Protein AF-0000000084999855 (afdb_homodimer)

Solvent-accessible surface area (backbone atoms only — not comparable to full-atom values): 21136 Å² total; per-residue (Å²): 109,56,62,56,21,50,50,38,28,54,50,14,49,51,51,34,50,53,50,51,52,44,61,70,71,45,90,74,89,44,72,59,40,52,52,26,43,49,47,22,42,53,33,14,50,46,31,29,50,48,16,51,51,47,43,63,69,56,53,57,77,52,65,70,56,91,71,72,59,43,80,45,80,46,69,53,83,88,54,52,70,68,54,47,52,48,52,53,50,52,54,50,47,48,45,70,34,43,50,35,42,23,40,37,35,35,48,76,91,38,74,44,34,38,31,35,42,33,53,90,50,79,71,58,85,40,70,70,52,47,48,20,34,74,65,64,35,76,43,72,36,46,47,26,88,78,40,89,67,49,66,51,43,39,30,53,32,51,85,46,30,12,39,38,37,33,39,32,57,90,49,30,34,42,37,36,29,21,35,13,43,62,43,69,51,74,42,49,50,42,49,51,50,52,50,41,54,52,46,40,58,59,68,72,101,110,55,63,55,21,52,50,37,26,52,51,15,49,50,52,34,51,53,49,52,52,45,63,72,71,46,90,74,88,46,74,58,40,51,51,26,42,49,48,22,42,54,34,13,50,47,30,29,51,49,16,50,50,46,43,64,69,56,50,56,76,54,65,70,56,92,71,72,58,43,81,44,79,47,68,52,83,89,54,52,71,67,54,47,51,48,53,53,49,52,54,50,48,47,44,70,32,46,49,36,42,24,40,37,34,34,47,74,92,37,74,44,34,39,30,37,43,33,53,91,48,78,71,59,85,42,68,69,53,47,48,20,34,75,64,66,35,76,43,73,37,46,47,28,91,77,40,90,69,49,68,51,43,40,30,53,33,51,84,46,30,11,39,37,38,31,38,29,57,90,48,29,34,41,37,36,29,21,37,12,44,64,42,70,50,72,41,50,52,43,48,51,50,53,51,40,53,51,46,40,58,59,67,71,100

Radius of gyration: 28.0 Å; Cα contacts (8 Å, |Δi|>4): 723; chains: 2; bounding box: 55×83×49 Å

InterPro domains:
  IPR021325 Cofactor assembly of complex C subunit B, CCB2/CCB4 [PF11152] (7-199)
  IPR044705 COFACTOR ASSEMBLY OF COMPLEX C SUBUNIT B CCB4 [PTHR34943] (22-204)

pLDDT: mean 92.6, std 9.17, range [50.69, 98.81]

Sequence (410 aa):
MYKISSLVIIFGAFLLILSIINIVTTNQVNPSLVRAETISGISSIALITIGYLWTEINPKQPSKVKLNGNEGFELCNELSEDQRNELAWGSKQILTATAASTILIYWDNRVILRRGIISNNKFKPGEICNRAIDQKRLISLVNTKLFPGREEFDDVLTDLPAVIVYPLSNRGLTIVGGWSKRSFTNSDEKWISGWSDKLYVLLSKMYKISSLVIIFGAFLLILSIINIVTTNQVNPSLVRAETISGISSIALITIGYLWTEINPKQPSKVKLNGNEGFELCNELSEDQRNELAWGSKQILTATAASTILIYWDNRVILRRGIISNNKFKPGEICNRAIDQKRLISLVNTKLFPGREEFDDVLTDLPAVIVYPLSNRGLTIVGGWSKRSFTNSDEKWISGWSDKLYVLLSK

Nearest PDB structures (foldseek):
  8yb4-assembly1_A  TM=4.686E-01  e=2.898E-03  Arabidopsis thaliana
  8isi-assembly1_B  TM=4.043E-01  e=4.129E-03  Arabidopsis thaliana
  1ykh-assembly1_A  TM=7.952E-01  e=7.378E+00  Saccharomyces cerevisiae

Foldseek 3Di:
DLVVLVVLLVVLVVQLVVLVVVVVPDPDDDPVNVVVSVVSNVVSVVSNVVSVVVCVPPPPPFDFDDFDADFDKAAAPPDDPVLVVLVVVLQVCLVVVFQWQWKWKWFQNATGIIGGGFDPAGADADDVQVVQQVVQDKDKDLALVVDDPSVSCVRGTNPFGIWIWGDLHNGIIMITGGRHRNRDDPVSVVSSNVSSPVSSVVVVD/DLVVLVVLLVVLVVQLVVLVVVVVPDPDDDPVNVVVSVVSNVVSVVSNVVSVVVCVPPPPPFDFDDFDADFDKAAAPPDDPVLVVLLVVLQVCLVVVFQWQWKWKWFQRATGIIGGGFDPAGADADDVQVVQQVVQHKDKDLALVVDDPSVNCVRGTNPFGIWIWGDLHNGIIMITGGRHRNRDDPVSVVSSNVSSPVSSVVVVD

Organism: Prochlorococcus marinus (strain NATL2A) (NCBI:txid59920)

Secondary structure (DSSP, 8-state):
-HHHHHHHHHHHHHHHHHHHHHHHH-S---HHHHHHHHHHHHHHHHHHHHHHHHHHHS---PPPP---SEEEEEE-TTS-HHHHHHHHHHHHHHHHHSSEEEEEEEETTEEEEEEEEE--SPP---HHHHHHHHHTS-EEES-GGGSTTGGGGTTTSTT-SEEEEEEETTTEEEEEEESSTT---HHHHHHHHHHHHHHHHHHT-/-HHHHHHHHHHHHHHHHHHHHHHHH-S---HHHHHHHHHHHHHHHHHHHHHHHHHHHS---PPPPPPPSEEEEEE-TTS-HHHHHHHHHHHHHHHHHSSEEEEEEEETTEEEEEEEEE--SPP---HHHHHHHHHTS-EEES-GGGSTTGGGGTTTSTT-SEEEEEEETTTEEEEEEESSTT---HHHHHHHHHHHHHHHHHHT-

Structure (mmCIF, N/CA/C/O backbone):
data_AF-0000000084999855-model_v1
#
loop_
_entity.id
_entity.type
_entity.pdbx_description
1 polymer 'Cofactor assembly of complex C subunit B'
#
loop_
_atom_site.group_PDB
_atom_site.id
_atom_site.type_symbol
_atom_site.label_atom_id
_atom_site.label_alt_id
_atom_site.label_comp_id
_atom_site.label_asym_id
_atom_site.label_entity_id
_atom_site.label_seq_id
_atom_site.pdbx_PDB_ins_code
_atom_site.Cartn_x
_atom_site.Cartn_y
_atom_site.Cartn_z
_atom_site.occupancy
_atom_site.B_iso_or_equiv
_atom_site.auth_seq_id
_atom_site.auth_comp_id
_atom_site.auth_asym_id
_atom_site.auth_atom_id
_atom_site.pdbx_PDB_model_num
ATOM 1 N N . MET A 1 1 ? -2.604 -11.5 -14.492 1 50.91 1 MET A N 1
ATOM 2 C CA . MET A 1 1 ? -2.178 -12.688 -13.75 1 50.91 1 MET A CA 1
ATOM 3 C C . MET A 1 1 ? -3.312 -13.695 -13.648 1 50.91 1 MET A C 1
ATOM 5 O O . MET A 1 1 ? -3.082 -14.906 -13.719 1 50.91 1 MET A O 1
ATOM 9 N N . TYR A 1 2 ? -4.645 -13.273 -13.695 1 58.91 2 TYR A N 1
ATOM 10 C CA . TYR A 1 2 ? -5.773 -14.195 -13.75 1 58.91 2 TYR A CA 1
ATOM 11 C C . TYR A 1 2 ? -5.762 -14.984 -15.055 1 58.91 2 TYR A C 1
ATOM 13 O O . TYR A 1 2 ? -6.094 -16.172 -15.07 1 58.91 2 TYR A O 1
ATOM 21 N N . LYS A 1 3 ? -5.145 -14.242 -15.867 1 66.62 3 LYS A N 1
ATOM 22 C CA . LYS A 1 3 ? -5.117 -14.859 -17.188 1 66.62 3 LYS A CA 1
ATOM 23 C C . LYS A 1 3 ? -4.164 -16.047 -17.219 1 66.62 3 LYS A C 1
ATOM 25 O O . LYS A 1 3 ? -4.492 -17.109 -17.781 1 66.62 3 LYS A O 1
ATOM 30 N N . ILE A 1 4 ? -3.146 -15.922 -16.453 1 73.81 4 ILE A N 1
ATOM 31 C CA . ILE A 1 4 ? -2.162 -17 -16.469 1 73.81 4 ILE A CA 1
ATOM 32 C C . ILE A 1 4 ? -2.689 -18.203 -15.688 1 73.81 4 ILE A C 1
ATOM 34 O O . ILE A 1 4 ? -2.531 -19.344 -16.109 1 73.81 4 ILE A O 1
ATOM 38 N N . SER A 1 5 ? -3.428 -17.875 -14.617 1 81.5 5 SER A N 1
ATOM 39 C CA . SER A 1 5 ? -3.984 -18.953 -13.805 1 81.5 5 SER A CA 1
ATOM 40 C C . SER A 1 5 ? -5.008 -19.766 -14.586 1 81.5 5 SER A C 1
ATOM 42 O O . SER A 1 5 ? -5.012 -21 -14.516 1 81.5 5 SER A O 1
ATOM 44 N N . SER A 1 6 ? -5.852 -19 -15.305 1 86.75 6 SER A N 1
ATOM 45 C CA . SER A 1 6 ? -6.855 -19.688 -16.109 1 86.75 6 SER A CA 1
ATOM 46 C C . SER A 1 6 ? -6.207 -20.547 -17.188 1 86.75 6 SER A C 1
ATOM 48 O O . SER A 1 6 ? -6.676 -21.641 -17.484 1 86.75 6 SER A O 1
ATOM 50 N N . LEU A 1 7 ? -5.195 -20.094 -17.797 1 91 7 LEU A N 1
ATOM 51 C CA . LEU A 1 7 ? -4.469 -20.828 -18.828 1 91 7 LEU A CA 1
ATOM 52 C C . LEU A 1 7 ? -3.875 -22.109 -18.25 1 91 7 LEU A C 1
ATOM 54 O O . LEU A 1 7 ? -3.896 -23.156 -18.922 1 91 7 LEU A O 1
ATOM 58 N N . VAL A 1 8 ? -3.355 -21.984 -17.031 1 92.38 8 VAL A N 1
ATOM 59 C CA . VAL A 1 8 ? -2.768 -23.141 -16.375 1 92.38 8 VAL A CA 1
ATOM 60 C C . VAL A 1 8 ? -3.844 -24.203 -16.125 1 92.38 8 VAL A C 1
ATOM 62 O O . VAL A 1 8 ? -3.627 -25.391 -16.359 1 92.38 8 VAL A O 1
ATOM 65 N N . ILE A 1 9 ? -5.051 -23.766 -15.727 1 93.94 9 ILE A N 1
ATOM 66 C CA . ILE A 1 9 ? -6.16 -24.672 -15.438 1 93.94 9 ILE A CA 1
ATOM 67 C C . ILE A 1 9 ? -6.609 -25.359 -16.734 1 93.94 9 ILE A C 1
ATOM 69 O O . ILE A 1 9 ? -6.75 -26.578 -16.766 1 93.94 9 ILE A O 1
ATOM 73 N N . ILE A 1 10 ? -6.762 -24.609 -17.781 1 95.31 10 ILE A N 1
ATOM 74 C CA . ILE A 1 10 ? -7.223 -25.141 -19.062 1 95.31 10 ILE A CA 1
ATOM 75 C C . ILE A 1 10 ? -6.195 -26.109 -19.625 1 95.31 10 ILE A C 1
ATOM 77 O O . ILE A 1 10 ? -6.555 -27.172 -20.156 1 95.31 10 ILE A O 1
ATOM 81 N N . PHE A 1 11 ? -4.941 -25.781 -19.484 1 96.31 11 PHE A N 1
ATOM 82 C CA . PHE A 1 11 ? -3.865 -26.641 -19.969 1 96.31 11 PHE A CA 1
ATOM 83 C C . PHE A 1 11 ? -3.844 -27.953 -19.219 1 96.31 11 PHE A C 1
ATOM 85 O O . PHE A 1 11 ? -3.73 -29.031 -19.812 1 96.31 11 PHE A O 1
ATOM 92 N N . GLY A 1 12 ? -3.951 -27.922 -17.891 1 96.94 12 GLY A N 1
ATOM 93 C CA . GLY A 1 12 ? -4.02 -29.141 -17.078 1 96.94 12 GLY A CA 1
ATOM 94 C C . GLY A 1 12 ? -5.195 -30.031 -17.453 1 96.94 12 GLY A C 1
ATOM 95 O O . GLY A 1 12 ? -5.043 -31.25 -17.578 1 96.94 12 GLY A O 1
ATOM 96 N N . ALA A 1 13 ? -6.32 -29.391 -17.625 1 97.38 13 ALA A N 1
ATOM 97 C CA . ALA A 1 13 ? -7.52 -30.125 -18.016 1 97.38 13 ALA A CA 1
ATOM 98 C C . ALA A 1 13 ? -7.336 -30.781 -19.391 1 97.38 13 ALA A C 1
ATOM 100 O O . ALA A 1 13 ? -7.727 -31.938 -19.578 1 97.38 13 ALA A O 1
ATOM 101 N N . PHE A 1 14 ? -6.781 -30.047 -20.297 1 98 14 PHE A N 1
ATOM 102 C CA . PHE A 1 14 ? -6.496 -30.547 -21.641 1 98 14 PHE A CA 1
ATOM 103 C C . PHE A 1 14 ? -5.621 -31.797 -21.562 1 98 14 PHE A C 1
ATOM 105 O O . PHE A 1 14 ? -5.926 -32.812 -22.188 1 98 14 PHE A O 1
ATOM 112 N N . LEU A 1 15 ? -4.562 -31.766 -20.828 1 97.69 15 LEU A N 1
ATOM 113 C CA . LEU A 1 15 ? -3.639 -32.875 -20.703 1 97.69 15 LEU A CA 1
ATOM 114 C C . LEU A 1 15 ? -4.312 -34.062 -20.016 1 97.69 15 LEU A C 1
ATOM 116 O O . LEU A 1 15 ? -4.066 -35.219 -20.391 1 97.69 15 LEU A O 1
ATOM 120 N N . LEU A 1 16 ? -5.176 -33.75 -19.062 1 97.88 16 LEU A N 1
ATOM 121 C CA . LEU A 1 16 ? -5.91 -34.812 -18.375 1 97.88 16 LEU A CA 1
ATOM 122 C C . LEU A 1 16 ? -6.836 -35.531 -19.344 1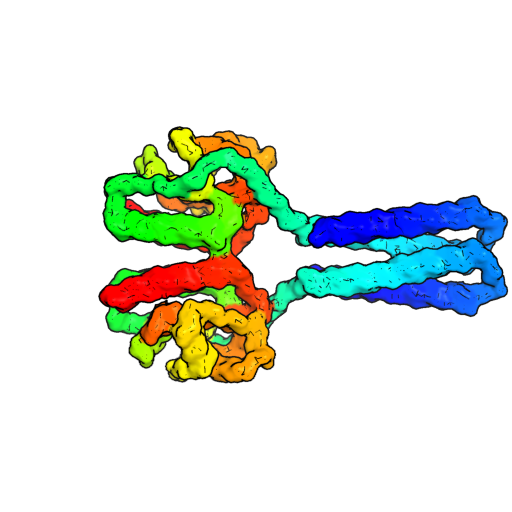 97.88 16 LEU A C 1
ATOM 124 O O . LEU A 1 16 ? -6.891 -36.75 -19.344 1 97.88 16 LEU A O 1
ATOM 128 N N . ILE A 1 17 ? -7.5 -34.781 -20.125 1 98 17 ILE A N 1
ATOM 129 C CA . ILE A 1 17 ? -8.422 -35.375 -21.094 1 98 17 ILE A CA 1
ATOM 130 C C . ILE A 1 17 ? -7.648 -36.219 -22.109 1 98 17 ILE A C 1
ATOM 132 O O . ILE A 1 17 ? -8.078 -37.312 -22.453 1 98 17 ILE A O 1
ATOM 136 N N . LEU A 1 18 ? -6.539 -35.719 -22.578 1 97.75 18 LEU A N 1
ATOM 137 C CA . LEU A 1 18 ? -5.711 -36.469 -23.516 1 97.75 18 LEU A CA 1
ATOM 138 C C . LEU A 1 18 ? -5.262 -37.812 -22.906 1 97.75 18 LEU A C 1
ATOM 140 O O . LEU A 1 18 ? -5.227 -38.812 -23.594 1 97.75 18 LEU A O 1
ATOM 144 N N . SER A 1 19 ? -4.941 -37.75 -21.625 1 96.56 19 SER A N 1
ATOM 145 C CA . SER A 1 19 ? -4.52 -38.969 -20.938 1 96.56 19 SER A CA 1
ATOM 146 C C . SER A 1 19 ? -5.652 -40 -20.844 1 96.56 19 SER A C 1
ATOM 148 O O . SER A 1 19 ? -5.441 -41.188 -21.078 1 96.56 19 SER A O 1
ATOM 150 N N . ILE A 1 20 ? -6.809 -39.5 -20.562 1 96.69 20 ILE A N 1
ATOM 151 C CA . ILE A 1 20 ? -7.973 -40.375 -20.469 1 96.69 20 ILE A CA 1
ATOM 152 C C . ILE A 1 20 ? -8.273 -40.969 -21.844 1 96.69 20 ILE A C 1
ATOM 154 O O . ILE A 1 20 ? -8.508 -42.188 -21.953 1 96.69 20 ILE A O 1
ATOM 158 N N . ILE A 1 21 ? -8.195 -40.281 -22.891 1 96.81 21 ILE A N 1
ATOM 159 C CA . ILE A 1 21 ? -8.43 -40.75 -24.25 1 96.81 21 ILE A CA 1
ATOM 160 C C . ILE A 1 21 ? -7.391 -41.812 -24.609 1 96.81 21 ILE A C 1
ATOM 162 O O . ILE A 1 21 ? -7.723 -42.844 -25.203 1 96.81 21 ILE A O 1
ATOM 166 N N . ASN A 1 22 ? -6.191 -41.562 -24.172 1 95.88 22 ASN A N 1
ATOM 167 C CA . ASN A 1 22 ? -5.102 -42.469 -24.484 1 95.88 22 ASN A CA 1
ATOM 168 C C . ASN A 1 22 ? -5.324 -43.844 -23.875 1 95.88 22 ASN A C 1
ATOM 170 O O . ASN A 1 22 ? -5.191 -44.875 -24.547 1 95.88 22 ASN A O 1
ATOM 174 N N . ILE A 1 23 ? -5.742 -43.906 -22.672 1 92.81 23 ILE A N 1
ATOM 175 C CA . ILE A 1 23 ? -5.863 -45.188 -21.984 1 92.81 23 ILE A CA 1
ATOM 176 C C . ILE A 1 23 ? -7.129 -45.906 -22.438 1 92.81 23 ILE A C 1
ATOM 178 O O . ILE A 1 23 ? -7.16 -47.125 -22.516 1 92.81 23 ILE A O 1
ATOM 182 N N . VAL A 1 24 ? -8.125 -45.156 -22.75 1 94.19 24 VAL A N 1
ATOM 183 C CA . VAL A 1 24 ? -9.383 -45.75 -23.172 1 94.19 24 VAL A CA 1
ATOM 184 C C . VAL A 1 24 ? -9.227 -46.344 -24.578 1 94.19 24 VAL A C 1
ATOM 186 O O . VAL A 1 24 ? -9.852 -47.344 -24.922 1 94.19 24 VAL A O 1
ATOM 189 N N . THR A 1 25 ? -8.352 -45.781 -25.406 1 93.19 25 THR A N 1
ATOM 190 C CA . THR A 1 25 ? -8.219 -46.156 -26.812 1 93.19 25 THR A CA 1
ATOM 191 C C . THR A 1 25 ? -7.102 -47.188 -26.969 1 93.19 25 THR A C 1
ATOM 193 O O . THR A 1 25 ? -6.875 -47.688 -28.078 1 93.19 25 THR A O 1
ATOM 196 N N . THR A 1 26 ? -6.488 -47.5 -25.859 1 89.62 26 THR A N 1
ATOM 197 C CA . THR A 1 26 ? -5.367 -48.406 -25.969 1 89.62 26 THR A CA 1
ATOM 198 C C . THR A 1 26 ? -5.859 -49.875 -26 1 89.62 26 THR A C 1
ATOM 200 O O . THR A 1 26 ? -6.828 -50.219 -25.312 1 89.62 26 THR A O 1
ATOM 203 N N . ASN A 1 27 ? -5.273 -50.688 -26.766 1 87.62 27 ASN A N 1
ATOM 204 C CA . ASN A 1 27 ? -5.652 -52.094 -26.922 1 87.62 27 ASN A CA 1
ATOM 205 C C . ASN A 1 27 ? -4.855 -53 -25.984 1 87.62 27 ASN A C 1
ATOM 207 O O . ASN A 1 27 ? -5.277 -54.094 -25.688 1 87.62 27 ASN A O 1
ATOM 211 N N . GLN A 1 28 ? -3.686 -52.594 -25.5 1 86 28 GLN A N 1
ATOM 212 C CA . GLN A 1 28 ? -2.824 -53.406 -24.625 1 86 28 GLN A CA 1
ATOM 213 C C . GLN A 1 28 ? -2.393 -52.594 -23.406 1 86 28 GLN A C 1
ATOM 215 O O . GLN A 1 28 ? -1.717 -51.562 -23.531 1 86 28 GLN A O 1
ATOM 220 N N . VAL A 1 29 ? -2.91 -53.094 -22.344 1 87.31 29 VAL A N 1
ATOM 221 C CA . VAL A 1 29 ? -2.545 -52.438 -21.109 1 87.31 29 VAL A CA 1
ATOM 222 C C . VAL A 1 29 ? -1.417 -53.188 -20.422 1 87.31 29 VAL A C 1
ATOM 224 O O . VAL A 1 29 ? -1.542 -54.375 -20.156 1 87.31 29 VAL A O 1
ATOM 227 N N . ASN A 1 30 ? -0.291 -52.5 -20.328 1 90.75 30 ASN A N 1
ATOM 228 C CA . ASN A 1 30 ? 0.843 -53.062 -19.609 1 90.75 30 ASN A CA 1
ATOM 229 C C . ASN A 1 30 ? 1.179 -52.25 -18.359 1 90.75 30 ASN A C 1
ATOM 231 O O . ASN A 1 30 ? 0.682 -51.125 -18.203 1 90.75 30 ASN A O 1
ATOM 235 N N . PRO A 1 31 ? 1.894 -52.781 -17.469 1 93.25 31 PRO A N 1
ATOM 236 C CA . PRO A 1 31 ? 2.184 -52.094 -16.203 1 93.25 31 PRO A CA 1
ATOM 237 C C . PRO A 1 31 ? 2.887 -50.75 -16.422 1 93.25 31 PRO A C 1
ATOM 239 O O . PRO A 1 31 ? 2.625 -49.781 -15.703 1 93.25 31 PRO A O 1
ATOM 242 N N . SER A 1 32 ? 3.73 -50.656 -17.422 1 93.88 32 SER A N 1
ATOM 243 C CA . SER A 1 32 ? 4.43 -49.406 -17.688 1 93.88 32 SER A CA 1
ATOM 244 C C . SER A 1 32 ? 3.459 -48.344 -18.156 1 93.88 32 SER A C 1
ATOM 246 O O . SER A 1 32 ? 3.613 -47.156 -17.812 1 93.88 32 SER A O 1
ATOM 248 N N . LEU A 1 33 ? 2.504 -48.781 -18.938 1 94.94 33 LEU A N 1
ATOM 249 C CA . LEU A 1 33 ? 1.481 -47.844 -19.391 1 94.94 33 LEU A CA 1
ATOM 250 C C . LEU A 1 33 ? 0.643 -47.344 -18.219 1 94.94 33 LEU A C 1
ATOM 252 O O . LEU A 1 33 ? 0.34 -46.156 -18.141 1 94.94 33 LEU A O 1
ATOM 256 N N . VAL A 1 34 ? 0.353 -48.188 -17.328 1 94.31 34 VAL A N 1
ATOM 257 C CA . VAL A 1 34 ? -0.451 -47.844 -16.172 1 94.31 34 VAL A CA 1
ATOM 258 C C . VAL A 1 34 ? 0.305 -46.812 -15.305 1 94.31 34 VAL A C 1
ATOM 260 O O . VAL A 1 34 ? -0.271 -45.844 -14.852 1 94.31 34 VAL A O 1
ATOM 263 N N . ARG A 1 35 ? 1.593 -47.031 -15.141 1 95.44 35 ARG A N 1
ATOM 264 C CA . ARG A 1 35 ? 2.412 -46.094 -14.367 1 95.44 35 ARG A CA 1
ATOM 265 C C . ARG A 1 35 ? 2.486 -44.719 -15.055 1 95.44 35 ARG A C 1
ATOM 267 O O . ARG A 1 35 ? 2.348 -43.688 -14.398 1 95.44 35 ARG A O 1
ATOM 274 N N . ALA A 1 36 ? 2.637 -44.781 -16.328 1 96.06 36 ALA A N 1
ATOM 275 C CA . ALA A 1 36 ? 2.742 -43.531 -17.094 1 96.06 36 ALA A CA 1
ATOM 276 C C . ALA A 1 36 ? 1.436 -42.75 -17.031 1 96.06 36 ALA A C 1
ATOM 278 O O . ALA A 1 36 ? 1.445 -41.531 -16.844 1 96.06 36 ALA A O 1
ATOM 279 N N . GLU A 1 37 ? 0.377 -43.438 -17.156 1 96.06 37 GLU A N 1
ATOM 280 C CA . GLU A 1 37 ? -0.937 -42.781 -17.109 1 96.06 37 GLU A CA 1
ATOM 281 C C . GLU A 1 37 ? -1.234 -42.25 -15.711 1 96.06 37 GLU A C 1
ATOM 283 O O . GLU A 1 37 ? -1.867 -41.188 -15.578 1 96.06 37 GLU A O 1
ATOM 288 N N . THR A 1 38 ? -0.8 -42.969 -14.758 1 96.69 38 THR A N 1
ATOM 289 C CA . THR A 1 38 ? -0.977 -42.5 -13.383 1 96.69 38 THR A CA 1
ATOM 290 C C . THR A 1 38 ? -0.195 -41.219 -13.133 1 96.69 38 THR A C 1
ATOM 292 O O . THR A 1 38 ? -0.73 -40.25 -12.578 1 96.69 38 THR A O 1
ATOM 295 N N . ILE A 1 39 ? 1.01 -41.219 -13.633 1 97.31 39 ILE A N 1
ATOM 296 C CA . ILE A 1 39 ? 1.842 -40.031 -13.469 1 97.31 39 ILE A CA 1
ATOM 297 C C . ILE A 1 39 ? 1.233 -38.875 -14.234 1 97.31 39 ILE A C 1
ATOM 299 O O . ILE A 1 39 ? 1.171 -37.75 -13.727 1 97.31 39 ILE A O 1
ATOM 303 N N . SER A 1 40 ? 0.799 -39.125 -15.43 1 96.5 40 SER A N 1
ATOM 304 C CA . SER A 1 40 ? 0.146 -38.125 -16.25 1 96.5 40 SER A CA 1
ATOM 305 C C . SER A 1 40 ? -1.1 -37.562 -15.578 1 96.5 40 SER A C 1
ATOM 307 O O . SER A 1 40 ? -1.306 -36.344 -15.539 1 96.5 40 SER A O 1
ATOM 309 N N . GLY A 1 41 ? -1.827 -38.469 -15.031 1 96.69 41 GLY A N 1
ATOM 310 C CA . GLY A 1 41 ? -3.035 -38.062 -14.328 1 96.69 41 GLY A CA 1
ATOM 311 C C . GLY A 1 41 ? -2.758 -37.219 -13.109 1 96.69 41 GLY A C 1
ATOM 312 O O . GLY A 1 41 ? -3.346 -36.156 -12.945 1 96.69 41 GLY A O 1
ATOM 313 N N . ILE A 1 42 ? -1.873 -37.688 -12.297 1 97.31 42 ILE A N 1
ATOM 314 C CA . ILE A 1 42 ? -1.495 -36.969 -11.07 1 97.31 42 ILE A CA 1
ATOM 315 C C . ILE A 1 42 ? -0.943 -35.594 -11.422 1 97.31 42 ILE A C 1
ATOM 317 O O . ILE A 1 42 ? -1.319 -34.594 -10.805 1 97.31 42 ILE A O 1
ATOM 321 N N . SER A 1 43 ? -0.135 -35.531 -12.477 1 97.56 43 SER A N 1
ATOM 322 C CA . SER A 1 43 ? 0.488 -34.281 -12.867 1 97.56 43 SER A CA 1
ATOM 323 C C . SER A 1 43 ? -0.541 -33.312 -13.43 1 97.56 43 SER A C 1
ATOM 325 O O . SER A 1 43 ? -0.486 -32.094 -13.148 1 97.56 43 SER A O 1
ATOM 327 N N . SER A 1 44 ? -1.445 -33.812 -14.172 1 97.19 44 SER A N 1
ATOM 328 C CA . SER A 1 44 ? -2.494 -32.969 -14.742 1 97.19 44 SER A CA 1
ATOM 329 C C . SER A 1 44 ? -3.416 -32.406 -13.656 1 97.19 44 SER A C 1
ATOM 331 O O . SER A 1 44 ? -3.754 -31.234 -13.664 1 97.19 44 SER A O 1
ATOM 333 N N . ILE A 1 45 ? -3.701 -33.25 -12.727 1 96.94 45 ILE A N 1
ATOM 334 C CA . ILE A 1 45 ? -4.547 -32.812 -11.617 1 96.94 45 ILE A CA 1
ATOM 335 C C . ILE A 1 45 ? -3.803 -31.797 -10.766 1 96.94 45 ILE A C 1
ATOM 337 O O . ILE A 1 45 ? -4.391 -30.812 -10.312 1 96.94 45 ILE A O 1
ATOM 341 N N . ALA A 1 46 ? -2.553 -32.062 -10.633 1 96.56 46 ALA A N 1
ATOM 342 C CA . ALA A 1 46 ? -1.723 -31.125 -9.891 1 96.56 46 ALA A CA 1
ATOM 343 C C . ALA A 1 46 ? -1.691 -29.766 -10.578 1 96.56 46 ALA A C 1
ATOM 345 O O . ALA A 1 46 ? -1.78 -28.719 -9.922 1 96.56 46 ALA A O 1
ATOM 346 N N . LEU A 1 47 ? -1.574 -29.719 -11.844 1 95.88 47 LEU A N 1
ATOM 347 C CA . LEU A 1 47 ? -1.577 -28.484 -12.617 1 95.88 47 LEU A CA 1
ATOM 348 C C . LEU A 1 47 ? -2.891 -27.734 -12.43 1 95.88 47 LEU A C 1
ATOM 350 O O . LEU A 1 47 ? -2.889 -26.516 -12.211 1 95.88 47 LEU A O 1
ATOM 354 N N . ILE A 1 48 ? -3.988 -28.469 -12.484 1 95.38 48 ILE A N 1
ATOM 355 C CA . ILE A 1 48 ? -5.309 -27.875 -12.305 1 95.38 48 ILE A CA 1
ATOM 356 C C . ILE A 1 48 ? -5.418 -27.281 -10.906 1 95.38 48 ILE A C 1
ATOM 358 O O . ILE A 1 48 ? -5.863 -26.141 -10.742 1 95.38 48 ILE A O 1
ATOM 362 N N . THR A 1 49 ? -4.922 -28 -9.961 1 93.56 49 THR A N 1
ATOM 363 C CA . THR A 1 49 ? -5 -27.594 -8.562 1 93.56 49 THR A CA 1
ATOM 364 C C . THR A 1 49 ? -4.156 -26.344 -8.312 1 93.56 49 THR A C 1
ATOM 366 O O . THR A 1 49 ? -4.609 -25.406 -7.664 1 93.56 49 THR A O 1
ATOM 369 N N . ILE A 1 50 ? -2.994 -26.344 -8.891 1 89.19 50 ILE A N 1
ATOM 370 C CA . ILE A 1 50 ? -2.08 -25.234 -8.695 1 89.19 50 ILE A CA 1
ATOM 371 C C . ILE A 1 50 ? -2.637 -23.984 -9.391 1 89.19 50 ILE A C 1
ATOM 373 O O . ILE A 1 50 ? -2.549 -22.875 -8.852 1 89.19 50 ILE A O 1
ATOM 377 N N . GLY A 1 51 ? -3.119 -24.172 -10.617 1 85.44 51 GLY A N 1
ATOM 378 C CA . GLY A 1 51 ? -3.775 -23.062 -11.281 1 85.44 51 GLY A CA 1
ATOM 379 C C . GLY A 1 51 ? -4.875 -22.438 -10.445 1 85.44 51 GLY A C 1
ATOM 380 O O . GLY A 1 51 ? -4.973 -21.219 -10.352 1 85.44 51 GLY A O 1
ATOM 381 N N . TYR A 1 52 ? -5.617 -23.281 -9.82 1 83.38 52 TYR A N 1
ATOM 382 C CA . TYR A 1 52 ? -6.711 -22.828 -8.969 1 83.38 52 TYR A CA 1
ATOM 383 C C . TYR A 1 52 ? -6.18 -22.062 -7.758 1 83.38 52 TYR A C 1
ATOM 385 O O . TYR A 1 52 ? -6.711 -21.016 -7.402 1 83.38 52 TYR A O 1
ATOM 393 N N . LEU A 1 53 ? -5.137 -22.562 -7.105 1 78.19 53 LEU A N 1
ATOM 394 C CA . LEU A 1 53 ? -4.535 -21.938 -5.934 1 78.19 53 LEU A CA 1
ATOM 395 C C . LEU A 1 53 ? -3.979 -20.562 -6.281 1 78.19 53 LEU A C 1
ATOM 397 O O . LEU A 1 53 ? -4.086 -19.625 -5.488 1 78.19 53 LEU A O 1
ATOM 401 N N . TRP A 1 54 ? -3.416 -20.5 -7.402 1 73.31 54 TRP A N 1
ATOM 402 C CA . TRP A 1 54 ? -2.891 -19.234 -7.883 1 73.31 54 TRP A CA 1
ATOM 403 C C . TRP A 1 54 ? -4.008 -18.203 -8.031 1 73.31 54 TRP A C 1
ATOM 405 O O . TRP A 1 54 ? -3.816 -17.016 -7.75 1 73.31 54 TRP A O 1
ATOM 415 N N . THR A 1 55 ? -5.105 -18.625 -8.523 1 71.12 55 THR A N 1
ATOM 416 C CA . THR A 1 55 ? -6.262 -17.75 -8.672 1 71.12 55 THR A CA 1
ATOM 417 C C . THR A 1 55 ? -6.707 -17.203 -7.316 1 71.12 55 THR A C 1
ATOM 419 O O . THR A 1 55 ? -7.117 -16.047 -7.207 1 71.12 55 THR A O 1
ATOM 422 N N . GLU A 1 56 ? -6.566 -18.031 -6.355 1 64.69 56 GLU A N 1
ATOM 423 C CA . GLU A 1 56 ? -7.039 -17.672 -5.023 1 64.69 56 GLU A CA 1
ATOM 424 C C . GLU A 1 56 ? -6.055 -16.734 -4.324 1 64.69 56 GLU A C 1
ATOM 426 O O . GLU A 1 56 ? -6.461 -15.852 -3.574 1 64.69 56 GLU A O 1
ATOM 431 N N . ILE A 1 57 ? -4.797 -17.094 -4.395 1 59.41 57 ILE A N 1
ATOM 432 C CA . ILE A 1 57 ? -3.773 -16.328 -3.684 1 59.41 57 ILE A CA 1
ATOM 433 C C . ILE A 1 57 ? -3.639 -14.945 -4.301 1 59.41 57 ILE A C 1
ATOM 435 O O . ILE A 1 57 ? -3.443 -13.953 -3.59 1 59.41 57 ILE A O 1
ATOM 439 N N . ASN A 1 58 ? -3.336 -14.867 -5.516 1 55.72 58 ASN A N 1
ATOM 440 C CA . ASN A 1 58 ? -3.236 -13.539 -6.113 1 55.72 58 ASN A CA 1
ATOM 441 C C . ASN A 1 58 ? -4.574 -13.078 -6.684 1 55.72 58 ASN A C 1
ATOM 443 O O . ASN A 1 58 ? -4.82 -13.211 -7.883 1 55.72 58 ASN A O 1
ATOM 447 N N . PRO A 1 59 ? -5.422 -12.75 -5.629 1 50.72 59 PRO A N 1
ATOM 448 C CA . PRO A 1 59 ? -6.723 -12.359 -6.172 1 50.72 59 PRO A CA 1
ATOM 449 C C . PRO A 1 59 ? -6.609 -11.281 -7.25 1 50.72 59 PRO A C 1
ATOM 451 O O . PRO A 1 59 ? -5.664 -10.492 -7.242 1 50.72 59 PRO A O 1
ATOM 454 N N . LYS A 1 60 ? -7.141 -11.609 -8.414 1 52 60 LYS A N 1
ATOM 455 C CA . LYS A 1 60 ? -7.297 -10.602 -9.461 1 52 60 LYS A CA 1
ATOM 456 C C . LYS A 1 60 ? -7.438 -9.203 -8.859 1 52 60 LYS A C 1
ATOM 458 O O . LYS A 1 60 ? -8.18 -9.008 -7.898 1 52 60 LYS A O 1
ATOM 463 N N . GLN A 1 61 ? -6.266 -8.422 -8.992 1 57.56 61 GLN A N 1
ATOM 464 C CA . GLN A 1 61 ? -6.609 -7.035 -8.688 1 57.56 61 GLN A CA 1
ATOM 465 C C . GLN A 1 61 ? -7.996 -6.684 -9.219 1 57.56 61 GLN A C 1
ATOM 467 O O . GLN A 1 61 ? -8.273 -6.855 -10.414 1 57.56 61 GLN A O 1
ATOM 472 N N . PRO A 1 62 ? -8.898 -6.621 -8.219 1 63.41 62 PRO A N 1
ATOM 473 C CA . PRO A 1 62 ? -10.258 -6.387 -8.711 1 63.41 62 PRO A CA 1
ATOM 474 C C . PRO A 1 62 ? -10.336 -5.215 -9.688 1 63.41 62 PRO A C 1
ATOM 476 O O . PRO A 1 62 ? -9.555 -4.266 -9.578 1 63.41 62 PRO A O 1
ATOM 479 N N . SER A 1 63 ? -10.961 -5.43 -10.805 1 75.44 63 SER A N 1
ATOM 480 C CA . SER A 1 63 ? -11.141 -4.418 -11.844 1 75.44 63 SER A CA 1
ATOM 481 C C . SER A 1 63 ? -11.852 -3.186 -11.289 1 75.44 63 SER A C 1
ATOM 483 O O . SER A 1 63 ? -12.742 -3.303 -10.445 1 75.44 63 SER A O 1
ATOM 485 N N . LYS A 1 64 ? -11.375 -2.104 -11.672 1 83.44 64 LYS A N 1
ATOM 486 C CA . LYS A 1 64 ? -12.039 -0.843 -11.352 1 83.44 64 LYS A CA 1
ATOM 487 C C . LYS A 1 64 ? -13.445 -0.803 -11.93 1 83.44 64 LYS A C 1
ATOM 489 O O . LYS A 1 64 ? -13.664 -1.207 -13.07 1 83.44 64 LYS A O 1
ATOM 494 N N . VAL A 1 65 ? -14.344 -0.498 -11.156 1 87.5 65 VAL A N 1
ATOM 495 C CA . VAL A 1 65 ? -15.727 -0.351 -11.602 1 87.5 65 VAL A CA 1
ATOM 496 C C . VAL A 1 65 ? -15.953 1.062 -12.133 1 87.5 65 VAL A C 1
ATOM 498 O O . VAL A 1 65 ? -15.211 1.986 -11.797 1 87.5 65 VAL A O 1
ATOM 501 N N . LYS A 1 66 ? -16.969 1.159 -13.07 1 88.12 66 LYS A N 1
ATOM 502 C CA . LYS A 1 66 ? -17.375 2.49 -13.508 1 88.12 66 LYS A CA 1
ATOM 503 C C . LYS A 1 66 ? -18.266 3.162 -12.461 1 88.12 66 LYS A C 1
ATOM 505 O O . LYS A 1 66 ? -19.312 2.637 -12.102 1 88.12 66 LYS A O 1
ATOM 510 N N . LEU A 1 67 ? -17.781 4.195 -11.906 1 90.75 67 LEU A N 1
ATOM 511 C CA . LEU A 1 67 ? -18.547 4.945 -10.914 1 90.75 67 LEU A CA 1
ATOM 512 C C . LEU A 1 67 ? -19.25 6.137 -11.555 1 90.75 67 LEU A C 1
ATOM 514 O O . LEU A 1 67 ? -18.688 6.801 -12.43 1 90.75 67 LEU A O 1
ATOM 518 N N . ASN A 1 68 ? -20.469 6.258 -11.125 1 88.38 68 ASN A N 1
ATOM 519 C CA . ASN A 1 68 ? -21.266 7.363 -11.641 1 88.38 68 ASN A CA 1
ATOM 520 C C . ASN A 1 68 ? -21.109 8.617 -10.781 1 88.38 68 ASN A C 1
ATOM 522 O O . ASN A 1 68 ? -21.344 8.578 -9.57 1 88.38 68 ASN A O 1
ATOM 526 N N . GLY A 1 69 ? -20.609 9.617 -11.297 1 89.44 69 GLY A N 1
ATOM 527 C CA . GLY A 1 69 ? -20.406 10.898 -10.641 1 89.44 69 GLY A CA 1
ATOM 528 C C . GLY A 1 69 ? -19.469 11.812 -11.391 1 89.44 69 GLY A C 1
ATOM 529 O O . GLY A 1 69 ? -19.078 11.523 -12.523 1 89.44 69 GLY A O 1
ATOM 530 N N . ASN A 1 70 ? -19.375 12.922 -10.875 1 92.25 70 ASN A N 1
ATOM 531 C CA . ASN A 1 70 ? -18.484 13.906 -11.484 1 92.25 70 ASN A CA 1
ATOM 532 C C . ASN A 1 70 ? -17.266 14.172 -10.602 1 92.25 70 ASN A C 1
ATOM 534 O O . ASN A 1 70 ? -17.359 14.141 -9.375 1 92.25 70 ASN A O 1
ATOM 538 N N . GLU A 1 71 ? -16.188 14.281 -11.289 1 94.94 71 GLU A N 1
ATOM 539 C CA . GLU A 1 71 ? -15 14.688 -10.531 1 94.94 71 GLU A CA 1
ATOM 540 C C . GLU A 1 71 ? -15.188 16.078 -9.938 1 94.94 71 GLU A C 1
ATOM 542 O O . GLU A 1 71 ? -15.672 17 -10.609 1 94.94 71 GLU A O 1
ATOM 547 N N . GLY A 1 72 ? -14.953 16.172 -8.633 1 96.38 72 GLY A N 1
ATOM 548 C CA . GLY A 1 72 ? -15.133 17.469 -8.016 1 96.38 72 GLY A CA 1
ATOM 549 C C . GLY A 1 72 ? -14.359 17.625 -6.715 1 96.38 72 GLY A C 1
ATOM 550 O O . GLY A 1 72 ? -13.734 16.688 -6.242 1 96.38 72 GLY A O 1
ATOM 551 N N . PHE A 1 73 ? -14.336 18.859 -6.293 1 97.31 73 PHE A N 1
ATOM 552 C CA . PHE A 1 73 ? -13.703 19.281 -5.043 1 97.31 73 PHE A CA 1
ATOM 553 C C . PHE A 1 73 ? -14.531 20.359 -4.352 1 97.31 73 PHE A C 1
ATOM 555 O O . PHE A 1 73 ? -14.547 21.5 -4.793 1 97.31 73 PHE A O 1
ATOM 562 N N . GLU A 1 74 ? -15.234 19.953 -3.307 1 96.88 74 GLU A N 1
ATOM 563 C CA . GLU A 1 74 ? -16.078 20.875 -2.539 1 96.88 74 GLU A CA 1
ATOM 564 C C . GLU A 1 74 ? -15.562 21.016 -1.108 1 96.88 74 GLU A C 1
ATOM 566 O O . GLU A 1 74 ? -15.383 20.031 -0.402 1 96.88 74 GLU A O 1
ATOM 571 N N . LEU A 1 75 ? -15.305 22.25 -0.72 1 96.81 75 LEU A N 1
ATOM 572 C CA . LEU A 1 75 ? -14.828 22.578 0.621 1 96.81 75 LEU A CA 1
ATOM 573 C C . LEU A 1 75 ? -15.719 23.625 1.277 1 96.81 75 LEU A C 1
ATOM 575 O O . LEU A 1 75 ? -16.078 24.625 0.649 1 96.81 75 LEU A O 1
ATOM 579 N N . CYS A 1 76 ? -16.062 23.359 2.496 1 94.44 76 CYS A N 1
ATOM 580 C CA . CYS A 1 76 ? -16.891 24.312 3.24 1 94.44 76 CYS A CA 1
ATOM 581 C C . CYS A 1 76 ? -16.172 25.656 3.391 1 94.44 76 CYS A C 1
ATOM 583 O O . CYS A 1 76 ? -14.969 25.703 3.633 1 94.44 76 CYS A O 1
ATOM 585 N N . ASN A 1 77 ? -16.906 26.75 3.387 1 92.25 77 ASN A N 1
ATOM 586 C CA . ASN A 1 77 ? -16.359 28.109 3.385 1 92.25 77 ASN A CA 1
ATOM 587 C C . ASN A 1 77 ? -16.078 28.594 4.801 1 92.25 77 ASN A C 1
ATOM 589 O O . ASN A 1 77 ? -15.336 29.562 4.992 1 92.25 77 ASN A O 1
ATOM 593 N N . GLU A 1 78 ? -16.516 27.969 5.789 1 93.12 78 GLU A N 1
ATOM 594 C CA . GLU A 1 78 ? -16.406 28.438 7.168 1 93.12 78 GLU A CA 1
ATOM 595 C C . GLU A 1 78 ? -15.148 27.906 7.84 1 93.12 78 GLU A C 1
ATOM 597 O O . GLU A 1 78 ? -14.914 28.156 9.023 1 93.12 78 GLU A O 1
ATOM 602 N N . LEU A 1 79 ? -14.234 27.406 7.129 1 95.31 79 LEU A N 1
ATOM 603 C CA . LEU A 1 79 ? -13.031 26.797 7.688 1 95.31 79 LEU A CA 1
ATOM 604 C C . LEU A 1 79 ? -11.883 27.797 7.723 1 95.31 79 LEU A C 1
ATOM 606 O O . LEU A 1 79 ? -11.812 28.703 6.891 1 95.31 79 LEU A O 1
ATOM 610 N N . SER A 1 80 ? -11.055 27.656 8.742 1 95.81 80 SER A N 1
ATOM 611 C CA . SER A 1 80 ? -9.82 28.438 8.789 1 95.81 80 SER A CA 1
ATOM 612 C C . SER A 1 80 ? -8.875 28.047 7.66 1 95.81 80 SER A C 1
ATOM 614 O O . SER A 1 80 ? -9.031 26.984 7.051 1 95.81 80 SER A O 1
ATOM 616 N N . GLU A 1 81 ? -7.887 28.875 7.371 1 94.88 81 GLU A N 1
ATOM 617 C CA . GLU A 1 81 ? -6.91 28.594 6.324 1 94.88 81 GLU A CA 1
ATOM 618 C C . GLU A 1 81 ? -6.168 27.297 6.598 1 94.88 81 GLU A C 1
ATOM 620 O O . GLU A 1 81 ? -5.953 26.484 5.684 1 94.88 81 GLU A O 1
ATOM 625 N N . ASP A 1 82 ? -5.824 27.078 7.82 1 94.88 82 ASP A N 1
ATOM 626 C CA . ASP A 1 82 ? -5.109 25.859 8.203 1 94.88 82 ASP A CA 1
ATOM 627 C C . ASP A 1 82 ? -5.965 24.609 7.961 1 94.88 82 ASP A C 1
ATOM 629 O O . ASP A 1 82 ? -5.469 23.594 7.484 1 94.88 82 ASP A O 1
ATOM 633 N N . GLN A 1 83 ? -7.23 24.781 8.352 1 96.94 83 GLN A N 1
ATOM 634 C CA . GLN A 1 83 ? -8.156 23.672 8.172 1 96.94 83 GLN A CA 1
ATOM 635 C C . GLN A 1 83 ? -8.359 23.359 6.688 1 96.94 83 GLN A C 1
ATOM 637 O O . GLN A 1 83 ? -8.336 22.203 6.277 1 96.94 83 GLN A O 1
ATOM 642 N N . ARG A 1 84 ? -8.5 24.406 5.945 1 97.12 84 ARG A N 1
ATOM 643 C CA . ARG A 1 84 ? -8.703 24.25 4.508 1 97.12 84 ARG A CA 1
ATOM 644 C C . ARG A 1 84 ? -7.484 23.609 3.85 1 97.12 84 ARG A C 1
ATOM 646 O O . ARG A 1 84 ? -7.621 22.688 3.039 1 97.12 84 ARG A O 1
ATOM 653 N N . ASN A 1 85 ? -6.312 24.047 4.191 1 96.38 85 ASN A N 1
ATOM 654 C CA . ASN A 1 85 ? -5.07 23.531 3.615 1 96.38 85 ASN A CA 1
ATOM 655 C C . ASN A 1 85 ? -4.855 22.062 3.967 1 96.38 85 ASN A C 1
ATOM 657 O O . ASN A 1 85 ? -4.441 21.281 3.117 1 96.38 85 ASN A O 1
ATOM 661 N N . GLU A 1 86 ? -5.152 21.781 5.176 1 97.5 86 GLU A N 1
ATOM 662 C CA . GLU A 1 86 ? -4.988 20.391 5.609 1 97.5 86 GLU A CA 1
ATOM 663 C C . GLU A 1 86 ? -5.973 19.469 4.898 1 97.5 86 GLU A C 1
ATOM 665 O O . GLU A 1 86 ? -5.602 18.391 4.441 1 97.5 86 GLU A O 1
ATOM 670 N N . LEU A 1 87 ? -7.227 19.922 4.82 1 98.38 87 LEU A N 1
ATOM 671 C CA . LEU A 1 87 ? -8.25 19.125 4.145 1 98.38 87 LEU A CA 1
ATOM 672 C C . LEU A 1 87 ? -7.91 18.953 2.67 1 98.38 87 LEU A C 1
ATOM 674 O O . LEU A 1 87 ? -8.094 17.859 2.113 1 98.38 87 LEU A O 1
ATOM 678 N N . ALA A 1 88 ? -7.43 20.016 2.125 1 97.94 88 ALA A N 1
ATOM 679 C CA . ALA A 1 88 ? -7.043 19.938 0.719 1 97.94 88 ALA A CA 1
ATOM 680 C C . ALA A 1 88 ? -5.879 18.984 0.515 1 97.94 88 ALA A C 1
ATOM 682 O O . ALA A 1 88 ? -5.91 18.141 -0.389 1 97.94 88 ALA A O 1
ATOM 683 N N . TRP A 1 89 ? -4.918 19.031 1.291 1 97.81 89 TRP A N 1
ATOM 684 C CA . TRP A 1 89 ? -3.736 18.188 1.183 1 97.81 89 TRP A CA 1
ATOM 685 C C . TRP A 1 89 ? -4.09 16.719 1.432 1 97.81 89 TRP A C 1
ATOM 687 O O . TRP A 1 89 ? -3.748 15.852 0.629 1 97.81 89 TRP A O 1
ATOM 697 N N . GLY A 1 90 ? -4.723 16.516 2.553 1 98.19 90 GLY A N 1
ATOM 698 C CA . GLY A 1 90 ? -5.02 15.148 2.939 1 98.19 90 GLY A CA 1
ATOM 699 C C . GLY A 1 90 ? -5.914 14.43 1.947 1 98.19 90 GLY A C 1
ATOM 700 O O . GLY A 1 90 ? -5.684 13.258 1.627 1 98.19 90 GLY A O 1
ATOM 701 N N . SER A 1 91 ? -6.957 15.094 1.493 1 98.38 91 SER A N 1
ATOM 702 C CA . SER A 1 91 ? -7.859 14.477 0.53 1 98.38 91 SER A CA 1
ATOM 703 C C . SER A 1 91 ? -7.145 14.164 -0.782 1 98.38 91 SER A C 1
ATOM 705 O O . SER A 1 91 ? -7.371 13.117 -1.387 1 98.38 91 SER A O 1
ATOM 707 N N . LYS A 1 92 ? -6.258 15.062 -1.176 1 97.88 92 LYS A N 1
ATOM 708 C CA . LYS A 1 92 ? -5.461 14.812 -2.373 1 97.88 92 LYS A CA 1
ATOM 709 C C . LYS A 1 92 ? -4.566 13.594 -2.199 1 97.88 92 LYS A C 1
ATOM 711 O O . LYS A 1 92 ? -4.48 12.742 -3.092 1 97.88 92 LYS A O 1
ATOM 716 N N . GLN A 1 93 ? -3.916 13.508 -1.056 1 98 93 GLN A N 1
ATOM 717 C CA . GLN A 1 93 ? -3.002 12.406 -0.785 1 98 93 GLN A CA 1
ATOM 718 C C . GLN A 1 93 ? -3.738 11.07 -0.789 1 98 93 GLN A C 1
ATOM 720 O O . GLN A 1 93 ? -3.275 10.102 -1.396 1 98 93 GLN A O 1
ATOM 725 N N . ILE A 1 94 ? -4.879 11.023 -0.141 1 98.38 94 ILE A N 1
ATOM 726 C CA . ILE A 1 94 ? -5.648 9.781 -0.07 1 98.38 94 ILE A CA 1
ATOM 727 C C . ILE A 1 94 ? -6.082 9.359 -1.473 1 98.38 94 ILE A C 1
ATOM 729 O O . ILE A 1 94 ? -5.965 8.188 -1.839 1 98.38 94 ILE A O 1
ATOM 733 N N . LEU A 1 95 ? -6.473 10.281 -2.268 1 97.5 95 LEU A N 1
ATOM 734 C CA . LEU A 1 95 ? -6.988 9.969 -3.598 1 97.5 95 LEU A CA 1
ATOM 735 C C . LEU A 1 95 ? -5.859 9.547 -4.531 1 97.5 95 LEU A C 1
ATOM 737 O O . LEU A 1 95 ? -6.07 8.742 -5.441 1 97.5 95 LEU A O 1
ATOM 741 N N . THR A 1 96 ? -4.637 10.031 -4.293 1 96.25 96 THR A N 1
ATOM 742 C CA . THR A 1 96 ? -3.559 9.758 -5.238 1 96.25 96 THR A CA 1
ATOM 743 C C . THR A 1 96 ? -2.701 8.586 -4.758 1 96.25 96 THR A C 1
ATOM 745 O O . THR A 1 96 ? -2.111 7.871 -5.57 1 96.25 96 THR A O 1
ATOM 748 N N . ALA A 1 97 ? -2.674 8.406 -3.457 1 95.88 97 ALA A N 1
ATOM 749 C CA . ALA A 1 97 ? -1.756 7.402 -2.922 1 95.88 97 ALA A CA 1
ATOM 750 C C . ALA A 1 97 ? -2.482 6.094 -2.631 1 95.88 97 ALA A C 1
ATOM 752 O O . ALA A 1 97 ? -1.863 5.109 -2.211 1 95.88 97 ALA A O 1
ATOM 753 N N . THR A 1 98 ? -3.756 6.043 -2.723 1 95.81 98 THR A N 1
ATOM 754 C CA . THR A 1 98 ? -4.543 4.836 -2.508 1 95.81 98 THR A CA 1
ATOM 755 C C . THR A 1 98 ? -5.465 4.57 -3.695 1 95.81 98 THR A C 1
ATOM 757 O O . THR A 1 98 ? -5.414 5.285 -4.699 1 95.81 98 THR A O 1
ATOM 760 N N . ALA A 1 99 ? -6.199 3.535 -3.605 1 94.31 99 ALA A N 1
ATOM 761 C CA . ALA A 1 99 ? -7.168 3.203 -4.648 1 94.31 99 ALA A CA 1
ATOM 762 C C . ALA A 1 99 ? -8.516 3.875 -4.383 1 94.31 99 ALA A C 1
ATOM 764 O O . ALA A 1 99 ? -9.555 3.389 -4.824 1 94.31 99 ALA A O 1
ATOM 765 N N . ALA A 1 100 ? -8.484 4.965 -3.686 1 97.38 100 ALA A N 1
ATOM 766 C CA . ALA A 1 100 ? -9.711 5.688 -3.363 1 97.38 100 ALA A CA 1
ATOM 767 C C . ALA A 1 100 ? -10.25 6.418 -4.59 1 97.38 100 ALA A C 1
ATOM 769 O O . ALA A 1 100 ? -9.484 6.98 -5.375 1 97.38 100 ALA A O 1
ATOM 770 N N . SER A 1 101 ? -11.57 6.422 -4.707 1 97.69 101 SER A N 1
ATOM 771 C CA . SER A 1 101 ? -12.242 7.152 -5.773 1 97.69 101 SER A CA 1
ATOM 772 C C . SER A 1 101 ? -12.883 8.438 -5.25 1 97.69 101 SER A C 1
ATOM 774 O O . SER A 1 101 ? -13.102 9.383 -6.012 1 97.69 101 SER A O 1
ATOM 776 N N . THR A 1 102 ? -13.203 8.414 -4.035 1 98.12 102 THR A N 1
ATOM 777 C CA . THR A 1 102 ? -13.883 9.562 -3.441 1 98.12 102 THR A CA 1
ATOM 778 C C . THR A 1 102 ? -13.609 9.633 -1.94 1 98.12 102 THR A C 1
ATOM 780 O O . THR A 1 102 ? -13.266 8.625 -1.32 1 98.12 102 THR A O 1
ATOM 783 N N . ILE A 1 103 ? -13.703 10.836 -1.371 1 98.69 103 ILE A N 1
ATOM 784 C CA . ILE A 1 103 ? -13.562 11.047 0.065 1 98.69 103 ILE A CA 1
ATOM 785 C C . ILE A 1 103 ? -14.555 12.102 0.537 1 98.69 103 ILE A C 1
ATOM 787 O O . ILE A 1 103 ? -14.789 13.094 -0.154 1 98.69 103 ILE A O 1
ATOM 791 N N . LEU A 1 104 ? -15.18 11.828 1.649 1 98.62 104 LEU A N 1
ATOM 792 C CA . LEU A 1 104 ? -16.125 12.727 2.291 1 98.62 104 LEU A CA 1
ATOM 793 C C . LEU A 1 104 ? -15.789 12.914 3.768 1 98.62 104 LEU A C 1
ATOM 795 O O . LEU A 1 104 ? -15.547 11.93 4.477 1 98.62 104 LEU A O 1
ATOM 799 N N . ILE A 1 105 ? -15.695 14.133 4.203 1 98.69 105 ILE A N 1
ATOM 800 C CA . ILE A 1 105 ? -15.492 14.438 5.617 1 98.69 105 ILE A CA 1
ATOM 801 C C . ILE A 1 105 ? -16.766 15.047 6.199 1 98.69 105 ILE A C 1
ATOM 803 O O . ILE A 1 105 ? -17.266 16.062 5.691 1 98.69 105 ILE A O 1
ATOM 807 N N . TYR A 1 106 ? -17.266 14.414 7.152 1 98.12 106 TYR A N 1
ATOM 808 C CA . TYR A 1 106 ? -18.438 14.844 7.91 1 98.12 106 TYR A CA 1
ATOM 809 C C . TYR A 1 106 ? -18.016 15.383 9.273 1 98.12 106 TYR A C 1
ATOM 811 O O . TYR A 1 106 ? -17.297 14.727 10.016 1 98.12 106 TYR A O 1
ATOM 819 N N . TRP A 1 107 ? -18.406 16.641 9.602 1 97.56 107 TRP A N 1
ATOM 820 C CA . TRP A 1 107 ? -18 17.281 10.844 1 97.56 107 TRP A CA 1
ATOM 821 C C . TRP A 1 107 ? -19.125 18.156 11.398 1 97.56 107 TRP A C 1
ATOM 823 O O . TRP A 1 107 ? -19.625 19.047 10.703 1 97.56 107 TRP A O 1
ATOM 833 N N . ASP A 1 108 ? -19.453 17.891 12.672 1 94.94 108 ASP A N 1
ATOM 834 C CA . ASP A 1 108 ? -20.484 18.656 13.367 1 94.94 108 ASP A CA 1
ATOM 835 C C . ASP A 1 108 ? -21.781 18.719 12.562 1 94.94 108 ASP A C 1
ATOM 837 O O . ASP A 1 108 ? -22.297 19.797 12.297 1 94.94 108 ASP A O 1
ATOM 841 N N . ASN A 1 109 ? -22.219 17.672 12.109 1 94 109 ASN A N 1
ATOM 842 C CA . ASN A 1 109 ? -23.516 17.422 11.477 1 94 109 ASN A CA 1
ATOM 843 C C . ASN A 1 109 ? -23.594 18.062 10.094 1 94 109 ASN A C 1
ATOM 845 O O . ASN A 1 109 ? -24.672 18.375 9.602 1 94 109 ASN A O 1
ATOM 849 N N . ARG A 1 110 ? -22.469 18.219 9.531 1 95.12 110 ARG A N 1
ATOM 850 C CA . ARG A 1 110 ? -22.453 18.719 8.164 1 95.12 110 ARG A CA 1
ATOM 851 C C . ARG A 1 110 ? -21.266 18.172 7.391 1 95.12 110 ARG A C 1
ATOM 853 O O . ARG A 1 110 ? -20.266 17.766 7.984 1 95.12 110 ARG A O 1
ATOM 860 N N . VAL A 1 111 ? -21.406 18.219 6.051 1 97 111 VAL A N 1
ATOM 861 C CA . VAL A 1 111 ? -20.312 17.812 5.172 1 97 111 VAL A CA 1
ATOM 862 C C . VAL A 1 111 ? -19.375 18.984 4.934 1 97 111 VAL A C 1
ATOM 864 O O . VAL A 1 111 ? -19.812 20.047 4.469 1 97 111 VAL A O 1
ATOM 867 N N . ILE A 1 112 ? -18.125 18.781 5.207 1 97.62 112 ILE A N 1
ATOM 868 C CA . ILE A 1 112 ? -17.234 19.938 5.066 1 97.62 112 ILE A CA 1
ATOM 869 C C . ILE A 1 112 ? -16.281 19.719 3.891 1 97.62 112 ILE A C 1
ATOM 871 O O . ILE A 1 112 ? -15.625 20.656 3.438 1 97.62 112 ILE A O 1
ATOM 875 N N . LEU A 1 113 ? -16.234 18.516 3.406 1 98.25 113 LEU A N 1
ATOM 876 C CA . LEU A 1 113 ? -15.375 18.234 2.256 1 98.25 113 LEU A CA 1
ATOM 877 C C . LEU A 1 113 ? -15.938 17.094 1.425 1 98.25 113 LEU A C 1
ATOM 879 O O . LEU A 1 113 ? -16.391 16.078 1.974 1 98.25 113 LEU A O 1
ATOM 883 N N . ARG A 1 114 ? -16.016 17.203 0.151 1 98.06 114 ARG A N 1
ATOM 884 C CA . ARG A 1 114 ? -16.203 16.188 -0.868 1 98.06 114 ARG A CA 1
ATOM 885 C C . ARG A 1 114 ? -15.141 16.297 -1.959 1 98.06 114 ARG A C 1
ATOM 887 O O . ARG A 1 114 ? -14.898 17.375 -2.49 1 98.06 114 ARG A O 1
ATOM 894 N N . ARG A 1 115 ? -14.523 15.234 -2.219 1 98.25 115 ARG A N 1
ATOM 895 C CA . ARG A 1 115 ? -13.516 15.281 -3.271 1 98.25 115 ARG A CA 1
ATOM 896 C C . ARG A 1 115 ? -13.445 13.953 -4.016 1 98.25 115 ARG A C 1
ATOM 898 O O . ARG A 1 115 ? -13.68 12.891 -3.434 1 98.25 115 ARG A O 1
ATOM 905 N N . GLY A 1 116 ? -12.984 13.984 -5.289 1 97.88 116 GLY A N 1
ATOM 906 C CA . GLY A 1 116 ? -13 12.812 -6.156 1 97.88 116 GLY A CA 1
ATOM 907 C C . GLY A 1 116 ? -14.234 12.742 -7.031 1 97.88 116 GLY A C 1
ATOM 908 O O . GLY A 1 116 ? -14.648 13.742 -7.621 1 97.88 116 GLY A O 1
ATOM 909 N N . ILE A 1 117 ? -14.703 11.508 -7.164 1 97.5 117 ILE A N 1
ATOM 910 C CA . ILE A 1 117 ? -16.016 11.359 -7.793 1 97.5 117 ILE A CA 1
ATOM 911 C C . ILE A 1 117 ? -17.109 11.625 -6.766 1 97.5 117 ILE A C 1
ATOM 913 O O . ILE A 1 117 ? -17.25 10.883 -5.793 1 97.5 117 ILE A O 1
ATOM 917 N N . ILE A 1 118 ? -17.781 12.68 -6.977 1 95.56 118 ILE A N 1
ATOM 918 C CA . ILE A 1 118 ? -18.672 13.086 -5.902 1 95.56 118 ILE A CA 1
ATOM 919 C C . ILE A 1 118 ? -20.109 13.141 -6.426 1 95.56 118 ILE A C 1
ATOM 921 O O . ILE A 1 118 ? -20.344 13.148 -7.641 1 95.56 118 ILE A O 1
ATOM 925 N N . SER A 1 119 ? -21.062 13.094 -5.477 1 92.81 119 SER A N 1
ATOM 926 C CA . SER A 1 119 ? -22.484 13.297 -5.734 1 92.81 119 SER A CA 1
ATOM 927 C C . SER A 1 119 ? -23.016 14.516 -4.984 1 92.81 119 SER A C 1
ATOM 929 O O . SER A 1 119 ? -22.375 14.984 -4.031 1 92.81 119 SER A O 1
ATOM 931 N N . ASN A 1 120 ? -24.109 15.055 -5.391 1 87.75 120 ASN A N 1
ATOM 932 C CA . ASN A 1 120 ? -24.703 16.234 -4.766 1 87.75 120 ASN A CA 1
ATOM 933 C C . ASN A 1 120 ? -25.766 15.859 -3.738 1 87.75 120 ASN A C 1
ATOM 935 O O . ASN A 1 120 ? -26.453 16.734 -3.201 1 87.75 120 ASN A O 1
ATOM 939 N N . ASN A 1 121 ? -25.766 14.648 -3.389 1 92.25 121 ASN A N 1
ATOM 940 C CA . ASN A 1 121 ? -26.766 14.195 -2.42 1 92.25 121 ASN A CA 1
ATOM 941 C C . ASN A 1 121 ? -26.375 14.602 -0.999 1 92.25 121 ASN A C 1
ATOM 943 O O . ASN A 1 121 ? -25.203 14.672 -0.666 1 92.25 121 ASN A O 1
ATOM 947 N N . LYS A 1 122 ? -27.406 14.859 -0.235 1 94 122 LYS A N 1
ATOM 948 C CA . LYS A 1 122 ? -27.156 15.148 1.176 1 94 122 LYS A CA 1
ATOM 949 C C . LYS A 1 122 ? -26.797 13.875 1.943 1 94 122 LYS A C 1
ATOM 951 O O . LYS A 1 122 ? -27.562 12.906 1.929 1 94 122 LYS A O 1
ATOM 956 N N . PHE A 1 123 ? -25.719 14.008 2.561 1 96.44 123 PHE A N 1
ATOM 957 C CA . PHE A 1 123 ? -25.25 12.828 3.273 1 96.44 123 PHE A CA 1
ATOM 958 C C . PHE A 1 123 ? -25.703 12.859 4.727 1 96.44 123 PHE A C 1
ATOM 960 O O . PHE A 1 123 ? -25.594 13.875 5.406 1 96.44 123 PHE A O 1
ATOM 967 N N . LYS A 1 124 ? -26.25 11.75 5.117 1 94.5 124 LYS A N 1
ATOM 968 C CA . LYS A 1 124 ? -26.625 11.523 6.512 1 94.5 124 LYS A CA 1
ATOM 969 C C . LYS A 1 124 ? -26.078 10.195 7.023 1 94.5 124 LYS A C 1
ATOM 971 O O . LYS A 1 124 ? -26.312 9.148 6.422 1 94.5 124 LYS A O 1
ATOM 9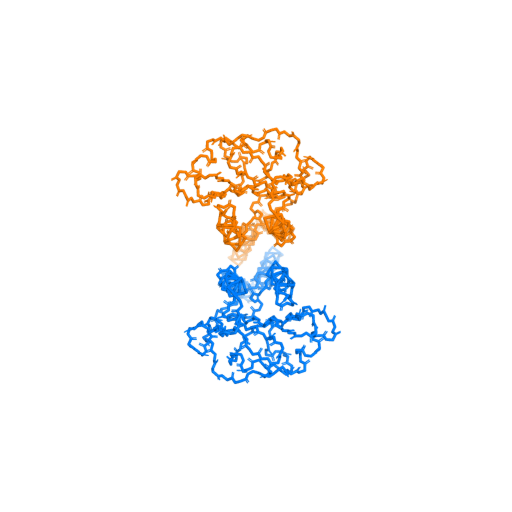76 N N . PRO A 1 125 ? -25.359 10.32 8.148 1 96.25 125 PRO A N 1
ATOM 977 C CA . PRO A 1 125 ? -24.828 9.078 8.703 1 96.25 125 PRO A CA 1
ATOM 978 C C . PRO A 1 125 ? -25.922 8.078 9.086 1 96.25 125 PRO A C 1
ATOM 980 O O . PRO A 1 125 ? -26.969 8.477 9.586 1 96.25 125 PRO A O 1
ATOM 983 N N . GLY A 1 126 ? -25.672 6.875 8.82 1 95.81 126 GLY A N 1
ATOM 984 C CA . GLY A 1 126 ? -26.578 5.793 9.172 1 95.81 126 GLY A CA 1
ATOM 985 C C . GLY A 1 126 ? -26.016 4.852 10.219 1 95.81 126 GLY A C 1
ATOM 986 O O . GLY A 1 126 ? -25.25 5.273 11.094 1 95.81 126 GLY A O 1
ATOM 987 N N . GLU A 1 127 ? -26.438 3.645 10.156 1 95.69 127 GLU A N 1
ATOM 988 C CA . GLU A 1 127 ? -26.109 2.664 11.188 1 95.69 127 GLU A CA 1
ATOM 989 C C . GLU A 1 127 ? -24.609 2.342 11.195 1 95.69 127 GLU A C 1
ATOM 991 O O . GLU A 1 127 ? -24 2.23 12.258 1 95.69 127 GLU A O 1
ATOM 996 N N . ILE A 1 128 ? -24.047 2.152 10.086 1 96.62 128 ILE A N 1
ATOM 997 C CA . ILE A 1 128 ? -22.641 1.78 9.992 1 96.62 128 ILE A CA 1
ATOM 998 C C . ILE A 1 128 ? -21.766 2.916 10.531 1 96.62 128 ILE A C 1
ATOM 1000 O O . ILE A 1 128 ? -20.828 2.68 11.305 1 96.62 128 ILE A O 1
ATOM 1004 N N . CYS A 1 129 ? -22.109 4.09 10.164 1 97.25 129 CYS A N 1
ATOM 1005 C CA . CYS A 1 129 ? -21.391 5.262 10.648 1 97.25 129 CYS A CA 1
ATOM 1006 C C . CYS A 1 129 ? -21.516 5.391 12.164 1 97.25 129 CYS A C 1
ATOM 1008 O O . CYS A 1 129 ? -20.531 5.652 12.852 1 97.25 129 CYS A O 1
ATOM 1010 N N . ASN A 1 130 ? -22.703 5.191 12.617 1 96.31 130 ASN A N 1
ATOM 1011 C CA . ASN A 1 130 ? -22.938 5.289 14.055 1 96.31 130 ASN A CA 1
ATOM 1012 C C . ASN A 1 130 ? -22.172 4.219 14.828 1 96.31 130 ASN A C 1
ATOM 1014 O O . ASN A 1 130 ? -21.672 4.477 15.922 1 96.31 130 ASN A O 1
ATOM 1018 N N . ARG A 1 131 ? -22.141 3.092 14.242 1 96.06 131 ARG A N 1
ATOM 1019 C CA . ARG A 1 131 ? -21.359 2.023 14.859 1 96.06 131 ARG A CA 1
ATOM 1020 C C . ARG A 1 131 ? -19.891 2.396 14.945 1 96.06 131 ARG A C 1
ATOM 1022 O O . ARG A 1 131 ? -19.234 2.139 15.953 1 96.06 131 ARG A O 1
ATOM 1029 N N . ALA A 1 132 ? -19.375 2.969 13.875 1 97.12 132 ALA A N 1
ATOM 1030 C CA . ALA A 1 132 ? -17.984 3.412 13.867 1 97.12 132 ALA A CA 1
ATOM 1031 C C . ALA A 1 132 ? -17.719 4.43 14.977 1 97.12 132 ALA A C 1
ATOM 1033 O O . ALA A 1 132 ? -16.703 4.359 15.664 1 97.12 132 ALA A O 1
ATOM 1034 N N . ILE A 1 133 ? -18.625 5.312 15.148 1 97.12 133 ILE A N 1
ATOM 1035 C CA . ILE A 1 133 ? -18.5 6.355 16.156 1 97.12 133 ILE A CA 1
ATOM 1036 C C . ILE A 1 133 ? -18.562 5.73 17.547 1 97.12 133 ILE A C 1
ATOM 1038 O O . ILE A 1 133 ? -17.719 6.023 18.406 1 97.12 133 ILE A O 1
ATOM 1042 N N . ASP A 1 134 ? -19.5 4.891 17.734 1 96.19 134 ASP A N 1
ATOM 1043 C CA . ASP A 1 134 ? -19.703 4.266 19.047 1 96.19 134 ASP A CA 1
ATOM 1044 C C . ASP A 1 134 ? -18.5 3.43 19.453 1 96.19 134 ASP A C 1
ATOM 1046 O O . ASP A 1 134 ? -18.078 3.469 20.609 1 96.19 134 ASP A O 1
ATOM 1050 N N . GLN A 1 135 ? -17.984 2.744 18.5 1 96.12 135 GLN A N 1
ATOM 1051 C CA . GLN A 1 135 ? -16.891 1.829 18.797 1 96.12 135 GLN A CA 1
ATOM 1052 C C . GLN A 1 135 ? -15.539 2.533 18.672 1 96.12 135 GLN A C 1
ATOM 1054 O O . GLN A 1 135 ? -14.5 1.97 19.031 1 96.12 135 GLN A O 1
ATOM 1059 N N . LYS A 1 136 ? -15.523 3.73 18.172 1 95.25 136 LYS A N 1
ATOM 1060 C CA . LYS A 1 136 ? -14.297 4.496 17.969 1 95.25 136 LYS A CA 1
ATOM 1061 C C . LYS A 1 136 ? -13.266 3.686 17.188 1 95.25 136 LYS A C 1
ATOM 1063 O O . LYS A 1 136 ? -12.109 3.594 17.594 1 95.25 136 LYS A O 1
ATOM 1068 N N . ARG A 1 137 ? -13.781 3.057 16.125 1 95.44 137 ARG A N 1
ATOM 1069 C CA . ARG A 1 137 ? -12.898 2.203 15.336 1 95.44 137 ARG A CA 1
ATOM 1070 C C . ARG A 1 137 ? -13.164 2.369 13.844 1 95.44 137 ARG A C 1
ATOM 1072 O O . ARG A 1 137 ? -14.266 2.762 13.445 1 95.44 137 ARG A O 1
ATOM 1079 N N . LEU A 1 138 ? -12.109 2.027 13.094 1 97.38 138 LEU A N 1
ATOM 1080 C CA . LEU A 1 138 ? -12.227 2.014 11.641 1 97.38 138 LEU A CA 1
ATOM 1081 C C . LEU A 1 138 ? -13.07 0.836 11.172 1 97.38 138 LEU A C 1
ATOM 1083 O O . LEU A 1 138 ? -12.898 -0.288 11.656 1 97.38 138 LEU A O 1
ATOM 1087 N N . ILE A 1 139 ? -14.055 1.07 10.352 1 96.81 139 ILE A N 1
ATOM 1088 C CA . ILE A 1 139 ? -14.836 0.016 9.711 1 96.81 139 ILE A CA 1
ATOM 1089 C C . ILE A 1 139 ? -14.547 -0.001 8.211 1 96.81 139 ILE A C 1
ATOM 1091 O O . ILE A 1 139 ? -14.633 1.033 7.547 1 96.81 139 ILE A O 1
ATOM 1095 N N . SER A 1 140 ? -14.156 -1.121 7.754 1 95.81 140 SER A N 1
ATOM 1096 C CA . SER A 1 140 ? -13.844 -1.283 6.34 1 95.81 140 SER A CA 1
ATOM 1097 C C . SER A 1 140 ? -14.797 -2.271 5.672 1 95.81 140 SER A C 1
ATOM 1099 O O . SER A 1 140 ? -14.883 -3.43 6.082 1 95.81 140 SER A O 1
ATOM 1101 N N . LEU A 1 141 ? -15.547 -1.757 4.734 1 95.56 141 LEU A N 1
ATOM 1102 C CA . LEU A 1 141 ? -16.344 -2.627 3.887 1 95.56 141 LEU A CA 1
ATOM 1103 C C . LEU A 1 141 ? -15.578 -3.023 2.631 1 95.56 141 LEU A C 1
ATOM 1105 O O . LEU A 1 141 ? -15.531 -2.26 1.663 1 95.56 141 LEU A O 1
ATOM 1109 N N . VAL A 1 142 ? -15.031 -4.195 2.654 1 91.19 142 VAL A N 1
ATOM 1110 C CA . VAL A 1 142 ? -14.148 -4.668 1.587 1 91.19 142 VAL A CA 1
ATOM 1111 C C . VAL A 1 142 ? -14.969 -4.93 0.323 1 91.19 142 VAL A C 1
ATOM 1113 O O . VAL A 1 142 ? -14.477 -4.738 -0.792 1 91.19 142 VAL A O 1
ATOM 1116 N N . ASN A 1 143 ? -16.109 -5.355 0.512 1 92.44 143 ASN A N 1
ATOM 1117 C CA . ASN A 1 143 ? -17.109 -5.586 -0.521 1 92.44 143 ASN A CA 1
ATOM 1118 C C . ASN A 1 143 ? -18.5 -5.16 -0.058 1 92.44 143 ASN A C 1
ATOM 1120 O O . ASN A 1 143 ? -19.172 -5.906 0.652 1 92.44 143 ASN A O 1
ATOM 1124 N N . THR A 1 144 ? -18.875 -3.955 -0.605 1 93.69 144 THR A N 1
ATOM 1125 C CA . THR A 1 144 ? -20.094 -3.35 -0.069 1 93.69 144 THR A CA 1
ATOM 1126 C C . THR A 1 144 ? -21.312 -4.207 -0.386 1 93.69 144 THR A C 1
ATOM 1128 O O . THR A 1 144 ? -22.312 -4.18 0.343 1 93.69 144 THR A O 1
ATOM 1131 N N . LYS A 1 145 ? -21.266 -4.949 -1.428 1 90.69 145 LYS A N 1
ATOM 1132 C CA . LYS A 1 145 ? -22.422 -5.754 -1.825 1 90.69 145 LYS A CA 1
ATOM 1133 C C . LYS A 1 145 ? -22.766 -6.785 -0.755 1 90.69 145 LYS A C 1
ATOM 1135 O O . LYS A 1 145 ? -23.906 -7.25 -0.679 1 90.69 145 LYS A O 1
ATOM 1140 N N . LEU A 1 146 ? -21.797 -7.062 0.05 1 89.81 146 LEU A N 1
ATOM 1141 C CA . LEU A 1 146 ? -21.984 -8.094 1.066 1 89.81 146 LEU A CA 1
ATOM 1142 C C . LEU A 1 146 ? -22.484 -7.484 2.369 1 89.81 146 LEU A C 1
ATOM 1144 O O . LEU A 1 146 ? -22.75 -8.211 3.336 1 89.81 146 LEU A O 1
ATOM 1148 N N . PHE A 1 147 ? -22.75 -6.215 2.449 1 89.12 147 PHE A N 1
ATOM 1149 C CA . PHE A 1 147 ? -23.094 -5.566 3.709 1 89.12 147 PHE A CA 1
ATOM 1150 C C . PHE A 1 147 ? -24.484 -4.957 3.643 1 89.12 147 PHE A C 1
ATOM 1152 O O . PHE A 1 147 ? -24.719 -4.031 2.865 1 89.12 147 PHE A O 1
ATOM 1159 N N . PRO A 1 148 ? -25.266 -5.52 4.551 1 88.38 148 PRO A N 1
ATOM 1160 C CA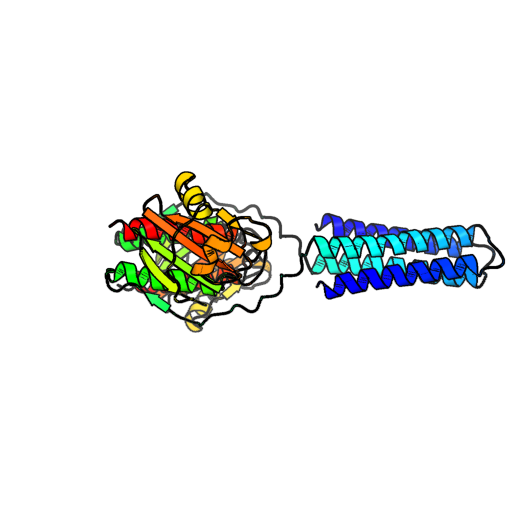 . PRO A 1 148 ? -26.547 -4.848 4.676 1 88.38 148 PRO A CA 1
ATOM 1161 C C . PRO A 1 148 ? -26.422 -3.404 5.16 1 88.38 148 PRO A C 1
ATOM 1163 O O . PRO A 1 148 ? -25.594 -3.111 6.027 1 88.38 148 PRO A O 1
ATOM 1166 N N . GLY A 1 149 ? -27.062 -2.4 4.633 1 89.12 149 GLY A N 1
ATOM 1167 C CA . GLY A 1 149 ? -26.984 -1.006 5.035 1 89.12 149 GLY A CA 1
ATOM 1168 C C . GLY A 1 149 ? -26.047 -0.183 4.168 1 89.12 149 GLY A C 1
ATOM 1169 O O . GLY A 1 149 ? -25.844 1.004 4.426 1 89.12 149 GLY A O 1
ATOM 1170 N N . ARG A 1 150 ? -25.453 -0.896 3.234 1 89.38 150 ARG A N 1
ATOM 1171 C CA . ARG A 1 150 ? -24.5 -0.226 2.354 1 89.38 150 ARG A CA 1
ATOM 1172 C C . ARG A 1 150 ? -25.125 1.002 1.703 1 89.38 150 ARG A C 1
ATOM 1174 O O . ARG A 1 150 ? -24.422 1.913 1.271 1 89.38 150 ARG A O 1
ATOM 1181 N N . GLU A 1 151 ? -26.422 1.001 1.665 1 93 151 GLU A N 1
ATOM 1182 C CA . GLU A 1 151 ? -27.109 2.111 1.021 1 93 151 GLU A CA 1
ATOM 1183 C C . GLU A 1 151 ? -26.828 3.43 1.734 1 93 151 GLU A C 1
ATOM 1185 O O . GLU A 1 151 ? -27.016 4.504 1.157 1 93 151 GLU A O 1
ATOM 1190 N N . GLU A 1 152 ? -26.359 3.293 2.998 1 95.06 152 GLU A N 1
ATOM 1191 C CA . GLU A 1 152 ? -25.969 4.461 3.781 1 95.06 152 GLU A CA 1
ATOM 1192 C C . GLU A 1 152 ? -24.938 5.309 3.033 1 95.06 152 GLU A C 1
ATOM 1194 O O . GLU A 1 152 ? -24.891 6.527 3.211 1 95.06 152 GLU A O 1
ATOM 1199 N N . PHE A 1 153 ? -24.234 4.672 2.104 1 96.81 153 PHE A N 1
ATOM 1200 C CA . PHE A 1 153 ? -23.125 5.355 1.455 1 96.81 153 PHE A CA 1
ATOM 1201 C C . PHE A 1 153 ? -23.5 5.758 0.032 1 96.81 153 PHE A C 1
ATOM 1203 O O . PHE A 1 153 ? -22.688 6.34 -0.686 1 96.81 153 PHE A O 1
ATOM 1210 N N . ASP A 1 154 ? -24.766 5.523 -0.318 1 94.69 154 ASP A N 1
ATOM 1211 C CA . ASP A 1 154 ? -25.219 5.922 -1.646 1 94.69 154 ASP A CA 1
ATOM 1212 C C . ASP A 1 154 ? -25.219 7.441 -1.79 1 94.69 154 ASP A C 1
ATOM 1214 O O . ASP A 1 154 ? -25.078 7.965 -2.896 1 94.69 154 ASP A O 1
ATOM 1218 N N . ASP A 1 155 ? -25.359 8.109 -0.633 1 94.56 155 ASP A N 1
ATOM 1219 C CA . ASP A 1 155 ? -25.328 9.57 -0.636 1 94.56 155 ASP A CA 1
ATOM 1220 C C . ASP A 1 155 ? -23.906 10.094 -0.845 1 94.56 155 ASP A C 1
ATOM 1222 O O . ASP A 1 155 ? -23.719 11.242 -1.231 1 94.56 155 ASP A O 1
ATOM 1226 N N . VAL A 1 156 ? -22.938 9.344 -0.496 1 96.38 156 VAL A N 1
ATOM 1227 C CA . VAL A 1 156 ? -21.547 9.688 -0.825 1 96.38 156 VAL A CA 1
ATOM 1228 C C . VAL A 1 156 ? -21.312 9.492 -2.32 1 96.38 156 VAL A C 1
ATOM 1230 O O . VAL A 1 156 ? -20.969 10.438 -3.031 1 96.38 156 VAL A O 1
ATOM 1233 N N . LEU A 1 157 ? -21.484 8.312 -2.77 1 95.94 157 LEU A N 1
ATOM 1234 C CA . LEU A 1 157 ? -21.453 7.922 -4.176 1 95.94 157 LEU A CA 1
ATOM 1235 C C . LEU A 1 157 ? -22.156 6.582 -4.387 1 95.94 157 LEU A C 1
ATOM 1237 O O . LEU A 1 157 ? -21.875 5.617 -3.67 1 95.94 157 LEU A O 1
ATOM 1241 N N . THR A 1 158 ? -22.969 6.539 -5.352 1 94 158 THR A N 1
ATOM 1242 C CA . THR A 1 158 ? -23.766 5.344 -5.59 1 94 158 THR A CA 1
ATOM 1243 C C . THR A 1 158 ? -22.891 4.188 -6.055 1 94 158 THR A C 1
ATOM 1245 O O . THR A 1 158 ? -22 4.375 -6.883 1 94 158 THR A O 1
ATOM 1248 N N . ASP A 1 159 ? -23.109 2.973 -5.449 1 92.62 159 ASP A N 1
ATOM 1249 C CA . ASP A 1 159 ? -22.562 1.695 -5.887 1 92.62 159 ASP A CA 1
ATOM 1250 C C . ASP A 1 159 ? -21.047 1.639 -5.645 1 92.62 159 ASP A C 1
ATOM 1252 O O . ASP A 1 159 ? -20.297 1.12 -6.477 1 92.62 159 ASP A O 1
ATOM 1256 N N . LEU A 1 160 ? -20.641 2.191 -4.562 1 95.94 160 LEU A N 1
ATOM 1257 C CA . LEU A 1 160 ? -19.25 2.057 -4.188 1 95.94 160 LEU A CA 1
ATOM 1258 C C . LEU A 1 160 ? -18.891 0.6 -3.893 1 95.94 160 LEU A C 1
ATOM 1260 O O . LEU A 1 160 ? -19.578 -0.051 -3.09 1 95.94 160 LEU A O 1
ATOM 1264 N N . PRO A 1 161 ? -17.875 0.112 -4.469 1 95.94 161 PRO A N 1
ATOM 1265 C CA . PRO A 1 161 ? -17.5 -1.284 -4.23 1 95.94 161 PRO A CA 1
ATOM 1266 C C . PRO A 1 161 ? -16.891 -1.505 -2.848 1 95.94 161 PRO A C 1
ATOM 1268 O O . PRO A 1 161 ? -17.047 -2.582 -2.264 1 95.94 161 PRO A O 1
ATOM 1271 N N . ALA A 1 162 ? -16.172 -0.615 -2.361 1 96.31 162 ALA A N 1
ATOM 1272 C CA . ALA A 1 162 ? -15.523 -0.662 -1.056 1 96.31 162 ALA A CA 1
ATOM 1273 C C . ALA A 1 162 ? -15.617 0.687 -0.347 1 96.31 162 ALA A C 1
ATOM 1275 O O . ALA A 1 162 ? -15.641 1.735 -0.996 1 96.31 162 ALA A O 1
ATOM 1276 N N . VAL A 1 163 ? -15.695 0.649 0.964 1 97.88 163 VAL A N 1
ATOM 1277 C CA . VAL A 1 163 ? -15.828 1.879 1.736 1 97.88 163 VAL A CA 1
ATOM 1278 C C . VAL A 1 163 ? -15.062 1.75 3.053 1 97.88 163 VAL A C 1
ATOM 1280 O O . VAL A 1 163 ? -15.102 0.702 3.701 1 97.88 163 VAL A O 1
ATOM 1283 N N . ILE A 1 164 ? -14.312 2.787 3.396 1 98.31 164 ILE A N 1
ATOM 1284 C CA . ILE A 1 164 ? -13.719 2.932 4.723 1 98.31 164 ILE A CA 1
ATOM 1285 C C . ILE A 1 164 ? -14.43 4.047 5.488 1 98.31 164 ILE A C 1
ATOM 1287 O O . ILE A 1 164 ? -14.695 5.117 4.934 1 98.31 164 ILE A O 1
ATOM 1291 N N . VAL A 1 165 ? -14.805 3.715 6.695 1 98.44 165 VAL A N 1
ATOM 1292 C CA . VAL A 1 165 ? -15.383 4.699 7.609 1 98.44 165 VAL A CA 1
ATOM 1293 C C . VAL A 1 165 ? -14.5 4.832 8.852 1 98.44 165 VAL A C 1
ATOM 1295 O O . VAL A 1 165 ? -14.195 3.836 9.508 1 98.44 165 VAL A O 1
ATOM 1298 N N . TYR A 1 166 ? -14.078 6.004 9.156 1 98.69 166 TYR A N 1
ATOM 1299 C CA . TYR A 1 166 ? -13.289 6.258 10.359 1 98.69 166 TYR A CA 1
ATOM 1300 C C . TYR A 1 166 ? -13.859 7.434 11.148 1 98.69 166 TYR A C 1
ATOM 1302 O O . TYR A 1 166 ? -14.055 8.523 10.594 1 98.69 166 TYR A O 1
ATOM 1310 N N . PRO A 1 167 ? -14.102 7.238 12.398 1 98.44 167 PRO A N 1
ATOM 1311 C CA . PRO A 1 167 ? -14.711 8.305 13.203 1 98.44 167 PRO A CA 1
ATOM 1312 C C . PRO A 1 167 ? -13.703 9.367 13.633 1 98.44 167 PRO A C 1
ATOM 1314 O O . PRO A 1 167 ? -12.555 9.047 13.945 1 98.44 167 PRO A O 1
ATOM 1317 N N . LEU A 1 168 ? -14.102 10.523 13.484 1 97.75 168 LEU A N 1
ATOM 1318 C CA . LEU A 1 168 ? -13.406 11.641 14.117 1 97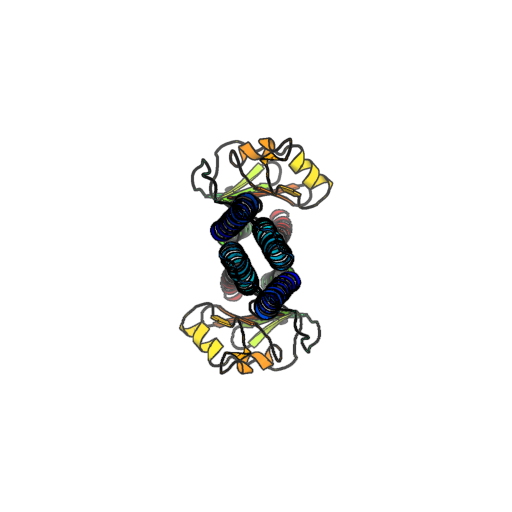.75 168 LEU A CA 1
ATOM 1319 C C . LEU A 1 168 ? -13.945 11.891 15.523 1 97.75 168 LEU A C 1
ATOM 1321 O O . LEU A 1 168 ? -14.633 12.883 15.758 1 97.75 168 LEU A O 1
ATOM 1325 N N . SER A 1 169 ? -13.445 11.031 16.312 1 92.69 169 SER A N 1
ATOM 1326 C CA . SER A 1 169 ? -14.047 10.969 17.641 1 92.69 169 SER A CA 1
ATOM 1327 C C . SER A 1 169 ? -15.57 10.875 17.562 1 92.69 169 SER A C 1
ATOM 1329 O O . SER A 1 169 ? -16.109 10.031 16.844 1 92.69 169 SER A O 1
ATOM 1331 N N . ASN A 1 170 ? -16.344 11.781 18.312 1 92.56 170 ASN A N 1
ATOM 1332 C CA . ASN A 1 170 ? -17.797 11.695 18.312 1 92.56 170 ASN A CA 1
ATOM 1333 C C . ASN A 1 170 ? -18.438 12.844 17.547 1 92.56 170 ASN A C 1
ATOM 1335 O O . ASN A 1 170 ? -19.656 13.008 17.547 1 92.56 170 ASN A O 1
ATOM 1339 N N . ARG A 1 171 ? -17.641 13.516 16.797 1 94.12 171 ARG A N 1
ATOM 1340 C CA . ARG A 1 171 ? -18.172 14.742 16.203 1 94.12 171 ARG A CA 1
ATOM 1341 C C . ARG A 1 171 ? -18.125 14.672 14.672 1 94.12 171 ARG A C 1
ATOM 1343 O O . ARG A 1 171 ? -18.625 15.562 13.992 1 94.12 171 ARG A O 1
ATOM 1350 N N . GLY A 1 172 ? -17.516 13.586 14.172 1 97.06 172 GLY A N 1
ATOM 1351 C CA . GLY A 1 172 ? -17.375 13.562 12.727 1 97.06 172 GLY A CA 1
ATOM 1352 C C . GLY A 1 172 ? -16.969 12.203 12.188 1 97.06 172 GLY A C 1
ATOM 1353 O O . GLY A 1 172 ? -16.906 11.22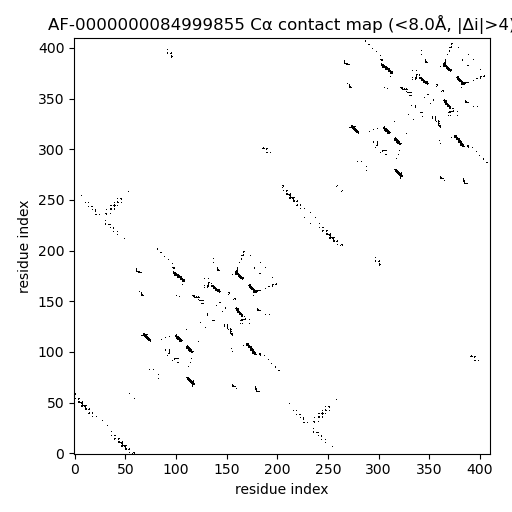7 12.938 1 97.06 172 GLY A O 1
ATOM 1354 N N . LEU A 1 173 ? -16.844 12.164 10.812 1 98.38 173 LEU A N 1
ATOM 1355 C CA . LEU A 1 173 ? -16.516 10.93 10.109 1 98.38 173 LEU A CA 1
ATOM 1356 C C . LEU A 1 173 ? -15.648 11.211 8.891 1 98.38 173 LEU A C 1
ATOM 1358 O O . LEU A 1 173 ? -15.836 12.219 8.203 1 98.38 173 LEU A O 1
ATOM 1362 N N . THR A 1 174 ? -14.68 10.375 8.719 1 98.81 174 THR A N 1
ATOM 1363 C CA . THR A 1 174 ? -13.984 10.281 7.441 1 98.81 174 THR A CA 1
ATOM 1364 C C . THR A 1 174 ? -14.492 9.086 6.641 1 98.81 174 THR A C 1
ATOM 1366 O O . THR A 1 174 ? -14.414 7.941 7.105 1 98.81 174 THR A O 1
ATOM 1369 N N . ILE A 1 175 ? -15.039 9.312 5.465 1 98.75 175 ILE A N 1
ATOM 1370 C CA . ILE A 1 175 ? -15.555 8.258 4.602 1 98.75 175 ILE A CA 1
ATOM 1371 C C . ILE A 1 175 ? -14.766 8.234 3.291 1 98.75 175 ILE A C 1
ATOM 1373 O O . ILE A 1 175 ? -14.68 9.25 2.598 1 98.75 175 ILE A O 1
ATOM 1377 N N . VAL A 1 176 ? -14.211 7.09 2.98 1 98.75 176 VAL A N 1
ATOM 1378 C CA . VAL A 1 176 ? -13.422 6.926 1.763 1 98.75 176 VAL A CA 1
ATOM 1379 C C . VAL A 1 176 ? -13.992 5.781 0.93 1 98.75 176 VAL A C 1
ATOM 1381 O O . VAL A 1 176 ? -14.195 4.676 1.438 1 98.75 176 VAL A O 1
ATOM 1384 N N . GLY A 1 177 ? -14.336 6.062 -0.335 1 98.12 177 GLY A N 1
ATOM 1385 C CA . GLY A 1 177 ? -14.805 5.047 -1.262 1 98.12 177 GLY A CA 1
ATOM 1386 C C . GLY A 1 177 ? -13.734 4.574 -2.227 1 98.12 177 GLY A C 1
ATOM 1387 O O . GLY A 1 177 ? -12.914 5.367 -2.688 1 98.12 177 GLY A O 1
ATOM 1388 N N . GLY A 1 178 ? -13.789 3.287 -2.537 1 96.88 178 GLY A N 1
ATOM 1389 C CA . GLY A 1 178 ? -12.797 2.721 -3.436 1 96.88 178 GLY A CA 1
ATOM 1390 C C . GLY A 1 178 ? -13.359 2.359 -4.797 1 96.88 178 GLY A C 1
ATOM 1391 O O . GLY A 1 178 ? -14.578 2.221 -4.953 1 96.88 178 GLY A O 1
ATOM 1392 N N . TRP A 1 179 ? -12.445 2.158 -5.742 1 93.88 179 TRP A N 1
ATOM 1393 C CA . TRP A 1 179 ? -12.781 1.86 -7.129 1 93.88 179 TRP A CA 1
ATOM 1394 C C . TRP A 1 179 ? -13.156 0.393 -7.293 1 93.88 179 TRP A C 1
ATOM 1396 O O . TRP A 1 179 ? -13.789 0.016 -8.289 1 93.88 179 TRP A O 1
ATOM 1406 N N . SER A 1 180 ? -12.648 -0.426 -6.43 1 92.56 180 SER A N 1
ATOM 1407 C CA . SER A 1 180 ? -12.844 -1.867 -6.543 1 92.56 180 SER A CA 1
ATOM 1408 C C . SER A 1 180 ? -13 -2.516 -5.172 1 92.56 180 SER A C 1
ATOM 1410 O O . SER A 1 180 ? -12.727 -1.885 -4.148 1 92.56 180 SER A O 1
ATOM 1412 N N . LYS A 1 181 ? -13.523 -3.727 -5.281 1 91.12 181 LYS A N 1
ATOM 1413 C CA . LYS A 1 181 ? -13.516 -4.508 -4.051 1 91.12 181 LYS A CA 1
ATOM 1414 C C . LYS A 1 181 ? -12.094 -4.738 -3.553 1 91.12 181 LYS A C 1
ATOM 1416 O O . LYS A 1 181 ? -11.164 -4.867 -4.355 1 91.12 181 LYS A O 1
ATOM 1421 N N . ARG A 1 182 ? -11.984 -4.766 -2.268 1 88.31 182 ARG A N 1
ATOM 1422 C CA . ARG A 1 182 ? -10.711 -5.02 -1.612 1 88.31 182 ARG A CA 1
ATOM 1423 C C . ARG A 1 182 ? -9.641 -4.039 -2.092 1 88.31 182 ARG A C 1
ATOM 1425 O O . ARG A 1 182 ? -8.492 -4.422 -2.311 1 88.31 182 ARG A O 1
ATOM 1432 N N . SER A 1 183 ? -10.062 -2.801 -2.324 1 89.25 183 SER A N 1
ATOM 1433 C CA . SER A 1 183 ? -9.172 -1.793 -2.887 1 89.25 183 SER A CA 1
ATOM 1434 C C . SER A 1 183 ? -8.188 -1.277 -1.839 1 89.25 183 SER A C 1
ATOM 1436 O O . SER A 1 183 ? -7.105 -0.8 -2.178 1 89.25 183 SER A O 1
ATOM 1438 N N . PHE A 1 184 ? -8.57 -1.43 -0.578 1 92.5 184 PHE A N 1
ATOM 1439 C CA . PHE A 1 184 ? -7.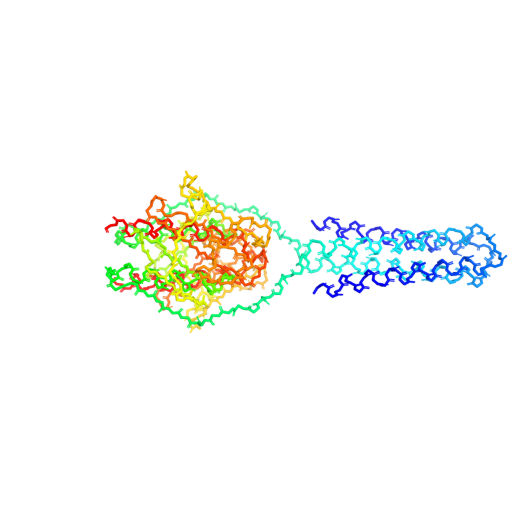754 -0.778 0.439 1 92.5 184 PHE A CA 1
ATOM 1440 C C . PHE A 1 184 ? -6.922 -1.801 1.201 1 92.5 184 PHE A C 1
ATOM 1442 O O . PHE A 1 184 ? -7.422 -2.863 1.577 1 92.5 184 PHE A O 1
ATOM 1449 N N . THR A 1 185 ? -5.668 -1.435 1.366 1 89.69 185 THR A N 1
ATOM 1450 C CA . THR A 1 185 ? -4.738 -2.256 2.137 1 89.69 185 THR A CA 1
ATOM 1451 C C . THR A 1 185 ? -4.73 -1.834 3.602 1 89.69 185 THR A C 1
ATOM 1453 O O . THR A 1 185 ? -5.348 -0.832 3.969 1 89.69 185 THR A O 1
ATOM 1456 N N . ASN A 1 186 ? -4.066 -2.674 4.379 1 91.62 186 ASN A N 1
ATOM 1457 C CA . ASN A 1 186 ? -3.859 -2.303 5.773 1 91.62 186 ASN A CA 1
ATOM 1458 C C . ASN A 1 186 ? -3.09 -0.991 5.898 1 91.62 186 ASN A C 1
ATOM 1460 O O . ASN A 1 186 ? -3.365 -0.188 6.793 1 91.62 186 ASN A O 1
ATOM 1464 N N . SER A 1 187 ? -2.117 -0.817 5.023 1 93.12 187 SER A N 1
ATOM 1465 C CA . SER A 1 187 ? -1.356 0.428 4.996 1 93.12 187 SER A CA 1
ATOM 1466 C C . SER A 1 187 ? -2.268 1.627 4.754 1 93.12 187 SER A C 1
ATOM 1468 O O . SER A 1 187 ? -2.152 2.648 5.434 1 93.12 187 SER A O 1
ATOM 1470 N N . ASP A 1 188 ? -3.217 1.479 3.857 1 96.06 188 ASP A N 1
ATOM 1471 C CA . ASP A 1 188 ? -4.176 2.545 3.576 1 96.06 188 ASP A CA 1
ATOM 1472 C C . ASP A 1 188 ? -4.98 2.904 4.824 1 96.06 188 ASP A C 1
ATOM 1474 O O . ASP A 1 188 ? -5.184 4.082 5.117 1 96.06 188 ASP A O 1
ATOM 1478 N N . GLU A 1 189 ? -5.371 1.87 5.48 1 96.5 189 GLU A N 1
ATOM 1479 C CA . GLU A 1 189 ? -6.184 2.078 6.676 1 96.5 189 GLU A CA 1
ATOM 1480 C C . GLU A 1 189 ? -5.406 2.842 7.746 1 96.5 189 GLU A C 1
ATOM 1482 O O . GLU A 1 189 ? -5.957 3.717 8.414 1 96.5 189 GLU A O 1
ATOM 1487 N N . LYS A 1 190 ? -4.141 2.539 7.84 1 96.38 190 LYS A N 1
ATOM 1488 C CA . LYS A 1 190 ? -3.297 3.221 8.82 1 96.38 190 LYS A CA 1
ATOM 1489 C C . LYS A 1 190 ? -3.105 4.691 8.453 1 96.38 190 LYS A C 1
ATOM 1491 O 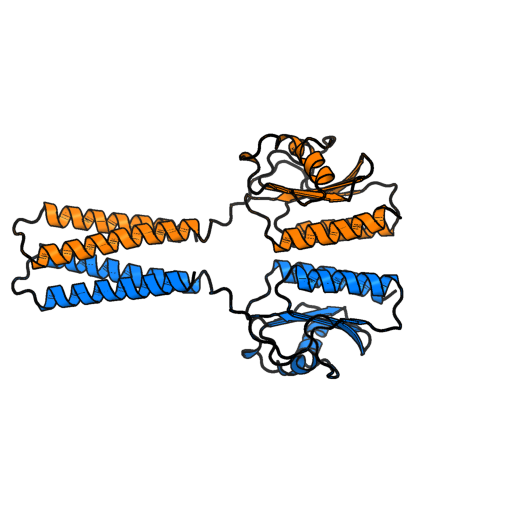O . LYS A 1 190 ? -3.154 5.562 9.32 1 96.38 190 LYS A O 1
ATOM 1496 N N . TRP A 1 191 ? -2.938 4.953 7.176 1 97.38 191 TRP A N 1
ATOM 1497 C CA . TRP A 1 191 ? -2.793 6.328 6.715 1 97.38 191 TRP A CA 1
ATOM 1498 C C . TRP A 1 191 ? -4.078 7.117 6.938 1 97.38 191 TRP A C 1
ATOM 1500 O O . TRP A 1 191 ? -4.043 8.242 7.434 1 97.38 191 TRP A O 1
ATOM 1510 N N . ILE A 1 192 ? -5.219 6.48 6.609 1 98.25 192 ILE A N 1
ATOM 1511 C CA . ILE A 1 192 ? -6.508 7.152 6.711 1 98.25 192 ILE A CA 1
ATOM 1512 C C . ILE A 1 192 ? -6.832 7.434 8.18 1 98.25 192 ILE A C 1
ATOM 1514 O O . ILE A 1 192 ? -7.242 8.539 8.531 1 98.25 192 ILE A O 1
ATOM 1518 N N . SER A 1 193 ? -6.609 6.457 9.008 1 97.62 193 SER A N 1
ATOM 1519 C CA . SER A 1 193 ? -6.895 6.656 10.422 1 97.62 193 SER A CA 1
ATOM 1520 C C . SER A 1 193 ? -5.953 7.688 11.031 1 97.62 193 SER A C 1
ATOM 1522 O O . SER A 1 193 ? -6.387 8.562 11.781 1 97.62 193 SER A O 1
ATOM 1524 N N . GLY A 1 194 ? -4.66 7.605 10.719 1 97.25 194 GLY A N 1
ATOM 1525 C CA . GLY A 1 194 ? -3.697 8.562 11.227 1 97.25 194 GLY A CA 1
ATOM 1526 C C . GLY A 1 194 ? -4.004 9.992 10.828 1 97.25 194 GLY A C 1
ATOM 1527 O O . GLY A 1 194 ? -3.967 10.898 11.664 1 97.25 194 GLY A O 1
ATOM 1528 N N . TRP A 1 195 ? -4.309 10.172 9.57 1 98.19 195 TRP A N 1
ATOM 1529 C CA . TRP A 1 195 ? -4.637 11.516 9.094 1 98.19 195 TRP A CA 1
ATOM 1530 C C . TRP A 1 195 ? -5.938 12.008 9.719 1 98.19 195 TRP A C 1
ATOM 1532 O O . TRP A 1 195 ? -6.062 13.188 10.055 1 98.19 195 TRP A O 1
ATOM 1542 N N . SER A 1 196 ? -6.859 11.094 9.844 1 98.19 196 SER A N 1
ATOM 1543 C CA . SER A 1 196 ? -8.141 11.461 10.445 1 98.19 196 SER A CA 1
ATOM 1544 C C . SER A 1 196 ? -7.965 11.93 11.883 1 98.19 196 SER A C 1
ATOM 1546 O O . SER A 1 196 ? -8.602 12.891 12.312 1 98.19 196 SER A O 1
ATOM 1548 N N . ASP A 1 197 ? -7.117 11.266 12.609 1 97.06 197 ASP A N 1
ATOM 1549 C CA . ASP A 1 197 ? -6.836 11.672 13.984 1 97.06 197 ASP A CA 1
ATOM 1550 C C . ASP A 1 197 ? -6.223 13.07 14.031 1 97.06 197 ASP A C 1
ATOM 1552 O O . ASP A 1 197 ? -6.57 13.883 14.891 1 97.06 197 ASP A O 1
ATOM 1556 N N . LYS A 1 198 ? -5.32 13.266 13.156 1 96.88 198 LYS A N 1
ATOM 1557 C CA . LYS A 1 198 ? -4.727 14.594 13.047 1 96.88 198 LYS A CA 1
ATOM 1558 C C . LYS A 1 198 ? -5.781 15.641 12.703 1 96.88 198 LYS A C 1
ATOM 1560 O O . LYS A 1 198 ? -5.781 16.734 13.273 1 96.88 198 LYS A O 1
ATOM 1565 N N . LEU A 1 199 ? -6.625 15.305 11.766 1 97.12 199 LEU A N 1
ATOM 1566 C CA . LEU A 1 199 ? -7.688 16.203 11.336 1 97.12 199 LEU A CA 1
ATOM 1567 C C . LEU A 1 199 ? -8.609 16.547 12.5 1 97.12 199 LEU A C 1
ATOM 1569 O O . LEU A 1 199 ? -9.039 17.703 12.648 1 97.12 199 LEU A O 1
ATOM 1573 N N . TYR A 1 200 ? -8.953 15.562 13.312 1 97.19 200 TYR A N 1
ATOM 1574 C CA . TYR A 1 200 ? -9.805 15.789 14.469 1 97.19 200 TYR A CA 1
ATOM 1575 C C . TYR A 1 200 ? -9.234 16.875 15.375 1 97.19 200 TYR A C 1
ATOM 1577 O O . TYR A 1 200 ? -9.953 17.781 15.805 1 97.19 200 TYR A O 1
ATOM 1585 N N . VAL A 1 201 ? -7.938 16.766 15.633 1 95.81 201 VAL A N 1
ATOM 1586 C CA . VAL A 1 201 ? -7.277 17.734 16.5 1 95.81 201 VAL A CA 1
ATOM 1587 C C . VAL A 1 201 ? -7.348 19.125 15.883 1 95.81 201 VAL A C 1
ATOM 1589 O O . VAL A 1 201 ? -7.613 20.109 16.578 1 95.81 201 VAL A O 1
ATOM 1592 N N . LEU A 1 202 ? -7.188 19.172 14.625 1 95.94 202 LEU A N 1
ATOM 1593 C CA . LEU A 1 202 ? -7.188 20.453 13.914 1 95.94 202 LEU A CA 1
ATOM 1594 C C . LEU A 1 202 ? -8.586 21.062 13.898 1 95.94 202 LEU A C 1
ATOM 1596 O O . LEU A 1 202 ? -8.742 22.266 14.094 1 95.94 202 LEU A O 1
ATOM 1600 N N . LEU A 1 203 ? -9.586 20.25 13.68 1 95.88 203 LEU A N 1
ATOM 1601 C CA . LEU A 1 203 ? -10.945 20.734 13.547 1 95.88 203 LEU A CA 1
ATOM 1602 C C . LEU A 1 203 ? -11.531 21.109 14.906 1 95.88 203 LEU A C 1
ATOM 1604 O O . LEU A 1 203 ? -12.453 21.922 14.992 1 95.88 203 LEU A O 1
ATOM 1608 N N . SER A 1 204 ? -11.008 20.469 15.891 1 94.12 204 SER A N 1
ATOM 1609 C CA . SER A 1 204 ? -11.523 20.719 17.234 1 94.12 204 SER A CA 1
ATOM 1610 C C . SER A 1 204 ? -10.953 22 17.828 1 94.12 204 SER A C 1
ATOM 1612 O O . SER A 1 204 ? -11.367 22.438 18.906 1 94.12 204 SER A O 1
ATOM 1614 N N . LYS A 1 205 ? -9.977 22.609 17.219 1 87 205 LYS A N 1
ATOM 1615 C CA . LYS A 1 205 ? -9.445 23.891 17.672 1 87 205 LYS A CA 1
ATOM 1616 C C . LYS A 1 205 ? -10.414 25.031 17.344 1 87 205 LYS A C 1
ATOM 1618 O O . LYS A 1 205 ? -11.125 24.984 16.344 1 87 205 LYS A O 1
ATOM 1623 N N . MET B 1 1 ? 4.273 -18.5 1.084 1 50.75 1 MET B N 1
ATOM 1624 C CA . MET B 1 1 ? 3.908 -18.688 -0.317 1 50.75 1 MET B CA 1
ATOM 1625 C C . MET B 1 1 ? 5.109 -19.156 -1.134 1 50.75 1 MET B C 1
ATOM 1627 O O . MET B 1 1 ? 4.965 -19.984 -2.035 1 50.75 1 MET B O 1
ATOM 1631 N N . TYR B 1 2 ? 6.418 -18.828 -0.747 1 58.94 2 TYR B N 1
ATOM 1632 C CA . TYR B 1 2 ? 7.602 -19.375 -1.392 1 58.94 2 TYR B CA 1
ATOM 1633 C C . TYR B 1 2 ? 7.691 -20.891 -1.173 1 58.94 2 TYR B C 1
ATOM 1635 O O . TYR B 1 2 ? 8.102 -21.625 -2.068 1 58.94 2 TYR B O 1
ATOM 1643 N N . LYS B 1 3 ? 7.074 -21.078 -0.116 1 67.06 3 LYS B N 1
ATOM 1644 C CA . LYS B 1 3 ? 7.133 -22.5 0.253 1 67.06 3 LYS B CA 1
ATOM 1645 C C . LYS B 1 3 ? 6.266 -23.344 -0.674 1 67.06 3 LYS B C 1
ATOM 1647 O O . LYS B 1 3 ? 6.684 -24.406 -1.118 1 67.06 3 LYS B O 1
ATOM 1652 N N . ILE B 1 4 ? 5.219 -22.75 -1.098 1 74 4 ILE B N 1
ATOM 1653 C CA . ILE B 1 4 ? 4.316 -23.516 -1.947 1 74 4 ILE B CA 1
ATOM 1654 C C . ILE B 1 4 ? 4.906 -23.641 -3.352 1 74 4 ILE B C 1
ATOM 1656 O O . ILE B 1 4 ? 4.844 -24.703 -3.967 1 74 4 ILE B O 1
ATOM 1660 N N . SER B 1 5 ? 5.574 -22.562 -3.766 1 81.31 5 SER B N 1
ATOM 1661 C CA . SER B 1 5 ? 6.18 -22.578 -5.09 1 81.31 5 SER B CA 1
ATOM 1662 C C . SER B 1 5 ? 7.285 -23.625 -5.184 1 81.31 5 SER B C 1
ATOM 1664 O O . SER B 1 5 ? 7.371 -24.359 -6.172 1 81.31 5 SER B O 1
ATOM 1666 N N . SER B 1 6 ? 8.117 -23.641 -4.109 1 86.75 6 SER B N 1
ATOM 1667 C CA . SER B 1 6 ? 9.195 -24.625 -4.09 1 86.75 6 SER B CA 1
ATOM 1668 C C . SER B 1 6 ? 8.641 -26.047 -4.074 1 86.75 6 SER B C 1
ATOM 1670 O O . SER B 1 6 ? 9.195 -26.938 -4.715 1 86.75 6 SER B O 1
ATOM 1672 N N . LEU B 1 7 ? 7.617 -26.297 -3.373 1 91.19 7 LEU B N 1
ATOM 1673 C CA . LEU B 1 7 ? 6.98 -27.609 -3.303 1 91.19 7 LEU B CA 1
ATOM 1674 C C . LEU B 1 7 ? 6.465 -28.031 -4.672 1 91.19 7 LEU B C 1
ATOM 1676 O O . LEU B 1 7 ? 6.582 -29.203 -5.051 1 91.19 7 LEU B O 1
ATOM 1680 N N . VAL B 1 8 ? 5.895 -27.031 -5.367 1 92.5 8 VAL B N 1
ATOM 1681 C CA . VAL B 1 8 ? 5.367 -27.297 -6.703 1 92.5 8 VAL B CA 1
ATOM 1682 C C . VAL B 1 8 ? 6.508 -27.703 -7.637 1 92.5 8 VAL B C 1
ATOM 1684 O O . VAL B 1 8 ? 6.383 -28.672 -8.398 1 92.5 8 VAL B O 1
ATOM 1687 N N . ILE B 1 9 ? 7.66 -27.031 -7.52 1 93.94 9 ILE B N 1
ATOM 1688 C CA . ILE B 1 9 ? 8.82 -27.312 -8.352 1 93.94 9 ILE B CA 1
ATOM 1689 C C . ILE B 1 9 ? 9.359 -28.703 -8.039 1 93.94 9 ILE B C 1
ATOM 1691 O O . ILE B 1 9 ? 9.594 -29.516 -8.945 1 93.94 9 ILE B O 1
ATOM 1695 N N . ILE B 1 10 ? 9.492 -29.047 -6.793 1 95.5 10 ILE B N 1
ATOM 1696 C CA . ILE B 1 10 ? 10.031 -30.328 -6.355 1 95.5 10 ILE B CA 1
ATOM 1697 C C . ILE B 1 10 ? 9.102 -31.453 -6.781 1 95.5 10 ILE B C 1
ATOM 1699 O O . ILE B 1 10 ? 9.555 -32.5 -7.242 1 95.5 10 ILE B O 1
ATOM 1703 N N . PHE B 1 11 ? 7.809 -31.25 -6.645 1 96.25 11 PHE B N 1
ATOM 1704 C CA . PHE B 1 11 ? 6.812 -32.25 -7.027 1 96.25 11 PHE B CA 1
ATOM 1705 C C . PHE B 1 11 ? 6.863 -32.5 -8.523 1 96.25 11 PHE B C 1
ATOM 1707 O O . PHE B 1 11 ? 6.852 -33.656 -8.961 1 96.25 11 PHE B O 1
ATOM 1714 N N . GLY B 1 12 ? 6.938 -31.453 -9.352 1 97 12 GLY B N 1
ATOM 1715 C CA . GLY B 1 12 ? 7.066 -31.609 -10.789 1 97 12 GLY B CA 1
ATOM 1716 C C . GLY B 1 12 ? 8.312 -32.375 -11.203 1 97 12 GLY B C 1
ATOM 1717 O O . GLY B 1 12 ? 8.258 -33.25 -12.055 1 97 12 GLY B O 1
ATOM 1718 N N . ALA B 1 13 ? 9.406 -32 -10.555 1 97.38 13 ALA B N 1
ATOM 1719 C CA . ALA B 1 13 ? 10.664 -32.688 -10.828 1 97.38 13 ALA B CA 1
ATOM 1720 C C . ALA B 1 13 ? 10.578 -34.156 -10.469 1 97.38 13 ALA B C 1
ATOM 1722 O O . ALA B 1 13 ? 11.055 -35.031 -11.211 1 97.38 13 ALA B O 1
ATOM 1723 N N . PHE B 1 14 ? 10 -34.438 -9.328 1 98.06 14 PHE B N 1
ATOM 1724 C CA . PHE B 1 14 ? 9.805 -35.812 -8.875 1 98.06 14 PHE B CA 1
ATOM 1725 C C . PHE B 1 14 ? 9.016 -36.594 -9.898 1 98.06 14 PHE B C 1
ATOM 1727 O O . PHE B 1 14 ? 9.414 -37.719 -10.266 1 98.06 14 PHE B O 1
ATOM 1734 N N . LEU B 1 15 ? 7.926 -36.094 -10.375 1 97.69 15 LEU B N 1
ATOM 1735 C CA . LEU B 1 15 ? 7.078 -36.781 -11.344 1 97.69 15 LEU B CA 1
ATOM 1736 C C . LEU B 1 15 ? 7.812 -36.969 -12.664 1 97.69 15 LEU B C 1
ATOM 1738 O O . LEU B 1 15 ? 7.664 -38 -13.32 1 97.69 15 LEU B O 1
ATOM 1742 N N . LEU B 1 16 ? 8.625 -35.969 -13.008 1 97.81 16 LEU B N 1
ATOM 1743 C CA . LEU B 1 16 ? 9.406 -36.062 -14.234 1 97.81 16 LEU B CA 1
ATOM 1744 C C . LEU B 1 16 ? 10.422 -37.188 -14.141 1 97.81 16 LEU B C 1
ATOM 1746 O O . LEU B 1 16 ? 10.562 -38 -15.078 1 97.81 16 LEU B O 1
ATOM 1750 N N . ILE B 1 17 ? 11.047 -37.281 -13.047 1 98.06 17 ILE B N 1
ATOM 1751 C CA . ILE B 1 17 ? 12.047 -38.312 -12.836 1 98.06 17 ILE B CA 1
ATOM 1752 C C . ILE B 1 17 ? 11.367 -39.688 -12.859 1 98.06 17 ILE B C 1
ATOM 1754 O O . ILE B 1 17 ? 11.891 -40.625 -13.461 1 98.06 17 ILE B O 1
ATOM 1758 N N . LEU B 1 18 ? 10.25 -39.812 -12.211 1 97.75 18 LEU B N 1
ATOM 1759 C CA . LEU B 1 18 ? 9.516 -41.062 -12.211 1 97.75 18 LEU B CA 1
ATOM 1760 C C . LEU B 1 18 ? 9.141 -41.5 -13.625 1 97.75 18 LEU B C 1
ATOM 1762 O O . LEU B 1 18 ? 9.203 -42.688 -13.969 1 97.75 18 LEU B O 1
ATOM 1766 N N . SER B 1 19 ? 8.758 -40.5 -14.43 1 96.5 19 SER B N 1
ATOM 1767 C CA . SER B 1 19 ? 8.398 -40.781 -15.812 1 96.5 19 SER B CA 1
ATOM 1768 C C . SER B 1 19 ? 9.602 -41.281 -16.609 1 96.5 19 SER B C 1
ATOM 1770 O O . SER B 1 19 ? 9.484 -42.25 -17.375 1 96.5 19 SER B O 1
ATOM 1772 N N . ILE B 1 20 ? 10.703 -40.656 -16.375 1 96.69 20 ILE B N 1
ATOM 1773 C CA . ILE B 1 20 ? 11.922 -41.062 -17.078 1 96.69 20 ILE B CA 1
ATOM 1774 C C . ILE B 1 20 ? 12.312 -42.5 -16.641 1 96.69 20 ILE B C 1
ATOM 1776 O O . ILE B 1 20 ? 12.648 -43.312 -17.484 1 96.69 20 ILE B O 1
ATOM 1780 N N . ILE B 1 21 ? 12.234 -42.844 -15.422 1 96.88 21 ILE B N 1
ATOM 1781 C CA . ILE B 1 21 ? 12.555 -44.188 -14.906 1 96.88 21 ILE B CA 1
ATOM 1782 C C . ILE B 1 21 ? 11.609 -45.219 -15.523 1 96.88 21 ILE B C 1
ATOM 1784 O O . ILE B 1 21 ? 12.031 -46.312 -15.906 1 96.88 21 ILE B O 1
ATOM 1788 N N . ASN B 1 22 ? 10.375 -44.812 -15.648 1 95.94 22 ASN B N 1
ATOM 1789 C CA . ASN B 1 22 ? 9.367 -45.719 -16.172 1 95.94 22 ASN B CA 1
ATOM 1790 C C . ASN B 1 22 ? 9.664 -46.125 -17.625 1 95.94 22 ASN B C 1
ATOM 1792 O O . ASN B 1 22 ? 9.633 -47.312 -17.969 1 95.94 22 ASN B O 1
ATOM 1796 N N . ILE B 1 23 ? 10.039 -45.188 -18.422 1 92.88 23 ILE B N 1
ATOM 1797 C CA . ILE B 1 23 ? 10.219 -45.469 -19.844 1 92.88 23 ILE B CA 1
ATOM 1798 C C . ILE B 1 23 ? 11.555 -46.188 -20.062 1 92.88 23 ILE B C 1
ATOM 1800 O O . ILE B 1 23 ? 11.68 -47.031 -20.953 1 92.88 23 ILE B O 1
ATOM 1804 N N . VAL B 1 24 ? 12.516 -45.875 -19.25 1 94.19 24 VAL B N 1
ATOM 1805 C CA . VAL B 1 24 ? 13.828 -46.469 -19.406 1 94.19 24 VAL B CA 1
ATOM 1806 C C . VAL B 1 24 ? 13.773 -47.938 -18.938 1 94.19 24 VAL B C 1
ATOM 1808 O O . VAL B 1 24 ? 14.477 -48.781 -19.484 1 94.19 24 VAL B O 1
ATOM 1811 N N . THR B 1 25 ? 12.891 -48.281 -18 1 93.19 25 THR B N 1
ATOM 1812 C CA . THR B 1 25 ? 12.844 -49.625 -17.422 1 93.19 25 THR B CA 1
ATOM 1813 C C . THR B 1 25 ? 11.812 -50.469 -18.125 1 93.19 25 THR B C 1
ATOM 1815 O O . THR B 1 25 ? 11.656 -51.656 -17.797 1 93.19 25 THR B O 1
ATOM 1818 N N . THR B 1 26 ? 11.172 -49.875 -19.078 1 89.5 26 THR B N 1
ATOM 1819 C CA . THR B 1 26 ? 10.125 -50.625 -19.75 1 89.5 26 THR B CA 1
ATOM 1820 C C . THR B 1 26 ? 10.727 -51.531 -20.828 1 89.5 26 THR B C 1
ATOM 1822 O O . THR B 1 26 ? 11.688 -51.156 -21.5 1 89.5 26 THR B O 1
ATOM 1825 N N . ASN B 1 27 ? 10.219 -52.688 -20.984 1 87.62 27 ASN B N 1
ATOM 1826 C CA . ASN B 1 27 ? 10.703 -53.688 -21.953 1 87.62 27 ASN B CA 1
ATOM 1827 C C . ASN B 1 27 ? 9.945 -53.594 -23.266 1 87.62 27 ASN B C 1
ATOM 1829 O O . ASN B 1 27 ? 10.438 -54.031 -24.297 1 87.62 27 ASN B O 1
ATOM 1833 N N . GLN B 1 28 ? 8.727 -53.062 -23.328 1 86.12 28 GLN B N 1
ATOM 1834 C CA . GLN B 1 28 ? 7.895 -52.969 -24.516 1 86.12 28 GLN B CA 1
ATOM 1835 C C . GLN B 1 28 ? 7.363 -51.562 -24.688 1 86.12 28 GLN B C 1
ATOM 1837 O O . GLN B 1 28 ? 6.625 -51.031 -23.844 1 86.12 28 GLN B O 1
ATOM 1842 N N . VAL B 1 29 ? 7.871 -51.031 -25.75 1 87.38 29 VAL B N 1
ATOM 1843 C CA . VAL B 1 29 ? 7.418 -49.656 -26.047 1 87.38 29 VAL B CA 1
ATOM 1844 C C . VAL B 1 29 ? 6.328 -49.719 -27.109 1 87.38 29 VAL B C 1
ATOM 1846 O O . VAL B 1 29 ? 6.543 -50.25 -28.203 1 87.38 29 VAL B O 1
ATOM 1849 N N . ASN B 1 30 ? 5.152 -49.312 -26.688 1 90.69 30 ASN B N 1
ATOM 1850 C CA . ASN B 1 30 ? 4.043 -49.188 -27.625 1 90.69 30 ASN B CA 1
ATOM 1851 C C . ASN B 1 30 ? 3.605 -47.75 -27.797 1 90.69 30 ASN B C 1
ATOM 1853 O O . ASN B 1 30 ? 4.012 -46.875 -27.031 1 90.69 30 ASN B O 1
ATOM 1857 N N . PRO B 1 31 ? 2.898 -47.469 -28.828 1 93.19 31 PRO B N 1
ATOM 1858 C CA . PRO B 1 31 ? 2.518 -46.062 -29.109 1 93.19 31 PRO B CA 1
ATOM 1859 C C . PRO B 1 31 ? 1.724 -45.438 -27.969 1 93.19 31 PRO B C 1
ATOM 1861 O O . PRO B 1 31 ? 1.887 -44.25 -27.688 1 93.19 31 PRO B O 1
ATOM 1864 N N . SER B 1 32 ? 0.917 -46.188 -27.281 1 93.81 32 SER B N 1
ATOM 1865 C CA . SER B 1 32 ? 0.138 -45.656 -26.172 1 93.81 32 SER B CA 1
ATOM 1866 C C . SER B 1 32 ? 1.039 -45.25 -25.016 1 93.81 32 SER B C 1
ATOM 1868 O O . SER B 1 32 ? 0.787 -44.25 -24.344 1 93.81 32 SER B O 1
ATOM 1870 N N . LEU B 1 33 ? 2.047 -46.062 -24.828 1 94.94 33 LEU B N 1
ATOM 1871 C CA . LEU B 1 33 ? 3.014 -45.719 -23.781 1 94.94 33 LEU B CA 1
ATOM 1872 C C . LEU B 1 33 ? 3.773 -44.469 -24.125 1 94.94 33 LEU B C 1
ATOM 1874 O O . LEU B 1 33 ? 3.982 -43.594 -23.25 1 94.94 33 LEU B O 1
ATOM 1878 N N . VAL B 1 34 ? 4.098 -44.281 -25.328 1 94.31 34 VAL B N 1
ATOM 1879 C CA . VAL B 1 34 ? 4.836 -43.125 -25.766 1 94.31 34 VAL B CA 1
ATOM 1880 C C . VAL B 1 34 ? 3.977 -41.875 -25.578 1 94.31 34 VAL B C 1
ATOM 1882 O O . VAL B 1 34 ? 4.461 -40.844 -25.094 1 94.31 34 VAL B O 1
ATOM 1885 N N . ARG B 1 35 ? 2.693 -41.938 -25.891 1 95.44 35 ARG B N 1
ATOM 1886 C CA . ARG B 1 35 ? 1.782 -40.812 -25.703 1 95.44 35 ARG B CA 1
ATOM 1887 C C . ARG B 1 35 ? 1.628 -40.469 -24.219 1 95.44 35 ARG B C 1
ATOM 1889 O O . ARG B 1 35 ? 1.668 -39.312 -23.844 1 95.44 35 ARG B O 1
ATOM 1896 N N . ALA B 1 36 ? 1.53 -41.531 -23.453 1 96.06 36 ALA B N 1
ATOM 1897 C CA . ALA B 1 36 ? 1.357 -41.312 -22.016 1 96.06 36 ALA B CA 1
ATOM 1898 C C . ALA B 1 36 ? 2.6 -40.688 -21.406 1 96.06 36 ALA B C 1
ATOM 1900 O O . ALA B 1 36 ? 2.492 -39.75 -20.609 1 96.06 36 ALA B O 1
ATOM 1901 N N . GLU B 1 37 ? 3.707 -41.094 -21.797 1 96.06 37 GLU B N 1
ATOM 1902 C CA . GLU B 1 37 ? 4.969 -40.562 -21.297 1 96.06 37 GLU B CA 1
ATOM 1903 C C . GLU B 1 37 ? 5.18 -39.125 -21.766 1 96.06 37 GLU B C 1
ATOM 1905 O O . GLU B 1 37 ? 5.727 -38.312 -21.031 1 96.06 37 GLU B O 1
ATOM 1910 N N . THR B 1 38 ? 4.77 -38.875 -22.953 1 96.69 38 THR B N 1
ATOM 1911 C CA . THR B 1 38 ? 4.867 -37.531 -23.484 1 96.69 38 THR B CA 1
ATOM 1912 C C . THR B 1 38 ? 3.986 -36.562 -22.688 1 96.69 38 THR B C 1
ATOM 1914 O O . THR B 1 38 ? 4.43 -35.5 -22.297 1 96.69 38 THR B O 1
ATOM 1917 N N . ILE B 1 39 ? 2.803 -37.062 -22.422 1 97.25 39 ILE B N 1
ATOM 1918 C CA . ILE B 1 39 ? 1.88 -36.219 -21.641 1 97.25 39 ILE B CA 1
ATOM 1919 C C . ILE B 1 39 ? 2.428 -36.031 -20.234 1 97.25 39 ILE B C 1
ATOM 1921 O O . ILE B 1 39 ? 2.395 -34.906 -19.703 1 97.25 39 ILE B O 1
ATOM 1925 N N . SER B 1 40 ? 2.926 -37.062 -19.672 1 96.5 40 SER B N 1
ATOM 1926 C CA . SER B 1 40 ? 3.531 -37.031 -18.344 1 96.5 40 SER B CA 1
ATOM 1927 C C . SER B 1 40 ? 4.707 -36.062 -18.312 1 96.5 40 SER B C 1
ATOM 1929 O O . SER B 1 40 ? 4.824 -35.219 -17.391 1 96.5 40 SER B O 1
ATOM 1931 N N . GLY B 1 41 ? 5.48 -36.156 -19.312 1 96.69 41 GLY B N 1
ATOM 1932 C CA . GLY B 1 41 ? 6.633 -35.25 -19.406 1 96.69 41 GLY B CA 1
ATOM 1933 C C . GLY B 1 41 ? 6.254 -33.812 -19.562 1 96.69 41 GLY B C 1
ATOM 1934 O O . GLY B 1 41 ? 6.758 -32.938 -18.828 1 96.69 41 GLY B O 1
ATOM 1935 N N . ILE B 1 42 ? 5.375 -33.531 -20.469 1 97.31 42 ILE B N 1
ATOM 1936 C CA . ILE B 1 42 ? 4.906 -32.188 -20.719 1 97.31 42 ILE B CA 1
ATOM 1937 C C . ILE B 1 42 ? 4.27 -31.609 -19.469 1 97.31 42 ILE B C 1
ATOM 1939 O O . ILE B 1 42 ? 4.551 -30.469 -19.094 1 97.31 42 ILE B O 1
ATOM 1943 N N . SER B 1 43 ? 3.498 -32.438 -18.766 1 97.56 43 SER B N 1
ATOM 1944 C CA . SER B 1 43 ? 2.797 -31.984 -17.578 1 97.56 43 SER B CA 1
ATOM 1945 C C . SER B 1 43 ? 3.77 -31.703 -16.438 1 97.56 43 SER B C 1
ATOM 1947 O O . SER B 1 43 ? 3.619 -30.734 -15.695 1 97.56 43 SER B O 1
ATOM 1949 N N . SER B 1 44 ? 4.734 -32.531 -16.312 1 97.19 44 SER B N 1
ATOM 1950 C CA . SER B 1 44 ? 5.742 -32.344 -15.266 1 97.19 44 SER B CA 1
ATOM 1951 C C . SER B 1 44 ? 6.582 -31.094 -15.516 1 97.19 44 SER B C 1
ATOM 1953 O O . SER B 1 44 ? 6.836 -30.328 -14.594 1 97.19 44 SER B O 1
ATOM 1955 N N . ILE B 1 45 ? 6.898 -30.891 -16.734 1 96.94 45 ILE B N 1
ATOM 1956 C CA . ILE B 1 45 ? 7.672 -29.703 -17.094 1 96.94 45 ILE B CA 1
ATOM 1957 C C . ILE B 1 45 ? 6.824 -28.453 -16.875 1 96.94 45 ILE B C 1
ATOM 1959 O O . ILE B 1 45 ? 7.328 -27.438 -16.391 1 96.94 45 ILE B O 1
ATOM 1963 N N . ALA B 1 46 ? 5.586 -28.609 -17.219 1 96.5 46 ALA B N 1
ATOM 1964 C CA . ALA B 1 46 ? 4.664 -27.5 -17 1 96.5 46 ALA B CA 1
ATOM 1965 C C . ALA B 1 46 ? 4.559 -27.172 -15.516 1 96.5 46 ALA B C 1
ATOM 1967 O O . ALA B 1 46 ? 4.551 -26 -15.133 1 96.5 46 ALA B O 1
ATOM 1968 N N . LEU B 1 47 ? 4.496 -28.125 -14.68 1 95.88 47 LEU B N 1
ATOM 1969 C CA . LEU B 1 47 ? 4.438 -27.922 -13.234 1 95.88 47 LEU B CA 1
ATOM 1970 C C . LEU B 1 47 ? 5.688 -27.203 -12.734 1 95.88 47 LEU B C 1
ATOM 1972 O O . LEU B 1 47 ? 5.59 -26.266 -11.945 1 95.88 47 LEU B O 1
ATOM 1976 N N . ILE B 1 48 ? 6.832 -27.625 -13.227 1 95.38 48 ILE B N 1
ATOM 1977 C CA . ILE B 1 48 ? 8.094 -27.016 -12.844 1 95.38 48 ILE B CA 1
ATOM 1978 C C . ILE B 1 48 ? 8.109 -25.547 -13.281 1 95.38 48 ILE B C 1
ATOM 1980 O O . ILE B 1 48 ? 8.469 -24.672 -12.5 1 95.38 48 ILE B O 1
ATOM 1984 N N . THR B 1 49 ? 7.641 -25.312 -14.461 1 93.56 49 THR B N 1
ATOM 1985 C CA . THR B 1 49 ? 7.637 -23.984 -15.047 1 93.56 49 THR B CA 1
ATOM 1986 C C . THR B 1 49 ? 6.699 -23.062 -14.273 1 93.56 49 THR B C 1
ATOM 1988 O O . THR B 1 49 ? 7.062 -21.922 -13.953 1 93.56 49 THR B O 1
ATOM 1991 N N . ILE B 1 50 ? 5.559 -23.594 -13.938 1 89.19 50 ILE B N 1
ATOM 1992 C CA . ILE B 1 50 ? 4.562 -22.797 -13.227 1 89.19 50 ILE B CA 1
ATOM 1993 C C . ILE B 1 50 ? 5.055 -22.5 -11.82 1 89.19 50 ILE B C 1
ATOM 1995 O O . ILE B 1 50 ? 4.875 -21.391 -11.312 1 89.19 50 ILE B O 1
ATOM 1999 N N . GLY B 1 51 ? 5.594 -23.531 -11.164 1 85.56 51 GLY B N 1
ATOM 2000 C CA . GLY B 1 51 ? 6.195 -23.281 -9.859 1 85.56 51 GLY B CA 1
ATOM 2001 C C . GLY B 1 51 ? 7.223 -22.156 -9.883 1 85.56 51 GLY B C 1
ATOM 2002 O O . GLY B 1 51 ? 7.23 -21.297 -9 1 85.56 51 GLY B O 1
ATOM 2003 N N . TYR B 1 52 ? 7.992 -22.156 -10.898 1 83.44 52 TYR B N 1
ATOM 2004 C CA . TYR B 1 52 ? 9.023 -21.141 -11.07 1 83.44 52 TYR B CA 1
ATOM 2005 C C . TYR B 1 52 ? 8.398 -19.766 -11.273 1 83.44 52 TYR B C 1
ATOM 2007 O O . TYR B 1 52 ? 8.836 -18.781 -10.672 1 83.44 52 TYR B O 1
ATOM 2015 N N . LEU B 1 53 ? 7.359 -19.656 -12.117 1 78.12 53 LEU B N 1
ATOM 2016 C CA . LEU B 1 53 ? 6.676 -18.406 -12.398 1 78.12 53 LEU B CA 1
ATOM 2017 C C . LEU B 1 53 ? 6.035 -17.828 -11.141 1 78.12 53 LEU B C 1
ATOM 2019 O O . LEU B 1 53 ? 6.047 -16.625 -10.922 1 78.12 53 LEU B O 1
ATOM 2023 N N . TRP B 1 54 ? 5.523 -18.703 -10.383 1 72.94 54 TRP B N 1
ATOM 2024 C CA . TRP B 1 54 ? 4.922 -18.281 -9.117 1 72.94 54 TRP B CA 1
ATOM 2025 C C . TRP B 1 54 ? 5.969 -17.672 -8.195 1 72.94 54 TRP B C 1
ATOM 2027 O O . TRP B 1 54 ? 5.676 -16.719 -7.477 1 72.94 54 TRP B O 1
ATOM 2037 N N . THR B 1 55 ? 7.121 -18.234 -8.188 1 71.31 55 THR B N 1
ATOM 2038 C CA . THR B 1 55 ? 8.211 -17.703 -7.387 1 71.31 55 THR B CA 1
ATOM 2039 C C . THR B 1 55 ? 8.562 -16.281 -7.824 1 71.31 55 THR B C 1
ATOM 2041 O O . THR B 1 55 ? 8.891 -15.438 -6.996 1 71.31 55 THR B O 1
ATOM 2044 N N . GLU B 1 56 ? 8.43 -16.062 -9.07 1 64.56 56 GLU B N 1
ATOM 2045 C CA . GLU B 1 56 ? 8.812 -14.773 -9.625 1 64.56 56 GLU B CA 1
ATOM 2046 C C . GLU B 1 56 ? 7.734 -13.727 -9.383 1 64.56 56 GLU B C 1
ATOM 2048 O O . GLU B 1 56 ? 8.039 -12.555 -9.156 1 64.56 56 GLU B O 1
ATOM 2053 N N . ILE B 1 57 ? 6.516 -14.117 -9.656 1 59.62 57 ILE B N 1
ATOM 2054 C CA . ILE B 1 57 ? 5.41 -13.172 -9.547 1 59.62 57 ILE B CA 1
ATOM 2055 C C . ILE B 1 57 ? 5.207 -12.773 -8.086 1 59.62 57 ILE B C 1
ATOM 2057 O O . ILE B 1 57 ? 4.914 -11.609 -7.793 1 59.62 57 ILE B O 1
ATOM 2061 N N . ASN B 1 58 ? 4.965 -13.672 -7.273 1 55.47 58 ASN B N 1
ATOM 2062 C CA . ASN B 1 58 ? 4.805 -13.297 -5.871 1 55.47 58 ASN B CA 1
ATOM 2063 C C . ASN B 1 58 ? 6.125 -13.383 -5.113 1 55.47 58 ASN B C 1
ATOM 2065 O O . ASN B 1 58 ? 6.387 -14.367 -4.422 1 55.47 58 ASN B O 1
ATOM 2069 N N . PRO B 1 59 ? 6.957 -12.367 -5.555 1 50.69 59 PRO B N 1
ATOM 2070 C CA . PRO B 1 59 ? 8.234 -12.484 -4.855 1 50.69 59 PRO B CA 1
ATOM 2071 C C . PRO B 1 59 ? 8.078 -12.602 -3.342 1 50.69 59 PRO B C 1
ATOM 2073 O O . PRO B 1 59 ? 7.094 -12.109 -2.785 1 50.69 59 PRO B O 1
ATOM 2076 N N . LYS B 1 60 ? 8.641 -13.664 -2.818 1 52.16 60 LYS B N 1
ATOM 2077 C CA . LYS B 1 60 ? 8.742 -13.781 -1.366 1 52.16 60 LYS B CA 1
ATOM 2078 C C . LYS B 1 60 ? 8.781 -12.398 -0.709 1 52.16 60 LYS B C 1
ATOM 2080 O O .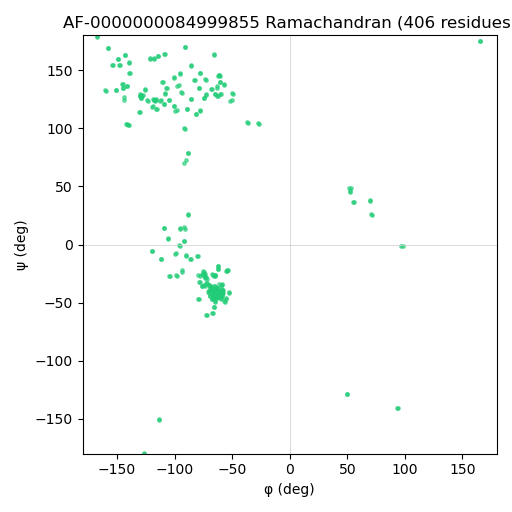 LYS B 1 60 ? 9.5 -11.508 -1.165 1 52.16 60 LYS B O 1
ATOM 2085 N N . GLN B 1 61 ? 7.555 -12.039 -0.107 1 57.38 61 GLN B N 1
ATOM 2086 C CA . GLN B 1 61 ? 7.805 -10.883 0.742 1 57.38 61 GLN B CA 1
ATOM 2087 C C . GLN B 1 61 ? 9.172 -10.977 1.417 1 57.38 61 GLN B C 1
ATOM 2089 O O . GLN B 1 61 ? 9.469 -11.961 2.096 1 57.38 61 GLN B O 1
ATOM 2094 N N . PRO B 1 62 ? 10.062 -10.141 0.816 1 63.09 62 PRO B N 1
ATOM 2095 C CA . PRO B 1 62 ? 11.406 -10.289 1.383 1 63.09 62 PRO B CA 1
ATOM 2096 C C . PRO B 1 62 ? 11.414 -10.227 2.908 1 63.09 62 PRO B C 1
ATOM 2098 O O . PRO B 1 62 ? 10.57 -9.555 3.508 1 63.09 62 PRO B O 1
ATOM 2101 N N . SER B 1 63 ? 12.047 -11.188 3.52 1 75.5 63 SER B N 1
ATOM 2102 C CA . SER B 1 63 ? 12.164 -11.273 4.969 1 75.5 63 SER B CA 1
ATOM 2103 C C . SER B 1 63 ? 12.805 -10.008 5.547 1 75.5 63 SER B C 1
ATOM 2105 O O . SER B 1 63 ? 13.68 -9.414 4.926 1 75.5 63 SER B O 1
ATOM 2107 N N . LYS B 1 64 ? 12.266 -9.609 6.586 1 83.62 64 LYS B N 1
ATOM 2108 C CA . LYS B 1 64 ? 12.859 -8.5 7.336 1 83.62 64 LYS B CA 1
ATOM 2109 C C . LYS B 1 64 ? 14.281 -8.836 7.781 1 83.62 64 LYS B C 1
ATOM 2111 O O . LYS B 1 64 ? 14.547 -9.953 8.234 1 83.62 64 LYS B O 1
ATOM 2116 N N . VAL B 1 65 ? 15.148 -8 7.516 1 87.5 65 VAL B N 1
ATOM 2117 C CA . VAL B 1 65 ? 16.531 -8.164 7.949 1 87.5 65 VAL B CA 1
ATOM 2118 C C . VAL B 1 65 ? 16.688 -7.617 9.367 1 87.5 65 VAL B C 1
ATOM 2120 O O . VAL B 1 65 ? 15.898 -6.793 9.812 1 87.5 65 VAL B O 1
ATOM 2123 N N . LYS B 1 66 ? 17.734 -8.195 10.07 1 88.06 66 LYS B N 1
ATOM 2124 C CA . LYS B 1 66 ? 18.078 -7.617 11.359 1 88.06 66 LYS B CA 1
ATOM 2125 C C . LYS B 1 66 ? 18.891 -6.336 11.195 1 88.06 66 LYS B C 1
ATOM 2127 O O . LYS B 1 66 ? 19.969 -6.352 10.578 1 88.06 66 LYS B O 1
ATOM 2132 N N . LEU B 1 67 ? 18.344 -5.285 11.617 1 90.75 67 LEU B N 1
ATOM 2133 C CA . LEU B 1 67 ? 19.031 -4 11.539 1 90.75 67 LEU B CA 1
ATOM 2134 C C . LEU B 1 67 ? 19.688 -3.654 12.875 1 90.75 67 LEU B C 1
ATOM 2136 O O . LEU B 1 67 ? 19.109 -3.906 13.938 1 90.75 67 LEU B O 1
ATOM 2140 N N . ASN B 1 68 ? 20.891 -3.18 12.719 1 88.38 68 ASN B N 1
ATOM 2141 C CA . ASN B 1 68 ? 21.641 -2.793 13.906 1 88.38 68 ASN B CA 1
ATOM 2142 C C . ASN B 1 68 ? 21.375 -1.335 14.281 1 88.38 68 ASN B C 1
ATOM 2144 O O . ASN B 1 68 ? 21.594 -0.436 13.461 1 88.38 68 ASN B O 1
ATOM 2148 N N . GLY B 1 69 ? 20.844 -1.087 15.336 1 89.56 69 GLY B N 1
ATOM 2149 C CA . GLY B 1 69 ? 20.547 0.235 15.867 1 89.56 69 GLY B CA 1
ATOM 2150 C C . GLY B 1 69 ? 19.562 0.212 17.031 1 89.56 69 GLY B C 1
ATOM 2151 O O . GLY B 1 69 ? 19.234 -0.856 17.547 1 89.56 69 GLY B O 1
ATOM 2152 N N . ASN B 1 70 ? 19.406 1.323 17.516 1 92.31 70 ASN B N 1
ATOM 2153 C CA . ASN B 1 70 ? 18.469 1.453 18.641 1 92.31 70 ASN B CA 1
ATOM 2154 C C . ASN B 1 70 ? 17.219 2.215 18.234 1 92.31 70 ASN B C 1
ATOM 2156 O O . ASN B 1 70 ? 17.281 3.129 17.406 1 92.31 70 ASN B O 1
ATOM 2160 N N . GLU B 1 71 ? 16.141 1.711 18.734 1 94.88 71 GLU B N 1
ATOM 2161 C CA . GLU B 1 71 ? 14.93 2.484 18.516 1 94.88 71 GLU B CA 1
ATOM 2162 C C . GLU B 1 71 ? 15.023 3.857 19.172 1 94.88 71 GLU B C 1
ATOM 2164 O O . GLU B 1 71 ? 15.469 3.973 20.312 1 94.88 71 GLU B O 1
ATOM 2169 N N . GLY B 1 72 ? 14.75 4.879 18.375 1 96.31 72 GLY B N 1
ATOM 2170 C CA . GLY B 1 72 ? 14.844 6.215 18.953 1 96.31 72 GLY B CA 1
ATOM 2171 C C . GLY B 1 72 ? 14.031 7.246 18.203 1 96.31 72 GLY B C 1
ATOM 2172 O O . GLY B 1 72 ? 13.438 6.945 17.156 1 96.31 72 GLY B O 1
ATOM 2173 N N . PHE B 1 73 ? 13.93 8.375 18.844 1 97.31 73 PHE B N 1
ATOM 2174 C CA . PHE B 1 73 ? 13.242 9.547 18.328 1 97.31 73 PHE B CA 1
ATOM 2175 C C . PHE B 1 73 ? 13.984 10.82 18.703 1 97.31 73 PHE B C 1
ATOM 2177 O O . PHE B 1 73 ? 13.953 11.242 19.859 1 97.31 73 PHE B O 1
ATOM 2184 N N . GLU B 1 74 ? 14.688 11.391 17.719 1 96.88 74 GLU B N 1
ATOM 2185 C CA . GLU B 1 74 ? 15.445 12.617 17.938 1 96.88 74 GLU B CA 1
ATOM 2186 C C . GLU B 1 74 ? 14.883 13.758 17.094 1 96.88 74 GLU B C 1
ATOM 2188 O O . GLU B 1 74 ? 14.742 13.633 15.875 1 96.88 74 GLU B O 1
ATOM 2193 N N . LEU B 1 75 ? 14.547 14.844 17.75 1 96.81 75 LEU B N 1
ATOM 2194 C CA . LEU B 1 75 ? 14.016 16.031 17.109 1 96.81 75 LEU B CA 1
ATOM 2195 C C . LEU B 1 75 ? 14.828 17.266 17.484 1 96.81 75 LEU B C 1
ATOM 2197 O O . LEU B 1 75 ? 15.133 17.484 18.656 1 96.81 75 LEU B O 1
ATOM 2201 N N . CYS B 1 76 ? 15.148 18.047 16.5 1 94.38 76 CYS B N 1
ATOM 2202 C CA . CYS B 1 76 ? 15.898 19.281 16.75 1 94.38 76 CYS B CA 1
ATOM 2203 C C . CYS B 1 76 ? 15.102 20.219 17.625 1 94.38 76 CYS B C 1
ATOM 2205 O O . CYS B 1 76 ? 13.891 20.375 17.469 1 94.38 76 CYS B O 1
ATOM 2207 N N . ASN B 1 77 ? 15.773 20.969 18.5 1 92.19 77 ASN B N 1
ATOM 2208 C CA . ASN B 1 77 ? 15.133 21.828 19.5 1 92.19 77 ASN B CA 1
ATOM 2209 C C . ASN B 1 77 ? 14.797 23.203 18.938 1 92.19 77 ASN B C 1
ATOM 2211 O O . ASN B 1 77 ? 13.992 23.938 19.516 1 92.19 77 ASN B O 1
ATOM 2215 N N . GLU B 1 78 ? 15.266 23.562 17.844 1 93.25 78 GLU B N 1
ATOM 2216 C CA . GLU B 1 78 ? 15.109 24.906 17.281 1 93.25 78 GLU B CA 1
ATOM 2217 C C . GLU B 1 78 ? 13.867 25 16.406 1 93.25 78 GLU B C 1
ATOM 2219 O O . GLU B 1 78 ? 13.586 26.062 15.828 1 93.25 78 GLU B O 1
ATOM 2224 N N . LEU B 1 79 ? 13.008 24.078 16.453 1 95.31 79 LEU B N 1
ATOM 2225 C CA . LEU B 1 79 ? 11.836 24.047 15.594 1 95.31 79 LEU B CA 1
ATOM 2226 C C . LEU B 1 79 ? 10.625 24.656 16.297 1 95.31 79 LEU B C 1
ATOM 2228 O O . LEU B 1 79 ? 10.523 24.609 17.531 1 95.31 79 LEU B O 1
ATOM 2232 N N . SER B 1 80 ? 9.781 25.281 15.5 1 95.81 80 SER B N 1
ATOM 2233 C CA . SER B 1 80 ? 8.508 25.766 16.031 1 95.81 80 SER B CA 1
ATOM 2234 C C . SER B 1 80 ? 7.617 24.594 16.453 1 95.81 80 SER B C 1
ATOM 2236 O O . SER B 1 80 ? 7.848 23.453 16.062 1 95.81 80 SER B O 1
ATOM 2238 N N . GLU B 1 81 ? 6.598 24.859 17.234 1 94.88 81 GLU B N 1
ATOM 2239 C CA . GLU B 1 81 ? 5.664 23.828 17.703 1 94.88 81 GLU B CA 1
ATOM 2240 C C . GLU B 1 81 ? 4.988 23.141 16.516 1 94.88 81 GLU B C 1
ATOM 2242 O O . GLU B 1 81 ? 4.844 21.922 16.5 1 94.88 81 GLU B O 1
ATOM 2247 N N . ASP B 1 82 ? 4.617 23.891 15.547 1 94.94 82 ASP B N 1
ATOM 2248 C CA . ASP B 1 82 ? 3.961 23.344 14.359 1 94.94 82 ASP B CA 1
ATOM 2249 C C . ASP B 1 82 ? 4.891 22.406 13.602 1 94.94 82 ASP B C 1
ATOM 2251 O O . ASP B 1 82 ? 4.465 21.344 13.133 1 94.94 82 ASP B O 1
ATOM 2255 N N . GLN B 1 83 ? 6.129 22.891 13.5 1 96.94 83 GLN B N 1
ATOM 2256 C CA . GLN B 1 83 ? 7.117 22.062 12.797 1 96.94 83 GLN B CA 1
ATOM 2257 C C . GLN B 1 83 ? 7.383 20.766 13.547 1 96.94 83 GLN B C 1
ATOM 2259 O O . GLN B 1 83 ? 7.43 19.688 12.938 1 96.94 83 GLN B O 1
ATOM 2264 N N . ARG B 1 84 ? 7.484 20.891 14.828 1 97.19 84 ARG B N 1
ATOM 2265 C CA . ARG B 1 84 ? 7.738 19.719 15.656 1 97.19 84 ARG B CA 1
ATOM 2266 C C . ARG B 1 84 ? 6.574 18.734 15.578 1 97.19 84 ARG B C 1
ATOM 2268 O O . ARG B 1 84 ? 6.781 17.531 15.422 1 97.19 84 ARG B O 1
ATOM 2275 N N . ASN B 1 85 ? 5.363 19.203 15.664 1 96.31 85 ASN B N 1
ATOM 2276 C CA . ASN B 1 85 ? 4.168 18.375 15.633 1 96.31 85 ASN B CA 1
ATOM 2277 C C . ASN B 1 85 ? 4.023 17.656 14.289 1 96.31 85 ASN B C 1
ATOM 2279 O O . ASN B 1 85 ? 3.682 16.469 14.242 1 96.31 85 ASN B O 1
ATOM 2283 N N . GLU B 1 86 ? 4.305 18.406 13.281 1 97.5 86 GLU B N 1
ATOM 2284 C CA . GLU B 1 86 ? 4.203 17.812 11.945 1 97.5 86 GLU B CA 1
ATOM 2285 C C . GLU B 1 86 ? 5.258 16.734 11.742 1 97.5 86 GLU B C 1
ATOM 2287 O O . GLU B 1 86 ? 4.957 15.656 11.219 1 97.5 86 GLU B O 1
ATOM 2292 N N . LEU B 1 87 ? 6.496 17.031 12.164 1 98.38 87 LEU B N 1
ATOM 2293 C CA . LEU B 1 87 ? 7.578 16.062 12.039 1 98.38 87 LEU B CA 1
ATOM 2294 C C . LEU B 1 87 ? 7.285 14.812 12.867 1 98.38 87 LEU B C 1
ATOM 2296 O O . LEU B 1 87 ? 7.547 13.695 12.414 1 98.38 87 LEU B O 1
ATOM 2300 N N . ALA B 1 88 ? 6.758 15.078 14 1 97.94 88 ALA B N 1
ATOM 2301 C CA . ALA B 1 88 ? 6.41 13.953 14.867 1 97.94 88 ALA B CA 1
ATOM 2302 C C . ALA B 1 88 ? 5.309 13.102 14.242 1 97.94 88 ALA B C 1
ATOM 2304 O O . ALA B 1 88 ? 5.41 11.875 14.211 1 97.94 88 ALA B O 1
ATOM 2305 N N . TRP B 1 89 ? 4.324 13.656 13.75 1 97.81 89 TRP B N 1
ATOM 2306 C CA . TRP B 1 89 ? 3.193 12.953 13.156 1 97.81 89 TRP B CA 1
ATOM 2307 C C . TRP B 1 89 ? 3.621 12.203 11.898 1 97.81 89 TRP B C 1
ATOM 2309 O O . TRP B 1 89 ? 3.348 11.016 11.758 1 97.81 89 TRP B O 1
ATOM 2319 N N . GLY B 1 90 ? 4.234 12.953 11.023 1 98.19 90 GLY B N 1
ATOM 2320 C CA . GLY B 1 90 ? 4.602 12.359 9.742 1 98.19 90 GLY B CA 1
ATOM 2321 C C . GLY B 1 90 ? 5.559 11.195 9.875 1 98.19 90 GLY B C 1
ATOM 2322 O O . GLY B 1 90 ? 5.402 10.172 9.203 1 98.19 90 GLY B O 1
ATOM 2323 N N . SER B 1 91 ? 6.578 11.344 10.703 1 98.38 91 SER B N 1
ATOM 2324 C CA . SER B 1 91 ? 7.543 10.266 10.891 1 98.38 91 SER B CA 1
ATOM 2325 C C . SER B 1 91 ? 6.879 9.039 11.5 1 98.38 91 SER B C 1
ATOM 2327 O O . SER B 1 91 ? 7.18 7.906 11.117 1 98.38 91 SER B O 1
ATOM 2329 N N . LYS B 1 92 ? 5.949 9.273 12.422 1 97.94 92 LYS B N 1
ATOM 2330 C CA . LYS B 1 92 ? 5.199 8.164 13.008 1 97.94 92 LYS B CA 1
ATOM 2331 C C . LYS B 1 92 ? 4.371 7.445 11.945 1 97.94 92 LYS B C 1
ATOM 2333 O O . LYS B 1 92 ? 4.355 6.215 11.898 1 97.94 92 LYS B O 1
ATOM 2338 N N . GLN B 1 93 ? 3.686 8.211 11.117 1 98.06 93 GLN B N 1
ATOM 2339 C CA . GLN B 1 93 ? 2.83 7.637 10.078 1 98.06 93 GLN B CA 1
ATOM 2340 C C . GLN B 1 93 ? 3.641 6.801 9.094 1 98.06 93 GLN B C 1
ATOM 2342 O O . GLN B 1 93 ? 3.248 5.684 8.75 1 98.06 93 GLN B O 1
ATOM 2347 N N . ILE B 1 94 ? 4.766 7.328 8.672 1 98.38 94 ILE B N 1
ATOM 2348 C CA . ILE B 1 94 ? 5.602 6.613 7.715 1 98.38 94 ILE B CA 1
ATOM 2349 C C . ILE B 1 94 ? 6.094 5.305 8.336 1 98.38 94 ILE B C 1
ATOM 2351 O O . ILE B 1 94 ? 6.047 4.254 7.691 1 98.38 94 ILE B O 1
ATOM 2355 N N . LEU B 1 95 ? 6.453 5.332 9.555 1 97.5 95 LEU B N 1
ATOM 2356 C CA . LEU B 1 95 ? 7.02 4.156 10.211 1 97.5 95 LEU B CA 1
ATOM 2357 C C . LEU B 1 95 ? 5.938 3.113 10.477 1 97.5 95 LEU B C 1
ATOM 2359 O O . LEU B 1 95 ? 6.215 1.912 10.477 1 97.5 95 LEU B O 1
ATOM 2363 N N . THR B 1 96 ? 4.684 3.537 10.648 1 96.25 96 THR B N 1
ATOM 2364 C CA . THR B 1 96 ? 3.648 2.588 11.039 1 96.25 96 THR B CA 1
ATOM 2365 C C . THR B 1 96 ? 2.844 2.135 9.828 1 96.25 96 THR B C 1
ATOM 2367 O O . THR B 1 96 ? 2.316 1.021 9.805 1 96.25 96 THR B O 1
ATOM 2370 N N . ALA B 1 97 ? 2.797 2.984 8.828 1 95.88 97 ALA B N 1
ATOM 2371 C CA . ALA B 1 97 ? 1.923 2.678 7.703 1 95.88 97 ALA B CA 1
ATOM 2372 C C . ALA B 1 97 ? 2.715 2.078 6.543 1 95.88 97 ALA B C 1
ATOM 2374 O O . ALA B 1 97 ? 2.141 1.715 5.512 1 95.88 97 ALA B O 1
ATOM 2375 N N . THR B 1 98 ? 3.986 2.049 6.594 1 95.88 98 THR B N 1
ATOM 2376 C CA . THR B 1 98 ? 4.836 1.459 5.562 1 95.88 98 THR B CA 1
ATOM 2377 C C . THR B 1 98 ? 5.797 0.445 6.172 1 95.88 98 THR B C 1
ATOM 2379 O O . THR B 1 98 ? 5.734 0.16 7.371 1 95.88 98 THR B O 1
ATOM 2382 N N . ALA B 1 99 ? 6.586 -0.121 5.359 1 94.25 99 ALA B N 1
ATOM 2383 C CA . ALA B 1 99 ? 7.598 -1.068 5.828 1 94.25 99 ALA B CA 1
ATOM 2384 C C . ALA B 1 99 ? 8.891 -0.352 6.195 1 94.25 99 ALA B C 1
ATOM 2386 O O . ALA B 1 99 ? 9.969 -0.949 6.152 1 94.25 99 ALA B O 1
ATOM 2387 N N . ALA B 1 100 ? 8.789 0.887 6.535 1 97.44 100 ALA B N 1
ATOM 2388 C CA . ALA B 1 100 ? 9.961 1.674 6.902 1 97.44 100 ALA B CA 1
ATOM 2389 C C . ALA B 1 100 ? 10.492 1.265 8.273 1 97.44 100 ALA B C 1
ATOM 2391 O O . ALA B 1 100 ? 9.719 0.999 9.195 1 97.44 100 ALA B O 1
ATOM 2392 N N . SER B 1 101 ? 11.805 1.248 8.383 1 97.69 101 SER B N 1
ATOM 2393 C CA . SER B 1 101 ? 12.469 0.961 9.656 1 97.69 101 SER B CA 1
ATOM 2394 C C . SER B 1 101 ? 13.023 2.23 10.289 1 97.69 101 SER B C 1
ATOM 2396 O O . SER B 1 101 ? 13.211 2.295 11.508 1 97.69 101 SER B O 1
ATOM 2398 N N . THR B 1 102 ? 13.312 3.158 9.484 1 98.19 102 THR B N 1
ATOM 2399 C CA . THR B 1 102 ? 13.922 4.395 9.969 1 98.19 102 THR B CA 1
ATOM 2400 C C . THR B 1 102 ? 13.609 5.555 9.023 1 98.19 102 THR B C 1
ATOM 2402 O O . THR B 1 102 ? 13.297 5.34 7.852 1 98.19 102 THR B O 1
ATOM 2405 N N . ILE B 1 103 ? 13.625 6.773 9.555 1 98.69 103 ILE B N 1
ATOM 2406 C CA . ILE B 1 103 ? 13.43 7.984 8.766 1 98.69 103 ILE B CA 1
ATOM 2407 C C . ILE B 1 103 ? 14.352 9.086 9.273 1 98.69 103 ILE B C 1
ATOM 2409 O O . ILE B 1 103 ? 14.547 9.234 10.484 1 98.69 103 ILE B O 1
ATOM 2413 N N . LEU B 1 104 ? 14.961 9.773 8.352 1 98.69 104 LEU B N 1
ATOM 2414 C CA . LEU B 1 104 ? 15.836 10.906 8.641 1 98.69 104 LEU B CA 1
ATOM 2415 C C . LEU B 1 104 ? 15.453 12.117 7.793 1 98.69 104 LEU B C 1
ATOM 2417 O O . LEU B 1 104 ? 15.25 11.992 6.582 1 98.69 104 LEU B O 1
ATOM 2421 N N . ILE B 1 105 ? 15.281 13.242 8.43 1 98.69 105 ILE B N 1
ATOM 2422 C CA . ILE B 1 105 ? 15.023 14.492 7.723 1 98.69 105 ILE B CA 1
ATOM 2423 C C . ILE B 1 105 ? 16.25 15.406 7.828 1 98.69 105 ILE B C 1
ATOM 2425 O O . ILE B 1 105 ? 16.703 15.711 8.93 1 98.69 105 ILE B O 1
ATOM 2429 N N . TYR B 1 106 ? 16.75 15.734 6.73 1 98.06 106 TYR B N 1
ATOM 2430 C CA . TYR B 1 106 ? 17.875 16.656 6.586 1 98.06 106 TYR B CA 1
ATOM 2431 C C . TYR B 1 106 ? 17.406 18.016 6.082 1 98.06 106 TYR B C 1
ATOM 2433 O O . TYR B 1 106 ? 16.688 18.094 5.082 1 98.06 106 TYR B O 1
ATOM 2441 N N . TRP B 1 107 ? 17.719 19.109 6.82 1 97.56 107 TRP B N 1
ATOM 2442 C CA . TRP B 1 107 ? 17.234 20.438 6.484 1 97.56 107 TRP B CA 1
ATOM 2443 C C . TRP B 1 107 ? 18.281 21.5 6.797 1 97.56 107 TRP B C 1
ATOM 2445 O O . TRP B 1 107 ? 18.766 21.578 7.93 1 97.56 107 TRP B O 1
ATOM 2455 N N . ASP B 1 108 ? 18.609 22.281 5.758 1 95 108 ASP B N 1
ATOM 2456 C CA . ASP B 1 108 ? 19.578 23.375 5.898 1 95 108 ASP B CA 1
ATOM 2457 C C . ASP B 1 108 ? 20.875 22.875 6.504 1 95 108 ASP B C 1
ATOM 2459 O O . ASP B 1 108 ? 21.359 23.422 7.504 1 95 108 ASP B O 1
ATOM 2463 N N . ASN B 1 109 ? 21.391 21.875 6.031 1 93.88 109 ASN B N 1
ATOM 2464 C CA . ASN B 1 109 ? 22.719 21.312 6.305 1 93.88 109 ASN B CA 1
ATOM 2465 C C . ASN B 1 109 ? 22.797 20.703 7.699 1 93.88 109 ASN B C 1
ATOM 2467 O O . ASN B 1 109 ? 23.875 20.609 8.281 1 93.88 109 ASN B O 1
ATOM 2471 N N . ARG B 1 110 ? 21.672 20.312 8.148 1 95.19 110 ARG B N 1
ATOM 2472 C CA . ARG B 1 110 ? 21.672 19.609 9.43 1 95.19 110 ARG B CA 1
ATOM 2473 C C . ARG B 1 110 ? 20.531 18.594 9.492 1 95.19 110 ARG B C 1
ATOM 2475 O O . ARG B 1 110 ? 19.547 18.719 8.781 1 95.19 110 ARG B O 1
ATOM 2482 N N . VAL B 1 111 ? 20.703 17.625 10.414 1 97 111 VAL B N 1
ATOM 2483 C CA . VAL B 1 111 ? 19.672 16.641 10.664 1 97 111 VAL B CA 1
ATOM 2484 C C . VAL B 1 111 ? 18.672 17.188 11.688 1 97 111 VAL B C 1
ATOM 2486 O O . VAL B 1 111 ? 19.062 17.547 12.797 1 97 111 VAL B O 1
ATOM 2489 N N . ILE B 1 112 ? 17.422 17.188 11.328 1 97.62 112 ILE B N 1
ATOM 2490 C CA . ILE B 1 112 ? 16.484 17.781 12.266 1 97.62 112 ILE B CA 1
ATOM 2491 C C . ILE B 1 112 ? 15.578 16.703 12.844 1 97.62 112 ILE B C 1
ATOM 2493 O O . ILE B 1 112 ? 14.867 16.938 13.828 1 97.62 112 ILE B O 1
ATOM 2497 N N . LEU B 1 113 ? 15.594 15.547 12.266 1 98.25 113 LEU B N 1
ATOM 2498 C CA . LEU B 1 113 ? 14.789 14.453 12.789 1 98.25 113 LEU B CA 1
ATOM 2499 C C . LEU B 1 113 ? 15.43 13.102 12.484 1 98.25 113 LEU B C 1
ATOM 2501 O O . LEU B 1 113 ? 15.922 12.875 11.375 1 98.25 113 LEU B O 1
ATOM 2505 N N . ARG B 1 114 ? 15.531 12.227 13.414 1 98.06 114 ARG B N 1
ATOM 2506 C CA . ARG B 1 114 ? 15.797 10.797 13.32 1 98.06 114 ARG B CA 1
ATOM 2507 C C . ARG B 1 114 ? 14.75 9.992 14.086 1 98.06 114 ARG B C 1
ATOM 2509 O O . ARG B 1 114 ? 14.461 10.297 15.25 1 98.06 114 ARG B O 1
ATOM 2516 N N . ARG B 1 115 ? 14.211 9.062 13.453 1 98.25 115 ARG B N 1
ATOM 2517 C CA . ARG B 1 115 ? 13.227 8.25 14.148 1 98.25 115 ARG B CA 1
ATOM 2518 C C . ARG B 1 115 ? 13.242 6.809 13.641 1 98.25 115 ARG B C 1
ATOM 2520 O O . ARG B 1 115 ? 13.531 6.566 12.461 1 98.25 115 ARG B O 1
ATOM 2527 N N . GLY B 1 116 ? 12.805 5.852 14.484 1 97.88 116 GLY B N 1
ATOM 2528 C CA . GLY B 1 116 ? 12.906 4.434 14.18 1 97.88 116 GLY B CA 1
ATOM 2529 C C . GLY B 1 116 ? 14.172 3.795 14.734 1 97.88 116 GLY B C 1
ATOM 2530 O O . GLY B 1 116 ? 14.539 4.031 15.883 1 97.88 116 GLY B O 1
ATOM 2531 N N . ILE B 1 117 ? 14.711 2.914 13.906 1 97.5 117 ILE B N 1
ATOM 2532 C CA . ILE B 1 117 ? 16.047 2.414 14.242 1 97.5 117 ILE B CA 1
ATOM 2533 C C . ILE B 1 117 ? 17.094 3.42 13.789 1 97.5 117 ILE B C 1
ATOM 2535 O O . ILE B 1 117 ? 17.25 3.678 12.594 1 97.5 117 ILE B O 1
ATOM 2539 N N . ILE B 1 118 ? 17.719 3.996 14.742 1 95.62 118 ILE B N 1
ATOM 2540 C CA . ILE B 1 118 ? 18.562 5.121 14.367 1 95.62 118 ILE B CA 1
ATOM 2541 C C . ILE B 1 118 ? 20 4.84 14.797 1 95.62 118 ILE B C 1
ATOM 2543 O O . ILE B 1 118 ? 20.25 3.943 15.602 1 95.62 118 ILE B O 1
ATOM 2547 N N . SER B 1 119 ? 20.922 5.578 14.148 1 92.94 119 SER B N 1
ATOM 2548 C CA . SER B 1 119 ? 22.344 5.59 14.508 1 92.94 119 SER B CA 1
ATOM 2549 C C . SER B 1 119 ? 22.797 6.98 14.938 1 92.94 119 SER B C 1
ATOM 2551 O O . SER B 1 119 ? 22.125 7.973 14.648 1 92.94 119 SER B O 1
ATOM 2553 N N . ASN B 1 120 ? 23.875 7.102 15.633 1 87.81 120 ASN B N 1
ATOM 2554 C CA . ASN B 1 120 ? 24.391 8.383 16.125 1 87.81 120 ASN B CA 1
ATOM 2555 C C . ASN B 1 120 ? 25.438 8.961 15.188 1 87.81 120 ASN B C 1
ATOM 2557 O O . ASN B 1 120 ? 26.062 9.977 15.5 1 87.81 120 ASN B O 1
ATOM 2561 N N . ASN B 1 121 ? 25.5 8.422 14.047 1 92.25 121 ASN B N 1
ATOM 2562 C CA . ASN B 1 121 ? 26.5 8.906 13.094 1 92.25 121 ASN B CA 1
ATOM 2563 C C . ASN B 1 121 ? 26.047 10.219 12.453 1 92.25 121 ASN B C 1
ATOM 2565 O O . ASN B 1 121 ? 24.859 10.461 12.273 1 92.25 121 ASN B O 1
ATOM 2569 N N . LYS B 1 122 ? 27.047 11.008 12.172 1 93.94 122 LYS B N 1
ATOM 2570 C CA . LYS B 1 122 ? 26.75 12.25 11.461 1 93.94 122 LYS B CA 1
ATOM 2571 C C . LYS B 1 122 ? 26.438 11.977 9.984 1 93.94 122 LYS B C 1
ATOM 2573 O O . LYS B 1 122 ? 27.25 11.383 9.273 1 93.94 122 LYS B O 1
ATOM 2578 N N . PHE B 1 123 ? 25.328 12.477 9.656 1 96.38 123 PHE B N 1
ATOM 2579 C CA . PHE B 1 123 ? 24.906 12.219 8.289 1 96.38 123 PHE B CA 1
ATOM 2580 C C . PHE B 1 123 ? 25.328 13.352 7.363 1 96.38 123 PHE B C 1
ATOM 2582 O O . PHE B 1 123 ? 25.141 14.523 7.688 1 96.38 123 PHE B O 1
ATOM 2589 N N . LYS B 1 124 ? 25.938 12.945 6.281 1 94.44 124 LYS B N 1
ATOM 2590 C CA . LYS B 1 124 ? 26.281 13.867 5.207 1 94.44 124 LYS B CA 1
ATOM 2591 C C . LYS B 1 124 ? 25.797 13.352 3.857 1 94.44 124 LYS B C 1
ATOM 2593 O O . LYS B 1 124 ? 26.109 12.219 3.471 1 94.44 124 LYS B O 1
ATOM 2598 N N . PRO B 1 125 ? 25.031 14.25 3.199 1 96.25 125 PRO B N 1
ATOM 2599 C CA . PRO B 1 125 ? 24.562 13.82 1.884 1 96.25 125 PRO B CA 1
ATOM 2600 C C . PRO B 1 125 ? 25.688 13.516 0.911 1 96.25 125 PRO B C 1
ATOM 2602 O O . PRO B 1 125 ? 26.719 14.211 0.907 1 96.25 125 PRO B O 1
ATOM 2605 N N . GLY B 1 126 ? 25.531 12.508 0.17 1 95.75 126 GLY B N 1
ATOM 2606 C CA . GLY B 1 126 ? 26.484 12.117 -0.851 1 95.75 126 GLY B CA 1
ATOM 2607 C C . GLY B 1 126 ? 25.938 12.25 -2.262 1 95.75 126 GLY B C 1
ATOM 2608 O O . GLY B 1 126 ? 25.141 13.148 -2.541 1 95.75 126 GLY B O 1
ATOM 2609 N N . GLU B 1 127 ? 26.422 11.43 -3.121 1 95.69 127 GLU B N 1
ATOM 2610 C CA . GLU B 1 127 ? 26.125 11.539 -4.547 1 95.69 127 GLU B CA 1
ATOM 2611 C C . GLU B 1 127 ? 24.656 11.258 -4.828 1 95.69 127 GLU B C 1
ATOM 2613 O O . GLU B 1 127 ? 24.031 11.953 -5.629 1 95.69 127 GLU B O 1
ATOM 2618 N N . ILE B 1 128 ? 24.125 10.258 -4.258 1 96.62 128 ILE B N 1
ATOM 2619 C CA . ILE B 1 128 ? 22.734 9.875 -4.508 1 96.62 128 ILE B CA 1
ATOM 2620 C C . ILE B 1 128 ? 21.797 10.977 -4.027 1 96.62 128 ILE B C 1
ATOM 2622 O O . ILE B 1 128 ? 20.859 11.352 -4.73 1 96.62 128 ILE B O 1
ATOM 2626 N N . CYS B 1 129 ? 22.078 11.484 -2.896 1 97.25 129 CYS B N 1
ATOM 2627 C CA . CYS B 1 129 ? 21.281 12.586 -2.35 1 97.25 129 CYS B CA 1
ATOM 2628 C C . CYS B 1 129 ? 21.375 13.812 -3.244 1 97.25 129 CYS B C 1
ATOM 2630 O O . CYS B 1 129 ? 20.359 14.453 -3.529 1 97.25 129 CYS B O 1
ATOM 2632 N N . ASN B 1 130 ? 22.562 14.086 -3.668 1 96.25 130 ASN B N 1
ATOM 2633 C CA . ASN B 1 130 ? 22.75 15.25 -4.531 1 96.25 130 ASN B CA 1
ATOM 2634 C C . ASN B 1 130 ? 22.016 15.086 -5.859 1 96.25 130 ASN B C 1
ATOM 2636 O O . ASN B 1 130 ? 21.484 16.047 -6.402 1 96.25 130 ASN B O 1
ATOM 2640 N N . ARG B 1 131 ? 22.062 13.906 -6.324 1 96.06 131 ARG B N 1
ATOM 2641 C CA . ARG B 1 131 ? 21.328 13.625 -7.555 1 96.06 131 ARG B CA 1
ATOM 2642 C C . ARG B 1 131 ? 19.844 13.852 -7.363 1 96.06 131 ARG B C 1
ATOM 2644 O O . ARG B 1 131 ? 19.172 14.406 -8.242 1 96.06 131 ARG B O 1
ATOM 2651 N N . ALA B 1 132 ? 19.312 13.391 -6.242 1 97.12 132 ALA B N 1
ATOM 2652 C CA . ALA B 1 132 ? 17.906 13.602 -5.938 1 97.12 132 ALA B CA 1
ATOM 2653 C C . ALA B 1 132 ? 17.562 15.094 -5.906 1 97.12 132 ALA B C 1
ATOM 2655 O O . ALA B 1 132 ? 16.531 15.516 -6.438 1 97.12 132 ALA B O 1
ATOM 2656 N N . ILE B 1 133 ? 18.422 15.852 -5.328 1 97.12 133 ILE B N 1
ATOM 2657 C CA . ILE B 1 133 ? 18.219 17.281 -5.215 1 97.12 133 ILE B CA 1
ATOM 2658 C C . ILE B 1 133 ? 18.281 17.938 -6.602 1 97.12 133 ILE B C 1
ATOM 2660 O O . ILE B 1 133 ? 17.406 18.719 -6.965 1 97.12 133 ILE B O 1
ATOM 2664 N N . ASP B 1 134 ? 19.25 17.578 -7.34 1 96.12 134 ASP B N 1
ATOM 2665 C CA . ASP B 1 134 ? 19.469 18.156 -8.664 1 96.12 134 ASP B CA 1
ATOM 2666 C C . ASP B 1 134 ? 18.297 17.859 -9.594 1 96.12 134 ASP B C 1
ATOM 2668 O O . ASP B 1 134 ? 17.844 18.734 -10.336 1 96.12 134 ASP B O 1
ATOM 2672 N N . GLN B 1 135 ? 17.844 16.672 -9.492 1 96.12 135 GLN B N 1
ATOM 2673 C CA . GLN B 1 135 ? 16.797 16.234 -10.406 1 96.12 135 GLN B CA 1
ATOM 2674 C C . GLN B 1 135 ? 15.406 16.531 -9.828 1 96.12 135 GLN B C 1
ATOM 2676 O O . GLN B 1 135 ? 14.398 16.375 -10.516 1 96.12 135 GLN B O 1
ATOM 2681 N N . LYS B 1 136 ? 15.352 16.922 -8.602 1 95.12 136 LYS B N 1
ATOM 2682 C CA . LYS B 1 136 ? 14.094 17.203 -7.922 1 95.12 136 LYS B CA 1
ATOM 2683 C C . LYS B 1 136 ? 13.125 16.016 -8.047 1 95.12 136 LYS B C 1
ATOM 2685 O O . LYS B 1 136 ? 11.961 16.203 -8.414 1 95.12 136 LYS B O 1
ATOM 2690 N N . ARG B 1 137 ? 13.703 14.844 -7.801 1 95.38 137 ARG B N 1
ATOM 2691 C CA . ARG B 1 137 ? 12.883 13.641 -7.949 1 95.38 137 ARG B CA 1
ATOM 2692 C C . ARG B 1 137 ? 13.172 12.641 -6.836 1 95.38 137 ARG B C 1
ATOM 2694 O O . ARG B 1 137 ? 14.25 12.664 -6.234 1 95.38 137 ARG B O 1
ATOM 2701 N N . LEU B 1 138 ? 12.156 11.789 -6.629 1 97.38 138 LEU B N 1
ATOM 2702 C CA . LEU B 1 138 ? 12.312 10.695 -5.68 1 97.38 138 LEU B CA 1
ATOM 2703 C C . LEU B 1 138 ? 13.234 9.617 -6.234 1 97.38 138 LEU B C 1
ATOM 2705 O O . LEU B 1 138 ? 13.117 9.227 -7.398 1 97.38 138 LEU B O 1
ATOM 2709 N N . ILE B 1 139 ? 14.219 9.203 -5.484 1 96.88 139 ILE B N 1
ATOM 2710 C CA . ILE B 1 139 ? 15.07 8.07 -5.836 1 96.88 139 ILE B CA 1
ATOM 2711 C C . ILE B 1 139 ? 14.828 6.918 -4.867 1 96.88 139 ILE B C 1
ATOM 2713 O O . ILE B 1 139 ? 14.875 7.102 -3.65 1 96.88 139 ILE B O 1
ATOM 2717 N N . SER B 1 140 ? 14.484 5.812 -5.422 1 95.88 140 SER B N 1
ATOM 2718 C CA . SER B 1 140 ? 14.219 4.625 -4.617 1 95.88 140 SER B CA 1
ATOM 2719 C C . SER B 1 140 ? 15.234 3.523 -4.898 1 95.88 140 SER B C 1
ATOM 2721 O O . SER B 1 140 ? 15.375 3.072 -6.035 1 95.88 140 SER B O 1
ATOM 2723 N N . LEU B 1 141 ? 15.984 3.203 -3.881 1 95.44 141 LEU B N 1
ATOM 2724 C CA . LEU B 1 141 ? 16.859 2.035 -3.957 1 95.44 141 LEU B CA 1
ATOM 2725 C C . LEU B 1 141 ? 16.141 0.791 -3.443 1 95.44 141 LEU B C 1
ATOM 2727 O O . LEU B 1 141 ? 16.078 0.564 -2.234 1 95.44 141 LEU B O 1
ATOM 2731 N N . VAL B 1 142 ? 15.648 0.005 -4.352 1 91.06 142 VAL B N 1
ATOM 2732 C CA . VAL B 1 142 ? 14.828 -1.154 -4.023 1 91.06 142 VAL B CA 1
ATOM 2733 C C . VAL B 1 142 ? 15.688 -2.229 -3.361 1 91.06 142 VAL B C 1
ATOM 2735 O O . VAL B 1 142 ? 15.219 -2.967 -2.494 1 91.06 142 VAL B O 1
ATOM 2738 N N . ASN B 1 143 ? 16.844 -2.305 -3.785 1 92.19 143 ASN B N 1
ATOM 2739 C CA . ASN B 1 143 ? 17.891 -3.176 -3.252 1 92.19 143 ASN B CA 1
ATOM 2740 C C . ASN B 1 143 ? 19.234 -2.469 -3.201 1 92.19 143 ASN B C 1
ATOM 2742 O O . ASN B 1 143 ? 19.938 -2.381 -4.215 1 92.19 143 ASN B O 1
ATOM 2746 N N . THR B 1 144 ? 19.562 -2.07 -1.929 1 93.62 144 THR B N 1
ATOM 2747 C CA . THR B 1 144 ? 20.734 -1.201 -1.795 1 93.62 144 THR B CA 1
ATOM 2748 C C . THR B 1 144 ? 22 -1.938 -2.199 1 93.62 144 THR B C 1
ATOM 2750 O O . THR B 1 144 ? 22.969 -1.314 -2.631 1 93.62 144 THR B O 1
ATOM 2753 N N . LYS B 1 145 ? 22.031 -3.207 -2.074 1 90.5 145 LYS B N 1
ATOM 2754 C CA . LYS B 1 145 ? 23.234 -3.973 -2.385 1 90.5 145 LYS B CA 1
ATOM 2755 C C . LYS B 1 145 ? 23.609 -3.828 -3.855 1 90.5 145 LYS B C 1
ATOM 2757 O O . LYS B 1 145 ? 24.781 -4.016 -4.223 1 90.5 145 LYS B O 1
ATOM 2762 N N . LEU B 1 146 ? 22.641 -3.461 -4.613 1 89.56 146 LEU B N 1
ATOM 2763 C CA . LEU B 1 146 ? 22.859 -3.367 -6.051 1 89.56 146 LEU B CA 1
ATOM 2764 C C . LEU B 1 146 ? 23.297 -1.96 -6.445 1 89.56 146 LEU B C 1
ATOM 2766 O O . LEU B 1 146 ? 23.578 -1.696 -7.617 1 89.56 146 LEU B O 1
ATOM 2770 N N . PHE B 1 147 ? 23.484 -1.052 -5.539 1 89.06 147 PHE B N 1
ATOM 2771 C CA . PHE B 1 147 ? 23.75 0.341 -5.879 1 89.06 147 PHE B CA 1
ATOM 2772 C C . PHE B 1 147 ? 25.109 0.777 -5.352 1 89.06 147 PHE B C 1
ATOM 2774 O O . PHE B 1 147 ? 25.328 0.812 -4.141 1 89.06 147 PHE B O 1
ATOM 2781 N N . PRO B 1 148 ? 25.875 1.139 -6.359 1 88.38 148 PRO B N 1
ATOM 2782 C CA . PRO B 1 148 ? 27.125 1.755 -5.91 1 88.38 148 PRO B CA 1
ATOM 2783 C C . PRO B 1 148 ? 26.891 3.057 -5.145 1 88.38 148 PRO B C 1
ATOM 2785 O O . PRO B 1 148 ? 26.016 3.85 -5.512 1 88.38 148 PRO B O 1
ATOM 2788 N N . GLY B 1 149 ? 27.516 3.359 -4.047 1 88.94 149 GLY B N 1
ATOM 2789 C CA . GLY B 1 149 ? 27.344 4.57 -3.26 1 88.94 149 GLY B CA 1
ATOM 2790 C C . GLY B 1 149 ? 26.391 4.402 -2.094 1 88.94 149 GLY B C 1
ATOM 2791 O O . GLY B 1 149 ? 26.125 5.363 -1.368 1 88.94 149 GLY B O 1
ATOM 2792 N N . ARG B 1 150 ? 25.875 3.195 -2.012 1 89.19 150 ARG B N 1
ATOM 2793 C CA . ARG B 1 150 ? 24.906 2.918 -0.953 1 89.19 150 ARG B CA 1
ATOM 2794 C C . ARG B 1 150 ? 25.484 3.268 0.416 1 89.19 150 ARG B C 1
ATOM 2796 O O . ARG B 1 150 ? 24.734 3.498 1.368 1 89.19 150 ARG B O 1
ATOM 2803 N N . GLU B 1 151 ? 26.766 3.305 0.47 1 92.94 151 GLU B N 1
ATOM 2804 C CA . GLU B 1 151 ? 27.422 3.586 1.748 1 92.94 151 GLU B CA 1
ATOM 2805 C C . GLU B 1 151 ? 27.047 4.973 2.266 1 92.94 151 GLU B C 1
ATOM 2807 O O . GLU B 1 151 ? 27.172 5.25 3.459 1 92.94 151 GLU B O 1
ATOM 2812 N N . GLU B 1 152 ? 26.547 5.797 1.324 1 95.06 152 GLU B N 1
ATOM 2813 C CA . GLU B 1 152 ? 26.078 7.129 1.68 1 95.06 152 GLU B CA 1
ATOM 2814 C C . GLU B 1 152 ? 25.016 7.066 2.783 1 95.06 152 GLU B C 1
ATOM 2816 O O . GLU B 1 152 ? 24.891 7.996 3.584 1 95.06 152 GLU B O 1
ATOM 2821 N N . PHE B 1 153 ? 24.375 5.926 2.896 1 96.81 153 PHE B N 1
ATOM 2822 C CA . PHE B 1 153 ? 23.25 5.824 3.811 1 96.81 153 PHE B CA 1
ATOM 2823 C C . PHE B 1 153 ? 23.625 5.039 5.059 1 96.81 153 PHE B C 1
ATOM 2825 O O . PHE B 1 153 ? 22.797 4.836 5.949 1 96.81 153 PHE B O 1
ATOM 2832 N N . ASP B 1 154 ? 24.906 4.691 5.148 1 94.75 154 ASP B N 1
ATOM 2833 C CA . ASP B 1 154 ? 25.375 3.98 6.332 1 94.75 154 ASP B CA 1
ATOM 2834 C C . ASP B 1 154 ? 25.312 4.871 7.57 1 94.75 154 ASP B C 1
ATOM 2836 O O . ASP B 1 154 ? 25.156 4.379 8.688 1 94.75 154 ASP B O 1
ATOM 2840 N N . ASP B 1 155 ? 25.375 6.184 7.309 1 94.5 155 ASP B N 1
ATOM 2841 C CA . ASP B 1 155 ? 25.266 7.141 8.406 1 94.5 155 ASP B CA 1
ATOM 2842 C C . ASP B 1 155 ? 23.828 7.25 8.898 1 94.5 155 ASP B C 1
ATOM 2844 O O . ASP B 1 155 ? 23.578 7.707 10.016 1 94.5 155 ASP B O 1
ATOM 2848 N N . VAL B 1 156 ? 22.891 6.965 8.094 1 96.38 156 VAL B N 1
ATOM 2849 C CA . VAL B 1 156 ? 21.5 6.871 8.539 1 96.38 156 VAL B CA 1
ATOM 2850 C C . VAL B 1 156 ? 21.312 5.605 9.367 1 96.38 156 VAL B C 1
ATOM 2852 O O . VAL B 1 156 ? 20.922 5.676 10.539 1 96.38 156 VAL B O 1
ATOM 2855 N N . LEU B 1 157 ? 21.547 4.492 8.773 1 95.94 157 LEU B N 1
ATOM 2856 C CA . LEU B 1 157 ? 21.578 3.18 9.406 1 95.94 157 LEU B CA 1
ATOM 2857 C C . LEU B 1 157 ? 22.344 2.178 8.555 1 95.94 157 LEU B C 1
ATOM 2859 O O . LEU B 1 157 ? 22.109 2.064 7.348 1 95.94 157 LEU B O 1
ATOM 2863 N N . THR B 1 158 ? 23.203 1.478 9.188 1 94 158 THR B N 1
ATOM 2864 C CA . THR B 1 158 ? 24.062 0.554 8.469 1 94 158 THR B CA 1
ATOM 2865 C C . THR B 1 158 ? 23.266 -0.605 7.891 1 94 158 THR B C 1
ATOM 2867 O O . THR B 1 158 ? 22.375 -1.151 8.555 1 94 158 THR B O 1
ATOM 2870 N N . ASP B 1 159 ? 23.531 -0.943 6.574 1 92.56 159 ASP B N 1
ATOM 2871 C CA . ASP B 1 159 ? 23.047 -2.145 5.895 1 92.56 159 ASP B CA 1
ATOM 2872 C C . ASP B 1 159 ? 21.547 -2.08 5.656 1 92.56 159 ASP B C 1
ATOM 2874 O O . ASP B 1 159 ? 20.844 -3.086 5.793 1 92.56 159 ASP B O 1
ATOM 2878 N N . LEU B 1 160 ? 21.094 -0.923 5.348 1 95.94 160 LEU B N 1
ATOM 2879 C CA . LEU B 1 160 ? 19.688 -0.805 4.961 1 95.94 160 LEU B CA 1
ATOM 2880 C C . LEU B 1 160 ? 19.422 -1.555 3.66 1 95.94 160 LEU B C 1
ATOM 2882 O O . LEU B 1 160 ? 20.109 -1.336 2.658 1 95.94 160 LEU B O 1
ATOM 2886 N N . PRO B 1 161 ? 18.438 -2.365 3.645 1 95.88 161 PRO B N 1
ATOM 2887 C CA . PRO B 1 161 ? 18.141 -3.123 2.428 1 95.88 161 PRO B CA 1
ATOM 2888 C C . PRO B 1 161 ? 17.5 -2.262 1.339 1 95.88 161 PRO B C 1
ATOM 2890 O O . PRO B 1 161 ? 17.703 -2.521 0.149 1 95.88 161 PRO B O 1
ATOM 2893 N N . ALA B 1 162 ? 16.734 -1.351 1.67 1 96.25 162 ALA B N 1
ATOM 2894 C CA . ALA B 1 162 ? 16.047 -0.435 0.76 1 96.25 162 ALA B CA 1
ATOM 2895 C C . ALA B 1 162 ? 16.047 0.989 1.31 1 96.25 162 ALA B C 1
ATOM 2897 O O . ALA B 1 162 ? 16.031 1.191 2.525 1 96.25 162 ALA B O 1
ATOM 2898 N N . VAL B 1 163 ? 16.094 1.966 0.413 1 97.88 163 VAL B N 1
ATOM 2899 C CA . VAL B 1 163 ? 16.141 3.363 0.833 1 97.88 163 VAL B CA 1
ATOM 2900 C C . VAL B 1 163 ? 15.352 4.227 -0.15 1 97.88 163 VAL B C 1
ATOM 2902 O O . VAL B 1 163 ? 15.438 4.031 -1.364 1 97.88 163 VAL B O 1
ATOM 2905 N N . ILE B 1 164 ? 14.531 5.121 0.385 1 98.31 164 ILE B N 1
ATOM 2906 C CA . ILE B 1 164 ? 13.898 6.18 -0.392 1 98.31 164 ILE B CA 1
ATOM 2907 C C . ILE B 1 164 ? 14.531 7.527 -0.041 1 98.31 164 ILE B C 1
ATOM 2909 O O . ILE B 1 164 ? 14.75 7.832 1.135 1 98.31 164 ILE B O 1
ATOM 2913 N N . VAL B 1 165 ? 14.914 8.234 -1.072 1 98.44 165 VAL B N 1
ATOM 2914 C CA . VAL B 1 165 ? 15.406 9.602 -0.919 1 98.44 165 VAL B CA 1
ATOM 2915 C C . VAL B 1 165 ? 14.492 10.57 -1.658 1 98.44 165 VAL B C 1
ATOM 2917 O O . VAL B 1 165 ? 14.219 10.398 -2.85 1 98.44 165 VAL B O 1
ATOM 2920 N N . TYR B 1 166 ? 13.984 11.555 -0.982 1 98.69 166 TYR B N 1
ATOM 2921 C CA . TYR B 1 166 ? 13.156 12.578 -1.604 1 98.69 166 TYR B CA 1
ATOM 2922 C C . TYR B 1 166 ? 13.641 13.969 -1.224 1 98.69 166 TYR B C 1
ATOM 2924 O O . TYR B 1 166 ? 13.781 14.289 -0.04 1 98.69 166 TYR B O 1
ATOM 2932 N N . PRO B 1 167 ? 13.867 14.805 -2.195 1 98.44 167 PRO B N 1
ATOM 2933 C CA . PRO B 1 167 ? 14.391 16.141 -1.906 1 98.44 167 PRO B CA 1
ATOM 2934 C C . PRO B 1 167 ? 13.32 17.109 -1.412 1 98.44 167 PRO B C 1
ATOM 2936 O O . PRO B 1 167 ? 12.18 17.062 -1.89 1 98.44 167 PRO B O 1
ATOM 2939 N N . LEU B 1 168 ? 13.648 17.781 -0.433 1 97.75 168 LEU B N 1
ATOM 2940 C CA . LEU B 1 168 ? 12.875 18.953 -0.033 1 97.75 168 LEU B CA 1
ATOM 2941 C C . LEU B 1 168 ? 13.367 20.203 -0.756 1 97.75 168 LEU B C 1
ATOM 2943 O O . LEU B 1 168 ? 13.984 21.062 -0.145 1 97.75 168 LEU B O 1
ATOM 2947 N N . SER B 1 169 ? 12.891 20.188 -1.95 1 92.62 169 SER B N 1
ATOM 2948 C CA . SER B 1 169 ? 13.469 21.188 -2.854 1 92.62 169 SER B CA 1
ATOM 2949 C C . SER B 1 169 ? 14.992 21.156 -2.824 1 92.62 169 SER B C 1
ATOM 2951 O O . SER B 1 169 ? 15.594 20.078 -2.977 1 92.62 169 SER B O 1
ATOM 2953 N N . ASN B 1 170 ? 15.688 22.344 -2.619 1 92.44 170 ASN B N 1
ATOM 2954 C CA . ASN B 1 170 ? 17.141 22.375 -2.652 1 92.44 170 ASN B CA 1
ATOM 2955 C C . ASN B 1 170 ? 17.734 22.594 -1.259 1 92.44 170 ASN B C 1
ATOM 2957 O O . ASN B 1 170 ? 18.938 22.766 -1.111 1 92.44 170 ASN B O 1
ATOM 2961 N N . ARG B 1 171 ? 16.922 22.422 -0.279 1 94.06 171 ARG B N 1
ATOM 2962 C CA . ARG B 1 171 ? 17.391 22.797 1.048 1 94.06 171 ARG B CA 1
ATOM 2963 C C . ARG B 1 171 ? 17.391 21.609 1.998 1 94.06 171 ARG B C 1
ATOM 2965 O O . ARG B 1 171 ? 17.859 21.719 3.137 1 94.06 171 ARG B O 1
ATOM 2972 N N . GLY B 1 172 ? 16.859 20.484 1.498 1 97.06 172 GLY B N 1
ATOM 2973 C CA . GLY B 1 172 ? 16.75 19.375 2.432 1 97.06 172 GLY B CA 1
ATOM 2974 C C . GLY B 1 172 ? 16.438 18.062 1.755 1 97.06 172 GLY B C 1
ATOM 2975 O O . GLY B 1 172 ? 16.406 17.969 0.525 1 97.06 172 GLY B O 1
ATOM 2976 N N . LEU B 1 173 ? 16.359 16.984 2.627 1 98.38 173 LEU B N 1
ATOM 2977 C CA . LEU B 1 173 ? 16.125 15.633 2.15 1 98.38 173 LEU B CA 1
ATOM 2978 C C . LEU B 1 173 ? 15.266 14.852 3.145 1 98.38 173 LEU B C 1
ATOM 2980 O O . LEU B 1 173 ? 15.422 15.008 4.359 1 98.38 173 LEU B O 1
ATOM 2984 N N . THR B 1 174 ? 14.352 14.117 2.604 1 98.81 174 THR B N 1
ATOM 2985 C CA . THR B 1 174 ? 13.703 13.055 3.355 1 98.81 174 THR B CA 1
ATOM 2986 C C . THR B 1 174 ? 14.289 11.688 2.994 1 98.81 174 THR B C 1
ATOM 2988 O O . THR B 1 174 ? 14.258 11.289 1.83 1 98.81 174 THR B O 1
ATOM 2991 N N . ILE B 1 175 ? 14.859 10.992 3.947 1 98.75 175 ILE B N 1
ATOM 2992 C CA . ILE B 1 175 ? 15.453 9.672 3.732 1 98.75 175 ILE B CA 1
ATOM 2993 C C . ILE B 1 175 ? 14.703 8.633 4.559 1 98.75 175 ILE B C 1
ATOM 2995 O O . ILE B 1 175 ? 14.57 8.766 5.777 1 98.75 175 ILE B O 1
ATOM 2999 N N . VAL B 1 176 ? 14.203 7.613 3.893 1 98.75 176 VAL B N 1
ATOM 3000 C CA . VAL B 1 176 ? 13.461 6.547 4.551 1 98.75 176 VAL B CA 1
ATOM 3001 C C . VAL B 1 176 ? 14.117 5.199 4.254 1 98.75 176 VAL B C 1
ATOM 3003 O O . VAL B 1 176 ? 14.359 4.863 3.094 1 98.75 176 VAL B O 1
ATOM 3006 N N . GLY B 1 177 ? 14.484 4.457 5.305 1 98.12 177 GLY B N 1
ATOM 3007 C CA . GLY B 1 177 ? 15.047 3.119 5.164 1 98.12 177 GLY B CA 1
ATOM 3008 C C . GLY B 1 177 ? 14.031 2.021 5.426 1 98.12 177 GLY B C 1
ATOM 3009 O O . GLY B 1 177 ? 13.188 2.146 6.312 1 98.12 177 GLY B O 1
ATOM 3010 N N . GLY B 1 178 ? 14.148 0.944 4.656 1 96.81 178 GLY B N 1
ATOM 3011 C CA . GLY B 1 178 ? 13.211 -0.16 4.805 1 96.81 178 GLY B CA 1
ATOM 3012 C C . GLY B 1 178 ? 13.836 -1.39 5.438 1 96.81 178 GLY B C 1
ATOM 3013 O O . GLY B 1 178 ? 15.055 -1.532 5.457 1 96.81 178 GLY B O 1
ATOM 3014 N N . TRP B 1 179 ? 12.953 -2.273 5.895 1 93.81 179 TRP B N 1
ATOM 3015 C CA . TRP B 1 179 ? 13.336 -3.496 6.59 1 93.81 179 TRP B CA 1
ATOM 3016 C C . TRP B 1 179 ? 13.805 -4.559 5.602 1 93.81 179 TRP B C 1
ATOM 3018 O O . TRP B 1 179 ? 14.477 -5.52 5.984 1 93.81 179 TRP B O 1
ATOM 3028 N N . SER B 1 180 ? 13.32 -4.48 4.406 1 92.44 180 SER B N 1
ATOM 3029 C CA . SER B 1 180 ? 13.594 -5.5 3.402 1 92.44 180 SER B CA 1
ATOM 3030 C C . SER B 1 180 ? 13.75 -4.887 2.016 1 92.44 180 SER B C 1
ATOM 3032 O O . SER B 1 180 ? 13.414 -3.717 1.809 1 92.44 180 SER B O 1
ATOM 3034 N N . LYS B 1 181 ? 14.352 -5.738 1.188 1 91.06 181 LYS B N 1
ATOM 3035 C CA . LYS B 1 181 ? 14.352 -5.328 -0.214 1 91.06 181 LYS B CA 1
ATOM 3036 C C . LYS B 1 181 ? 12.922 -5.188 -0.743 1 91.06 181 LYS B C 1
ATOM 3038 O O . LYS B 1 181 ? 12.023 -5.922 -0.328 1 91.06 181 LYS B O 1
ATOM 3043 N N . ARG B 1 182 ? 12.781 -4.23 -1.604 1 88.12 182 ARG B N 1
ATOM 3044 C CA . ARG B 1 182 ? 11.492 -3.975 -2.248 1 88.12 182 ARG B CA 1
ATOM 3045 C C . ARG B 1 182 ? 10.398 -3.744 -1.212 1 88.12 182 ARG B C 1
ATOM 3047 O O . ARG B 1 182 ? 9.273 -4.215 -1.376 1 88.12 182 ARG B O 1
ATOM 3054 N N . SER B 1 183 ? 10.766 -3.074 -0.126 1 89.31 183 SER B N 1
ATOM 3055 C CA . SER B 1 183 ? 9.844 -2.867 0.987 1 89.31 183 SER B CA 1
ATOM 3056 C C . SER B 1 183 ? 8.797 -1.815 0.647 1 89.31 183 SER B C 1
ATOM 3058 O O . SER B 1 183 ? 7.695 -1.826 1.204 1 89.31 183 SER B O 1
ATOM 3060 N N . PHE B 1 184 ? 9.141 -0.958 -0.297 1 92.5 184 PHE B N 1
ATOM 3061 C CA . PHE B 1 184 ? 8.266 0.186 -0.499 1 92.5 184 PHE B CA 1
ATOM 3062 C C . PHE B 1 184 ? 7.469 0.038 -1.793 1 92.5 184 PHE B C 1
ATOM 3064 O O . PHE B 1 184 ? 8.023 -0.354 -2.824 1 92.5 184 PHE B O 1
ATOM 3071 N N . THR B 1 185 ? 6.195 0.334 -1.658 1 89.69 185 THR B N 1
ATOM 3072 C CA . THR B 1 185 ? 5.297 0.322 -2.807 1 89.69 185 THR B CA 1
ATOM 3073 C C . THR B 1 185 ? 5.234 1.701 -3.457 1 89.69 185 THR B C 1
ATOM 3075 O O . THR B 1 185 ? 5.785 2.668 -2.93 1 89.69 185 THR B O 1
ATOM 3078 N N . ASN B 1 186 ? 4.605 1.689 -4.617 1 91.69 186 ASN B N 1
ATOM 3079 C CA . ASN B 1 186 ? 4.348 2.971 -5.266 1 91.69 186 ASN B CA 1
ATOM 3080 C C . ASN B 1 186 ? 3.504 3.885 -4.379 1 91.69 186 ASN B C 1
ATOM 3082 O O . ASN B 1 186 ? 3.715 5.098 -4.355 1 91.69 186 ASN B O 1
ATOM 3086 N N . SER B 1 187 ? 2.535 3.283 -3.697 1 93.19 187 SER B N 1
ATOM 3087 C CA . SER B 1 187 ? 1.707 4.043 -2.764 1 93.19 187 SER B CA 1
ATOM 3088 C C . SER B 1 187 ? 2.555 4.695 -1.679 1 93.19 187 SER B C 1
ATOM 3090 O O . SER B 1 187 ? 2.367 5.875 -1.363 1 93.19 187 SER B O 1
ATOM 3092 N N . ASP B 1 188 ? 3.527 3.984 -1.171 1 96.12 188 ASP B N 1
ATOM 3093 C CA . ASP B 1 188 ? 4.43 4.527 -0.159 1 96.12 188 ASP B CA 1
ATOM 3094 C C . ASP B 1 188 ? 5.184 5.742 -0.69 1 96.12 188 ASP B C 1
ATOM 3096 O O . ASP B 1 188 ? 5.312 6.75 0.007 1 96.12 188 ASP B O 1
ATOM 3100 N N . GLU B 1 189 ? 5.625 5.578 -1.89 1 96.5 189 GLU B N 1
ATOM 3101 C CA . GLU B 1 189 ? 6.395 6.66 -2.5 1 96.5 189 GLU B CA 1
ATOM 3102 C C . GLU B 1 189 ? 5.551 7.922 -2.65 1 96.5 189 GLU B C 1
ATOM 3104 O O . GLU B 1 189 ? 6.035 9.031 -2.42 1 96.5 189 GLU B O 1
ATOM 3109 N N . LYS B 1 190 ? 4.297 7.723 -2.979 1 96.44 190 LYS B N 1
ATOM 3110 C CA . LYS B 1 190 ? 3.395 8.859 -3.137 1 96.44 190 LYS B CA 1
ATOM 3111 C C . LYS B 1 190 ? 3.127 9.539 -1.796 1 96.44 190 LYS B C 1
ATOM 3113 O O . LYS B 1 190 ? 3.105 10.766 -1.711 1 96.44 190 LYS B O 1
ATOM 3118 N N . TRP B 1 191 ? 2.975 8.742 -0.765 1 97.44 191 TRP B N 1
ATOM 3119 C CA . TRP B 1 191 ? 2.764 9.297 0.571 1 97.44 191 TRP B CA 1
ATOM 3120 C C . TRP B 1 191 ? 3.998 10.055 1.05 1 97.44 191 TRP B C 1
ATOM 3122 O O . TRP B 1 191 ? 3.887 11.164 1.568 1 97.44 191 TRP B O 1
ATOM 3132 N N . ILE B 1 192 ? 5.18 9.453 0.827 1 98.25 192 ILE B N 1
ATOM 3133 C CA . ILE B 1 192 ? 6.426 10.039 1.3 1 98.25 192 ILE B CA 1
ATOM 3134 C C . ILE B 1 192 ? 6.695 11.344 0.551 1 98.25 192 ILE B C 1
ATOM 3136 O O . ILE B 1 192 ? 7.039 12.359 1.163 1 98.25 192 ILE B O 1
ATOM 3140 N N . SER B 1 193 ? 6.508 11.312 -0.731 1 97.62 193 SER B N 1
ATOM 3141 C CA . SER B 1 193 ? 6.742 12.531 -1.51 1 97.62 193 SER B CA 1
ATOM 3142 C C . SER B 1 193 ? 5.73 13.617 -1.159 1 97.62 193 SER B C 1
ATOM 3144 O O . SER B 1 193 ? 6.098 14.773 -0.98 1 97.62 193 SER B O 1
ATOM 3146 N N . GLY B 1 194 ? 4.461 13.242 -1.046 1 97.25 194 GLY B N 1
ATOM 3147 C CA . GLY B 1 194 ? 3.43 14.203 -0.687 1 97.25 194 GLY B CA 1
ATOM 3148 C C . GLY B 1 194 ? 3.668 14.859 0.66 1 97.25 194 GLY B C 1
ATOM 3149 O O . GLY B 1 194 ? 3.561 16.078 0.791 1 97.25 194 GLY B O 1
ATOM 3150 N N . TRP B 1 195 ? 3.984 14.047 1.629 1 98.19 195 TRP B N 1
ATOM 3151 C CA . TRP B 1 195 ? 4.246 14.594 2.957 1 98.19 195 TRP B CA 1
ATOM 3152 C C . TRP B 1 195 ? 5.504 15.453 2.951 1 98.19 195 TRP B C 1
ATOM 3154 O O . TRP B 1 195 ? 5.555 16.484 3.617 1 98.19 195 TRP B O 1
ATOM 3164 N N . SER B 1 196 ? 6.477 15 2.203 1 98.25 196 SER B N 1
ATOM 3165 C CA . SER B 1 196 ? 7.719 15.766 2.117 1 98.25 196 SER B CA 1
ATOM 3166 C C . SER B 1 196 ? 7.477 17.141 1.517 1 98.25 196 SER B C 1
ATOM 3168 O O . SER B 1 196 ? 8.055 18.141 1.974 1 98.25 196 SER B O 1
ATOM 3170 N N . ASP B 1 197 ? 6.656 17.219 0.513 1 97.12 197 ASP B N 1
ATOM 3171 C CA . ASP B 1 197 ? 6.316 18.5 -0.091 1 97.12 197 ASP B CA 1
ATOM 3172 C C . ASP B 1 197 ? 5.629 19.422 0.918 1 97.12 197 ASP B C 1
ATOM 3174 O O . ASP B 1 197 ? 5.91 20.609 0.968 1 97.12 197 ASP B O 1
ATOM 3178 N N . LYS B 1 198 ? 4.746 18.828 1.621 1 96.94 198 LYS B N 1
ATOM 3179 C CA . LYS B 1 198 ? 4.086 19.594 2.68 1 96.94 198 LYS B CA 1
ATOM 3180 C C . LYS B 1 198 ? 5.094 20.078 3.715 1 96.94 198 LYS B C 1
ATOM 3182 O O . LYS B 1 198 ? 5.02 21.219 4.164 1 96.94 198 LYS B O 1
ATOM 3187 N N . LEU B 1 199 ? 5.977 19.188 4.098 1 97.12 199 LEU B N 1
ATOM 3188 C CA . LEU B 1 199 ? 7 19.516 5.082 1 97.12 199 LEU B CA 1
ATOM 3189 C C . LEU B 1 199 ? 7.875 20.672 4.594 1 97.12 199 LEU B C 1
ATOM 3191 O O . LEU B 1 199 ? 8.227 21.562 5.371 1 97.12 199 LEU B O 1
ATOM 3195 N N . TYR B 1 200 ? 8.242 20.672 3.332 1 97.25 200 TYR B N 1
ATOM 3196 C CA . TYR B 1 200 ? 9.055 21.734 2.756 1 97.25 200 TYR B CA 1
ATOM 3197 C C . TYR B 1 200 ? 8.398 23.094 2.969 1 97.25 200 TYR B C 1
ATOM 3199 O O . TYR B 1 200 ? 9.055 24.047 3.385 1 97.25 200 TYR B O 1
ATOM 3207 N N . VAL B 1 201 ? 7.098 23.141 2.676 1 95.81 201 VAL B N 1
ATOM 3208 C CA . VAL B 1 201 ? 6.363 24.391 2.814 1 95.81 201 VAL B CA 1
ATOM 3209 C C . VAL B 1 201 ? 6.371 24.844 4.273 1 95.81 201 VAL B C 1
ATOM 3211 O O . VAL B 1 201 ? 6.566 26.016 4.566 1 95.81 201 VAL B O 1
ATOM 3214 N N . LEU B 1 202 ? 6.238 23.922 5.145 1 95.94 202 LEU B N 1
ATOM 3215 C CA . LEU B 1 202 ? 6.184 24.234 6.57 1 95.94 202 LEU B CA 1
ATOM 3216 C C . LEU B 1 202 ? 7.547 24.688 7.078 1 95.94 202 LEU B C 1
ATOM 3218 O O . LEU B 1 202 ? 7.629 25.641 7.863 1 95.94 202 LEU B O 1
ATOM 3222 N N . LEU B 1 203 ? 8.594 24.047 6.633 1 95.88 203 LEU B N 1
ATOM 3223 C CA . LEU B 1 203 ? 9.93 24.359 7.129 1 95.88 203 LEU B CA 1
ATOM 3224 C C . LEU B 1 203 ? 10.453 25.656 6.523 1 95.88 203 LEU B C 1
ATOM 3226 O O . LEU B 1 203 ? 11.328 26.297 7.098 1 95.88 203 LEU B O 1
ATOM 3230 N N . SER B 1 204 ? 9.945 25.953 5.391 1 94.19 204 SER B N 1
ATOM 3231 C CA . SER B 1 204 ? 10.414 27.141 4.699 1 94.19 204 SER B CA 1
ATOM 3232 C C . SER B 1 204 ? 9.75 28.406 5.266 1 94.19 204 SER B C 1
ATOM 3234 O O . SER B 1 204 ? 10.125 29.516 4.902 1 94.19 204 SER B O 1
ATOM 3236 N N . LYS B 1 205 ? 8.758 28.297 6.102 1 87 205 LYS B N 1
ATOM 3237 C CA . LYS B 1 205 ? 8.141 29.438 6.758 1 87 205 LYS B CA 1
ATOM 3238 C C . LYS B 1 205 ? 9.047 30 7.852 1 87 205 LYS B C 1
ATOM 3240 O O . LYS B 1 205 ? 9.773 29.25 8.508 1 87 205 LYS B O 1
#